Pr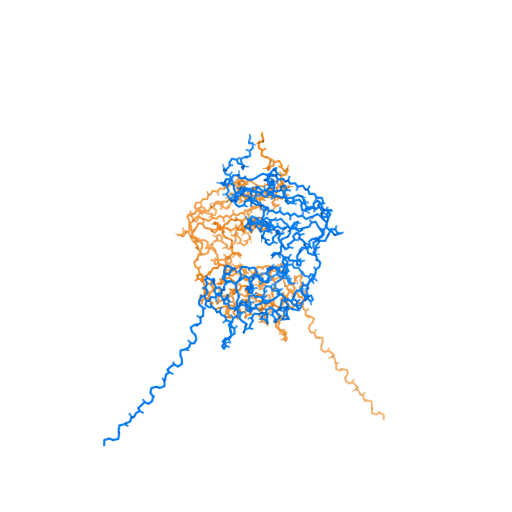otein AF-0000000070174038 (afdb_homodimer)

Foldseek 3Di:
DPPPPPPPPPPPPPPPPDAAPAAFFDPPLLCLLLVQLCCCCVPPNVVCVVQDSVVLSVLLCQQAFLDDQQPGALVSNVVSCVSQADADDEPAEEAEDPCVVLSVVLCVVPVSHDYLCSGSLNVSPPPTDWHAHNDDRRTTRGGFHDCVRHVRGSVNSSVLVSLLSSLLRYAEEHEYEFEQQDPVGRADCPDSCNPRNLVNHDCVGAAEYEYEYEYQLPGDRRDDCPDDRNVVVCVSCVVNNHHYHYDYHPPSSVCVSCVVVCPRPNNDDDD/DPPPPPPPPPPPPPPPPDAADAAFFDPPLLCLLLVQLCCCCVPPNVVCVVQDSVVLSVLLCQQAFLDDQQPGALVSNVVSCVSQADADDEPAEEAEDPCVVLSVVLCVVPVSHDYLCSGSLNVSPPPTDWHAHNDDRRTTRGGFHDCVRHVRGSVNSSVLVSLLSSLLRYAEEHEYEFEQQDPVGRADCPDSCNPRNLVNRDCVGAAEYEYEYEYQLPGDRRDDCPDDRVVVVCVSCVVNNHHYHYDYHPPSSVCVSCVVVCPRPNNDDDD

InterPro domains:
  IPR003193 ADP-ribosyl cyclase (CD38/157) [PF02267] (26-267)
  IPR003193 ADP-ribosyl cyclase (CD38/157) [PTHR10912] (16-270)
  IPR003193 ADP-ribosyl cyclase (CD38/157) [cd04759] (24-267)

Solvent-accessible surface area (backbone atoms only — not comparable to full-atom values): 28641 Å² total; per-residue (Å²): 136,84,79,78,78,74,75,76,72,73,73,70,74,70,76,77,75,83,81,41,87,28,66,20,25,44,75,63,48,64,46,29,33,40,7,38,39,44,38,38,23,65,67,74,41,56,90,45,56,82,61,59,43,69,57,48,44,51,37,55,46,62,38,28,54,44,27,56,40,67,68,38,52,64,75,46,44,43,66,39,53,63,69,68,60,71,86,51,69,63,51,21,42,36,46,63,43,87,31,65,68,60,56,54,45,46,31,70,68,34,83,69,34,36,39,59,56,70,36,72,76,27,46,43,49,64,91,62,46,54,30,19,24,68,55,93,78,16,54,23,61,76,31,17,64,38,60,92,74,21,71,35,15,48,59,52,42,48,52,50,51,51,39,30,51,49,24,54,40,40,25,37,43,32,35,33,36,29,22,14,40,44,91,80,44,42,46,44,65,83,40,64,51,46,59,36,23,59,76,35,45,41,47,92,43,25,51,31,39,40,36,29,38,30,53,51,91,92,48,56,78,70,46,53,66,87,26,68,38,44,49,53,51,47,50,58,37,48,75,53,60,19,45,73,51,67,36,68,48,39,59,38,61,45,31,48,58,20,36,83,36,50,81,38,78,93,42,45,55,50,122,137,84,79,76,77,74,75,73,73,71,71,70,75,69,76,76,75,84,80,42,86,28,67,18,25,44,76,62,48,65,46,29,34,39,7,38,40,44,39,38,23,64,68,72,41,55,90,45,55,81,61,56,43,67,58,47,44,52,37,55,46,61,40,30,54,43,27,56,39,66,67,38,52,64,76,47,44,43,66,39,52,63,70,68,60,71,87,53,68,61,51,20,42,36,46,63,43,87,30,67,69,63,55,54,44,45,32,70,69,33,84,69,34,37,39,62,56,70,36,72,75,27,48,42,50,64,89,61,47,55,31,19,24,69,54,94,78,17,54,24,61,76,30,18,62,38,59,92,76,22,69,37,14,46,58,52,42,49,53,50,51,51,40,29,52,47,25,54,41,39,26,37,43,32,34,34,36,27,21,12,39,44,91,78,45,42,45,45,64,83,37,64,51,45,57,36,23,60,76,33,46,43,47,91,43,25,52,31,37,39,36,29,39,28,53,51,90,90,47,54,79,70,46,53,67,84,25,71,40,43,48,50,52,48,50,57,36,48,76,53,62,20,46,74,50,67,36,68,48,40,59,38,62,44,31,47,57,20,34,82,36,51,82,39,78,92,42,44,55,50,123

pLDDT: mean 92.48, std 14.91, range [30.83, 98.94]

Structure (mmCIF, N/CA/C/O backbone):
data_AF-0000000070174038-model_v1
#
loop_
_entity.id
_entity.type
_entity.pdbx_description
1 polymer 'ADP-ribosyl cyclase/cyclic ADP-ribose hydrolase 1'
#
loop_
_atom_site.group_PDB
_atom_site.id
_atom_site.type_symbol
_atom_site.label_atom_id
_atom_site.label_alt_id
_atom_site.label_comp_id
_atom_site.label_asym_id
_atom_site.label_entity_id
_atom_site.label_seq_id
_atom_site.pdbx_PDB_ins_code
_atom_site.Cartn_x
_atom_site.Cartn_y
_atom_site.Cartn_z
_atom_site.occupancy
_atom_site.B_iso_or_equiv
_atom_site.auth_seq_id
_atom_site.auth_comp_id
_atom_site.auth_asym_id
_atom_site.auth_atom_id
_atom_site.pdbx_PDB_model_num
ATOM 1 N N . MET A 1 1 ? -56.344 -40 35.531 1 30.83 1 MET A N 1
ATOM 2 C CA . MET A 1 1 ? -54.875 -40.156 35.469 1 30.83 1 MET A CA 1
ATOM 3 C C . MET A 1 1 ? -54.375 -40.25 34.031 1 30.83 1 MET A C 1
ATOM 5 O O . MET A 1 1 ? -54.25 -41.344 33.469 1 30.83 1 MET A O 1
ATOM 9 N N . LEU A 1 2 ? -54.875 -39.344 33.094 1 38 2 LEU A N 1
ATOM 10 C CA . LEU A 1 2 ? -54.5 -39.125 31.688 1 38 2 LEU A CA 1
ATOM 11 C C . LEU A 1 2 ? -53.031 -38.688 31.578 1 38 2 LEU A C 1
ATOM 13 O O . LEU A 1 2 ? -52.656 -37.656 32.156 1 38 2 LEU A O 1
ATOM 17 N N . SER A 1 3 ? -52.062 -39.688 31.5 1 34.59 3 SER A N 1
ATOM 18 C CA . SER A 1 3 ? -50.625 -39.562 31.297 1 34.59 3 SER A CA 1
ATOM 19 C C . SER A 1 3 ? -50.312 -38.781 30.016 1 34.59 3 SER A C 1
ATOM 21 O O . SER A 1 3 ? -50.781 -39.156 28.938 1 34.59 3 SER A O 1
ATOM 23 N N . ASN A 1 4 ? -50.25 -37.469 30.078 1 38.5 4 ASN A N 1
ATOM 24 C CA . ASN A 1 4 ? -49.812 -36.594 29 1 38.5 4 ASN A CA 1
ATOM 25 C C . ASN A 1 4 ? -48.438 -37 28.484 1 38.5 4 ASN A C 1
ATOM 27 O O . ASN A 1 4 ? -47.438 -36.938 29.219 1 38.5 4 ASN A O 1
ATOM 31 N N . PHE A 1 5 ? -48.344 -37.969 27.594 1 34.03 5 PHE A N 1
ATOM 32 C CA . PHE A 1 5 ? -47.125 -38.281 26.891 1 34.03 5 PHE A CA 1
ATOM 33 C C . PHE A 1 5 ? -46.594 -37.062 26.141 1 34.03 5 PHE A C 1
ATOM 35 O O . PHE A 1 5 ? -47.219 -36.594 25.188 1 34.03 5 PHE A O 1
ATOM 42 N N . ARG A 1 6 ? -45.938 -36.094 26.844 1 37.62 6 ARG A N 1
ATOM 43 C CA . ARG A 1 6 ? -45.188 -35.031 26.156 1 37.62 6 ARG A CA 1
ATOM 44 C C . ARG A 1 6 ? -44.219 -35.594 25.141 1 37.62 6 ARG A C 1
ATOM 46 O O . ARG A 1 6 ? -43.344 -36.406 25.484 1 37.62 6 ARG A O 1
ATOM 53 N N . LEU A 1 7 ? -44.656 -35.688 23.922 1 33.56 7 LEU A N 1
ATOM 54 C CA . LEU A 1 7 ? -43.781 -36.031 22.812 1 33.56 7 LEU A CA 1
ATOM 55 C C . LEU A 1 7 ? -42.562 -35.094 22.797 1 33.56 7 LEU A C 1
ATOM 57 O O . LEU A 1 7 ? -42.688 -33.875 22.688 1 33.56 7 LEU A O 1
ATOM 61 N N . GLU A 1 8 ? -41.5 -35.469 23.547 1 38.69 8 GLU A N 1
ATOM 62 C CA . GLU A 1 8 ? -40.219 -34.812 23.391 1 38.69 8 GLU A CA 1
ATOM 63 C C . GLU A 1 8 ? -39.812 -34.688 21.922 1 38.69 8 GLU A C 1
ATOM 65 O O . GLU A 1 8 ? -39.75 -35.719 21.219 1 38.69 8 GLU A O 1
ATOM 70 N N . ARG A 1 9 ? -40.25 -33.656 21.266 1 37.22 9 ARG A N 1
ATOM 71 C CA . ARG A 1 9 ? -39.688 -33.375 19.938 1 37.22 9 ARG A CA 1
ATOM 72 C C . ARG A 1 9 ? -38.188 -33.531 19.938 1 37.22 9 ARG A C 1
ATOM 74 O O . ARG A 1 9 ? -37.5 -32.906 20.75 1 37.22 9 ARG A O 1
ATOM 81 N N . LYS A 1 10 ? -37.688 -34.625 19.531 1 36.38 10 LYS A N 1
ATOM 82 C CA . LYS A 1 10 ? -36.25 -34.781 19.25 1 36.38 10 LYS A CA 1
ATOM 83 C C . LYS A 1 10 ? -35.688 -33.562 18.547 1 36.38 10 LYS A C 1
ATOM 85 O O . LYS A 1 10 ? -36.188 -33.156 17.5 1 36.38 10 LYS A O 1
ATOM 90 N N . LYS A 1 11 ? -35.094 -32.75 19.312 1 40.09 11 LYS A N 1
ATOM 91 C CA . LYS A 1 11 ? -34.281 -31.688 18.734 1 40.09 11 LYS A CA 1
ATOM 92 C C . LYS A 1 11 ? -33.531 -32.188 17.5 1 40.09 11 LYS A C 1
ATOM 94 O O . LYS A 1 11 ? -32.75 -33.125 17.594 1 40.09 11 LYS A O 1
ATOM 99 N N . ILE A 1 12 ? -34.094 -32.156 16.375 1 35.75 12 ILE A N 1
ATOM 100 C CA . ILE A 1 12 ? -33.281 -32.438 15.195 1 35.75 12 ILE A CA 1
ATOM 101 C C . ILE A 1 12 ? -31.875 -31.859 15.383 1 35.75 12 ILE A C 1
ATOM 103 O O . ILE A 1 12 ? -31.719 -30.672 15.703 1 35.75 12 ILE A O 1
ATOM 107 N N . PRO A 1 13 ? -30.828 -32.656 15.641 1 38.66 13 PRO A N 1
ATOM 108 C CA . PRO A 1 13 ? -29.469 -32.094 15.75 1 38.66 13 PRO A CA 1
ATOM 109 C C . PRO A 1 13 ? -29.172 -31.062 14.672 1 38.66 13 PRO A C 1
ATOM 111 O O . PRO A 1 13 ? -29.453 -31.297 13.492 1 38.66 13 PRO A O 1
ATOM 114 N N . ILE A 1 14 ? -29.34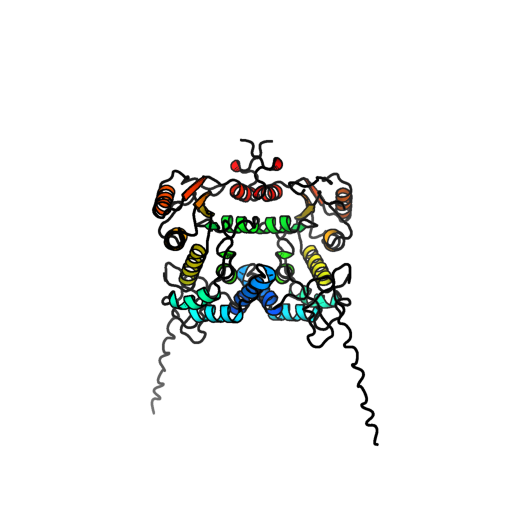4 -29.781 14.906 1 43.03 14 ILE A N 1
ATOM 115 C CA . ILE A 1 14 ? -28.75 -28.797 14.023 1 43.03 14 ILE A CA 1
ATOM 116 C C . ILE A 1 14 ? -27.484 -29.359 13.391 1 43.03 14 ILE A C 1
ATOM 118 O O . ILE A 1 14 ? -26.609 -29.875 14.094 1 43.03 14 ILE A O 1
ATOM 122 N N . ALA A 1 15 ? -27.484 -29.828 12.289 1 43.12 15 ALA A N 1
ATOM 123 C CA . ALA A 1 15 ? -26.281 -30.266 11.586 1 43.12 15 ALA A CA 1
ATOM 124 C C . ALA A 1 15 ? -25.047 -29.516 12.086 1 43.12 15 ALA A C 1
ATOM 126 O O . ALA A 1 15 ? -25.047 -28.281 12.148 1 43.12 15 ALA A O 1
ATOM 127 N N . GLU A 1 16 ? -24.203 -29.875 12.992 1 49.41 16 GLU A N 1
ATOM 128 C CA . GLU A 1 16 ? -22.938 -29.359 13.484 1 49.41 16 GLU A CA 1
ATOM 129 C C . GLU A 1 16 ? -22.156 -28.672 12.359 1 49.41 16 GLU A C 1
ATOM 131 O O . GLU A 1 16 ? -21.828 -29.297 11.352 1 49.41 16 GLU A O 1
ATOM 136 N N . GLU A 1 17 ? -22.469 -27.469 12.117 1 60.88 17 GLU A N 1
ATOM 137 C CA . GLU A 1 17 ? -21.719 -26.719 11.117 1 60.88 17 GLU A CA 1
ATOM 138 C C . GLU A 1 17 ? -20.219 -27.031 11.195 1 60.88 17 GLU A C 1
ATOM 140 O O . GLU A 1 17 ? -19.641 -27 12.281 1 60.88 17 GLU A O 1
ATOM 145 N N . GLN A 1 18 ? -19.641 -27.797 10.273 1 74.12 18 GLN A N 1
ATOM 146 C CA . GLN A 1 18 ? -18.219 -28.156 10.164 1 74.12 18 GLN A CA 1
ATOM 147 C C . GLN A 1 18 ? -17.328 -26.938 10.445 1 74.12 18 GLN A C 1
ATOM 149 O O . GLN A 1 18 ? -17.562 -25.859 9.914 1 74.12 18 GLN A O 1
ATOM 154 N N . GLU A 1 19 ? -16.531 -27.047 11.547 1 88.69 19 GLU A N 1
ATOM 155 C CA . GLU A 1 19 ? -15.578 -26 11.922 1 88.69 19 GLU A CA 1
ATOM 156 C C . GLU A 1 19 ? -14.258 -26.172 11.18 1 88.69 19 GLU A C 1
ATOM 158 O O . GLU A 1 19 ? -13.609 -27.219 11.289 1 88.69 19 GLU A O 1
ATOM 163 N N . TRP A 1 20 ? -13.984 -25.25 10.336 1 94.06 20 TRP A N 1
ATOM 164 C CA . TRP A 1 20 ? -12.742 -25.25 9.57 1 94.06 20 TRP A CA 1
ATOM 165 C C . TRP A 1 20 ? -11.609 -24.609 10.359 1 94.06 20 TRP A C 1
ATOM 167 O O . TRP A 1 20 ? -11.844 -24.016 11.414 1 94.06 20 TRP A O 1
ATOM 177 N N . LYS A 1 21 ? -10.398 -24.734 9.859 1 95.12 21 LYS A N 1
ATOM 178 C CA . LYS A 1 21 ? -9.219 -24.25 10.57 1 95.12 21 LYS A CA 1
ATOM 179 C C . LYS A 1 21 ? -8.859 -22.828 10.133 1 95.12 21 LYS A C 1
ATOM 181 O O . LYS A 1 21 ? -8.062 -22.156 10.797 1 95.12 21 LYS A O 1
ATOM 186 N N . GLY A 1 22 ? -9.375 -22.422 9.07 1 95.69 22 GLY A N 1
ATOM 187 C CA . GLY A 1 22 ? -9.07 -21.094 8.586 1 95.69 22 GLY A CA 1
ATOM 188 C C . GLY A 1 22 ? -10.008 -20.031 9.125 1 95.69 22 GLY A C 1
ATOM 189 O O . GLY A 1 22 ? -11.047 -20.344 9.711 1 95.69 22 GLY A O 1
ATOM 190 N N . ARG A 1 23 ? -9.57 -18.797 8.922 1 94.94 23 ARG A N 1
ATOM 191 C CA . ARG A 1 23 ? -10.406 -17.672 9.312 1 94.94 23 ARG A CA 1
ATOM 192 C C . ARG A 1 23 ? -11.695 -17.641 8.5 1 94.94 23 ARG A C 1
ATOM 194 O O . ARG A 1 23 ? -11.695 -17.969 7.312 1 94.94 23 ARG A O 1
ATOM 201 N N . GLY A 1 24 ? -12.766 -17.219 9.164 1 96.75 24 GLY A N 1
ATOM 202 C CA . GLY A 1 24 ? -14.023 -17.047 8.453 1 96.75 24 GLY A CA 1
ATOM 203 C C . GLY A 1 24 ? -13.992 -15.914 7.449 1 96.75 24 GLY A C 1
ATOM 204 O O . GLY A 1 24 ? -12.992 -15.219 7.324 1 96.75 24 GLY A O 1
ATOM 205 N N . THR A 1 25 ? -15.094 -15.789 6.789 1 98 25 THR A N 1
ATOM 206 C CA . THR A 1 25 ? -15.234 -14.719 5.805 1 98 25 THR A CA 1
ATOM 207 C C . THR A 1 25 ? -15.039 -13.352 6.453 1 98 25 THR A C 1
ATOM 209 O O . THR A 1 25 ? -15.57 -13.094 7.531 1 98 25 THR A O 1
ATOM 212 N N . THR A 1 26 ? -14.227 -12.516 5.777 1 98.25 26 THR A N 1
ATOM 213 C CA . THR A 1 26 ? -14 -11.164 6.258 1 98.25 26 THR A CA 1
ATOM 214 C C . THR A 1 26 ? -15.312 -10.391 6.355 1 98.25 26 THR A C 1
ATOM 216 O O . THR A 1 26 ? -16.109 -10.383 5.414 1 98.25 26 THR A O 1
ATOM 219 N N . GLU A 1 27 ? -15.523 -9.797 7.508 1 97.56 27 GLU A N 1
ATOM 220 C CA . GLU A 1 27 ? -16.734 -8.992 7.684 1 97.56 27 GLU A CA 1
ATOM 221 C C . GLU A 1 27 ? -16.766 -7.824 6.703 1 97.56 27 GLU A C 1
ATOM 223 O O . GLU A 1 27 ? -15.727 -7.242 6.387 1 97.56 27 GLU A O 1
ATOM 228 N N . HIS A 1 28 ? -18 -7.52 6.215 1 98.19 28 HIS A N 1
ATOM 229 C CA . HIS A 1 28 ? -18.234 -6.418 5.285 1 98.19 28 HIS A CA 1
ATOM 230 C C . HIS A 1 28 ? -17.516 -6.656 3.963 1 98.19 28 HIS A C 1
ATOM 232 O O . HIS A 1 28 ? -16.953 -5.727 3.375 1 98.19 28 HIS A O 1
ATOM 238 N N . LEU A 1 29 ? -17.547 -7.914 3.549 1 98.5 29 LEU A N 1
ATOM 239 C CA . LEU A 1 29 ? -16.859 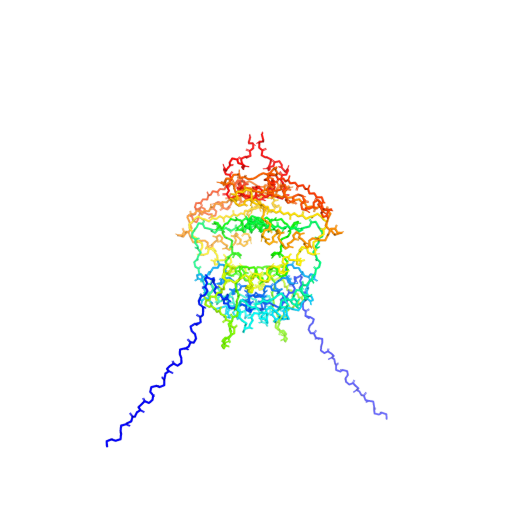-8.352 2.346 1 98.5 29 LEU A CA 1
ATOM 240 C C . LEU A 1 29 ? -17.328 -7.578 1.124 1 98.5 29 LEU A C 1
ATOM 242 O O . LEU A 1 29 ? -16.531 -7.164 0.29 1 98.5 29 LEU A O 1
ATOM 246 N N . LEU A 1 30 ? -18.594 -7.32 1.039 1 98.62 30 LEU A N 1
ATOM 247 C CA . LEU A 1 30 ? -19.156 -6.594 -0.09 1 98.62 30 LEU A CA 1
ATOM 248 C C . LEU A 1 30 ? -18.531 -5.211 -0.216 1 98.62 30 LEU A C 1
ATOM 250 O O . LEU A 1 30 ? -18 -4.863 -1.268 1 98.62 30 LEU A O 1
ATOM 254 N N . GLU A 1 31 ? -18.594 -4.469 0.868 1 98.81 31 GLU A N 1
ATOM 255 C CA . GLU A 1 31 ? -18.109 -3.096 0.853 1 98.81 31 GLU A CA 1
ATOM 256 C C . GLU A 1 31 ? -16.609 -3.053 0.556 1 98.81 31 GLU A C 1
ATOM 258 O O . GLU A 1 31 ? -16.141 -2.162 -0.154 1 98.81 31 GLU A O 1
ATOM 263 N N . ILE A 1 32 ? -15.883 -4.016 1.063 1 98.88 32 ILE A N 1
ATOM 264 C CA . ILE A 1 32 ? -14.438 -4.051 0.876 1 98.88 32 ILE A CA 1
ATOM 265 C C . ILE A 1 32 ? -14.109 -4.336 -0.588 1 98.88 32 ILE A C 1
ATOM 267 O O . ILE A 1 32 ? -13.367 -3.584 -1.222 1 98.88 32 ILE A O 1
ATOM 271 N N . VAL A 1 33 ? -14.719 -5.355 -1.181 1 98.94 33 VAL A N 1
ATOM 272 C CA . VAL A 1 33 ? -14.406 -5.762 -2.547 1 98.94 33 VAL A CA 1
ATOM 273 C C . VAL A 1 33 ? -14.883 -4.688 -3.525 1 98.94 33 VAL A C 1
ATOM 275 O O . VAL A 1 33 ? -14.148 -4.301 -4.438 1 98.94 33 VAL A O 1
ATOM 278 N N . LEU A 1 34 ? -16.078 -4.191 -3.307 1 98.88 34 LEU A N 1
ATOM 279 C CA . LEU A 1 34 ? -16.625 -3.146 -4.168 1 98.88 34 LEU A CA 1
ATOM 280 C C . LEU A 1 34 ? -15.805 -1.867 -4.059 1 98.88 34 LEU A C 1
ATOM 282 O O . LEU A 1 34 ? -15.477 -1.241 -5.07 1 98.88 34 LEU A O 1
ATOM 286 N N . GLY A 1 35 ? -15.461 -1.484 -2.857 1 98.88 35 GLY A N 1
ATOM 287 C CA . GLY A 1 35 ? -14.617 -0.323 -2.637 1 98.88 35 GLY A CA 1
ATOM 288 C C . GLY A 1 35 ? -13.25 -0.448 -3.287 1 98.88 35 GLY A C 1
ATOM 289 O O . GLY A 1 35 ? -12.75 0.509 -3.881 1 98.88 35 GLY A O 1
ATOM 290 N N . ARG A 1 36 ? -12.664 -1.6 -3.168 1 98.88 36 ARG A N 1
ATOM 291 C CA . ARG A 1 36 ? -11.367 -1.861 -3.795 1 98.88 36 ARG A CA 1
ATOM 292 C C . ARG A 1 36 ? -11.477 -1.782 -5.312 1 98.88 36 ARG A C 1
ATOM 294 O O . ARG A 1 36 ? -10.602 -1.219 -5.973 1 98.88 36 ARG A O 1
ATOM 301 N N . CYS A 1 37 ? -12.531 -2.33 -5.844 1 98.94 37 CYS A N 1
ATOM 302 C CA . CYS A 1 37 ? -12.734 -2.291 -7.285 1 98.94 37 CYS A CA 1
ATOM 303 C C . CYS A 1 37 ? -12.859 -0.854 -7.781 1 98.94 37 CYS A C 1
ATOM 305 O O . CYS A 1 37 ? -12.156 -0.447 -8.711 1 98.94 37 CYS A O 1
ATOM 307 N N . TYR A 1 38 ? -13.648 -0.067 -7.133 1 98.88 38 TYR A N 1
ATOM 308 C CA . TYR A 1 38 ? -13.828 1.324 -7.531 1 98.88 38 TYR A CA 1
ATOM 309 C C . TYR A 1 38 ? -12.555 2.127 -7.301 1 98.88 38 TYR A C 1
ATOM 311 O O . TYR A 1 38 ? -12.227 3.02 -8.086 1 98.88 38 TYR A O 1
ATOM 319 N N . ASN A 1 39 ? -11.938 1.836 -6.195 1 98.75 39 ASN A N 1
ATOM 320 C CA . ASN A 1 39 ? -10.656 2.486 -5.973 1 98.75 39 ASN A CA 1
ATOM 321 C C . ASN A 1 39 ? -9.664 2.172 -7.09 1 98.75 39 ASN A C 1
ATOM 323 O O . ASN A 1 39 ? -8.977 3.066 -7.586 1 98.75 39 ASN A O 1
ATOM 327 N N . PHE A 1 40 ? -9.633 0.934 -7.516 1 98.69 40 PHE A N 1
ATOM 328 C CA . PHE A 1 40 ? -8.695 0.484 -8.539 1 98.69 40 PHE A CA 1
ATOM 329 C C . PHE A 1 40 ? -8.938 1.214 -9.852 1 98.69 40 PHE A C 1
ATOM 331 O O . PHE A 1 40 ? -8 1.771 -10.438 1 98.69 40 PHE A O 1
ATOM 338 N N . ILE A 1 41 ? -10.156 1.356 -10.281 1 98.44 41 ILE A N 1
ATOM 339 C CA . ILE A 1 41 ? -10.438 1.837 -11.633 1 98.44 41 ILE A CA 1
ATOM 340 C C . ILE A 1 41 ? -10.469 3.363 -11.641 1 98.44 41 ILE A C 1
ATOM 342 O O . ILE A 1 41 ? -10.445 3.986 -12.703 1 98.44 41 ILE A O 1
ATOM 346 N N . ASN A 1 42 ? -10.531 3.961 -10.391 1 97.5 42 ASN A N 1
ATOM 347 C CA . ASN A 1 42 ? -10.602 5.418 -10.367 1 97.5 42 ASN A CA 1
ATOM 348 C C . ASN A 1 42 ? -9.273 6.039 -9.938 1 97.5 42 ASN A C 1
ATOM 350 O O . ASN A 1 42 ? -8.953 7.164 -10.328 1 97.5 42 ASN A O 1
ATOM 354 N N . THR A 1 43 ? -8.453 5.258 -9.148 1 96.5 43 THR A N 1
ATOM 355 C CA . THR A 1 43 ? -7.285 5.902 -8.57 1 96.5 43 THR A CA 1
ATOM 356 C C . THR A 1 43 ? -6.008 5.18 -8.984 1 96.5 43 THR A C 1
ATOM 358 O O . THR A 1 43 ? -4.945 5.801 -9.094 1 96.5 43 THR A O 1
ATOM 361 N N . ILE A 1 44 ? -6.043 3.961 -9.289 1 96.62 44 ILE A N 1
ATOM 362 C CA . ILE A 1 44 ? -4.84 3.178 -9.539 1 96.62 44 ILE A CA 1
ATOM 363 C C . ILE A 1 44 ? -4.637 3.021 -11.047 1 96.62 44 ILE A C 1
ATOM 365 O O . ILE A 1 44 ? -3.545 3.277 -11.562 1 96.62 44 ILE A O 1
ATOM 369 N N . ASN A 1 45 ? -5.672 2.604 -11.719 1 96.88 45 ASN A N 1
ATOM 370 C CA . ASN A 1 45 ? -5.617 2.393 -13.164 1 96.88 45 ASN A CA 1
ATOM 371 C C . ASN A 1 45 ? -6.852 2.957 -13.859 1 96.88 45 ASN A C 1
ATOM 373 O O . ASN A 1 45 ? -7.719 2.203 -14.297 1 96.88 45 ASN A O 1
ATOM 377 N N . PRO A 1 46 ? -6.855 4.223 -14.07 1 95.06 46 PRO A N 1
ATOM 378 C CA . PRO A 1 46 ? -8.031 4.891 -14.633 1 95.06 46 PRO A CA 1
ATOM 379 C C . PRO A 1 46 ? -8.352 4.43 -16.047 1 95.06 46 PRO A C 1
ATOM 381 O O . PRO A 1 46 ? -9.445 4.699 -16.562 1 95.06 46 PRO A O 1
ATOM 384 N N . GLU A 1 47 ? -7.465 3.725 -16.734 1 95.31 47 GLU A N 1
ATOM 385 C CA . GLU A 1 47 ? -7.734 3.17 -18.062 1 95.31 47 GLU A CA 1
ATOM 386 C C . GLU A 1 47 ? -8.836 2.111 -18 1 95.31 47 GLU A C 1
ATOM 388 O O . GLU A 1 47 ? -9.43 1.774 -19.016 1 95.31 47 GLU A O 1
ATOM 393 N N . LEU A 1 48 ? -9.117 1.628 -16.797 1 96.94 48 LEU A N 1
ATOM 394 C CA . LEU A 1 48 ? -10.094 0.561 -16.625 1 96.94 48 LEU A CA 1
ATOM 395 C C . LEU A 1 48 ? -11.406 1.11 -16.078 1 96.94 48 LEU A C 1
ATOM 397 O O . LEU A 1 48 ? -12.211 0.363 -15.523 1 96.94 48 LEU A O 1
ATOM 401 N N . ARG A 1 49 ? -11.672 2.367 -16.234 1 94.81 49 ARG A N 1
ATOM 402 C CA . ARG A 1 49 ? -12.844 3.033 -15.664 1 94.81 49 ARG A CA 1
ATOM 403 C C . ARG A 1 49 ? -14.133 2.443 -16.219 1 94.81 49 ARG A C 1
ATOM 405 O O . ARG A 1 49 ? -15.203 2.605 -15.625 1 94.81 49 ARG A O 1
ATOM 412 N N . ASN A 1 50 ? -14.07 1.732 -17.297 1 94.44 50 ASN A N 1
ATOM 413 C CA . ASN A 1 50 ? -15.258 1.164 -17.922 1 94.44 50 ASN A CA 1
ATOM 414 C C . ASN A 1 50 ? -15.617 -0.192 -17.328 1 94.44 50 ASN A C 1
ATOM 416 O O . ASN A 1 50 ? -16.672 -0.749 -17.625 1 94.44 50 ASN A O 1
ATOM 420 N N . LYS A 1 51 ? -14.773 -0.724 -16.422 1 97.44 51 LYS A N 1
ATOM 421 C CA . LYS A 1 51 ? -15.102 -1.984 -15.758 1 97.44 51 LYS A CA 1
ATOM 422 C C . LYS A 1 51 ? -16.297 -1.819 -14.828 1 97.44 51 LYS A C 1
ATOM 424 O O . LYS A 1 51 ? -16.406 -0.82 -14.109 1 97.44 51 LYS A O 1
ATOM 429 N N . ASP A 1 52 ? -17.188 -2.75 -14.898 1 98.19 52 ASP A N 1
ATOM 430 C CA . ASP A 1 52 ? -18.391 -2.752 -14.078 1 98.19 52 ASP A CA 1
ATOM 431 C C . ASP A 1 52 ? -18.109 -3.379 -12.711 1 98.19 52 ASP A C 1
ATOM 433 O O . ASP A 1 52 ? -18.266 -4.59 -12.539 1 98.19 52 ASP A O 1
ATOM 437 N N . CYS A 1 53 ? -17.891 -2.586 -11.703 1 98.75 53 CYS A N 1
ATOM 438 C CA . CYS A 1 53 ? -17.484 -3.082 -10.391 1 98.75 53 CYS A CA 1
ATOM 439 C C . CYS A 1 53 ? -18.656 -3.756 -9.68 1 98.75 53 CYS A C 1
ATOM 441 O O . CYS A 1 53 ? -18.469 -4.668 -8.875 1 98.75 53 CYS A O 1
ATOM 443 N N . LEU A 1 54 ? -19.891 -3.363 -9.969 1 98.81 54 LEU A N 1
ATOM 444 C CA . LEU A 1 54 ? -21.047 -4.055 -9.406 1 98.81 54 LEU A CA 1
ATOM 445 C C . LEU A 1 54 ? -21.125 -5.484 -9.93 1 98.81 54 LEU A C 1
ATOM 447 O O . LEU A 1 54 ? -21.391 -6.418 -9.164 1 98.81 54 LEU A O 1
ATOM 451 N N . LYS A 1 55 ? -20.891 -5.586 -11.188 1 98.81 55 LYS A N 1
ATOM 452 C CA . LYS A 1 55 ? -20.906 -6.922 -11.773 1 98.81 55 LYS A CA 1
ATOM 453 C C . LYS A 1 55 ? -19.719 -7.75 -11.281 1 98.81 55 LYS A C 1
ATOM 455 O O . LYS A 1 55 ? -19.844 -8.961 -11.078 1 98.81 55 LYS A O 1
ATOM 460 N N . VAL A 1 56 ? -18.547 -7.152 -11.078 1 98.81 56 VAL A N 1
ATOM 461 C CA . VAL A 1 56 ? -17.375 -7.824 -10.516 1 98.81 56 VAL A CA 1
ATOM 462 C C . VAL A 1 56 ? -17.734 -8.43 -9.156 1 98.81 56 VAL A C 1
ATOM 464 O O . VAL A 1 56 ? -17.5 -9.617 -8.922 1 98.81 56 VAL A O 1
ATOM 467 N N . TRP A 1 57 ? -18.391 -7.652 -8.344 1 98.75 57 TRP A N 1
ATOM 468 C CA . TRP A 1 57 ? -18.781 -8.156 -7.031 1 98.75 57 TRP A CA 1
ATOM 469 C C . TRP A 1 57 ? -19.781 -9.297 -7.16 1 98.75 57 TRP A C 1
ATOM 471 O O . TRP A 1 57 ? -19.656 -10.328 -6.492 1 98.75 57 TRP A O 1
ATOM 481 N N . LYS A 1 58 ? -20.781 -9.109 -7.98 1 98.81 58 LYS A N 1
ATOM 482 C CA . LYS A 1 58 ? -21.828 -10.117 -8.125 1 98.81 58 LYS A CA 1
ATOM 483 C C . LYS A 1 58 ? -21.234 -11.461 -8.555 1 98.81 58 LYS A C 1
ATOM 485 O O . LYS A 1 58 ? -21.578 -12.5 -7.988 1 98.81 58 LYS A O 1
ATOM 490 N N . LEU A 1 59 ? -20.359 -11.43 -9.508 1 98.81 59 LEU A N 1
ATOM 491 C CA . LEU A 1 59 ? -19.75 -12.656 -10 1 98.81 59 LEU A CA 1
ATOM 492 C C . LEU A 1 59 ? -18.812 -13.242 -8.945 1 98.81 59 LEU A C 1
ATOM 494 O O . LEU A 1 59 ? -18.719 -14.461 -8.805 1 98.81 59 LEU A O 1
ATOM 498 N N . PHE A 1 60 ? -18.156 -12.414 -8.188 1 98.81 60 PHE A N 1
ATOM 499 C CA . PHE A 1 60 ? -17.297 -12.836 -7.09 1 98.81 60 PHE A CA 1
ATOM 500 C C . PHE A 1 60 ? -18.094 -13.594 -6.035 1 98.81 60 PHE A C 1
ATOM 502 O O . PHE A 1 60 ? -17.734 -14.719 -5.664 1 98.81 60 PHE A O 1
ATOM 509 N N . GLU A 1 61 ? -19.141 -13 -5.633 1 98.44 61 GLU A N 1
ATOM 510 C CA . GLU A 1 61 ? -19.984 -13.562 -4.578 1 98.44 61 GLU A CA 1
ATOM 511 C C . GLU A 1 61 ? -20.656 -14.852 -5.035 1 98.44 61 GLU A C 1
ATOM 513 O O . GLU A 1 61 ? -20.75 -15.812 -4.27 1 98.44 61 GLU A O 1
ATOM 518 N N . GLN A 1 62 ? -21.094 -14.844 -6.227 1 97.56 62 GLN A N 1
ATOM 519 C CA . GLN A 1 62 ? -21.844 -15.977 -6.758 1 97.56 62 GLN A CA 1
ATOM 520 C C . GLN A 1 62 ? -21 -17.25 -6.758 1 97.56 62 GLN A C 1
ATOM 522 O O . GLN A 1 62 ? -21.531 -18.359 -6.695 1 97.56 62 GLN A O 1
ATOM 527 N N . ALA A 1 63 ? -19.719 -17.078 -6.773 1 98.06 63 ALA A N 1
ATOM 528 C CA . ALA A 1 63 ? -18.812 -18.203 -6.906 1 98.06 63 ALA A CA 1
ATOM 529 C C . ALA A 1 63 ? -18.734 -19 -5.605 1 98.06 63 ALA A C 1
ATOM 531 O O . ALA A 1 63 ? -18.344 -20.172 -5.609 1 98.06 63 ALA A O 1
ATOM 532 N N . PHE A 1 64 ? -19.141 -18.359 -4.5 1 97.69 64 PHE A N 1
ATOM 533 C CA . PHE A 1 64 ? -18.969 -19.109 -3.26 1 97.69 64 PHE A CA 1
ATOM 534 C C . PHE A 1 64 ? -20.25 -19.094 -2.436 1 97.69 64 PHE A C 1
ATOM 536 O O . PHE A 1 64 ? -20.422 -19.906 -1.529 1 97.69 64 PHE A O 1
ATOM 543 N N . LEU A 1 65 ? -21.156 -18.156 -2.717 1 97 65 LEU A N 1
ATOM 544 C CA . LEU A 1 65 ? -22.375 -17.984 -1.926 1 97 65 LEU A CA 1
ATOM 545 C C . LEU A 1 65 ? -23.219 -19.25 -1.937 1 97 65 LEU A C 1
ATOM 547 O O . LEU A 1 65 ? -23.5 -19.797 -3.002 1 97 65 LEU A O 1
ATOM 551 N N . TYR A 1 66 ? -23.594 -19.797 -0.739 1 95.69 66 TYR A N 1
ATOM 552 C CA . TYR A 1 66 ? -24.469 -20.938 -0.494 1 95.69 66 TYR A CA 1
ATOM 553 C C . TYR A 1 66 ? -23.828 -22.219 -1.008 1 95.69 66 TYR A C 1
ATOM 555 O O . TYR A 1 66 ? -24.5 -23.25 -1.139 1 95.69 66 TYR A O 1
ATOM 563 N N . LYS A 1 67 ? -22.562 -22.188 -1.231 1 94.94 67 LYS A N 1
ATOM 564 C CA . LYS A 1 67 ? -21.891 -23.359 -1.763 1 94.94 67 LYS A CA 1
ATOM 565 C C . LYS A 1 67 ? -21.078 -24.078 -0.674 1 94.94 67 LYS A C 1
ATOM 567 O O . LYS A 1 67 ? -20.531 -23.422 0.224 1 94.94 67 LYS A O 1
ATOM 572 N N . ASP A 1 68 ? -21.078 -25.391 -0.862 1 93.31 68 ASP A N 1
ATOM 573 C CA . ASP A 1 68 ? -20.109 -26.156 -0.081 1 93.31 68 ASP A CA 1
ATOM 574 C C . ASP A 1 68 ? -18.688 -25.719 -0.405 1 93.31 68 ASP A C 1
ATOM 576 O O . ASP A 1 68 ? -18.25 -25.812 -1.554 1 93.31 68 ASP A O 1
ATOM 580 N N . PRO A 1 69 ? -18 -25.234 0.616 1 95 69 PRO A N 1
ATOM 581 C CA . PRO A 1 69 ? -16.688 -24.672 0.336 1 95 69 PRO A CA 1
ATOM 582 C C . PRO A 1 69 ? -15.727 -25.688 -0.293 1 95 69 PRO A C 1
ATOM 584 O O . PRO A 1 69 ? -14.719 -25.312 -0.894 1 95 69 PRO A O 1
ATOM 587 N N . CYS A 1 70 ? -16.016 -26.922 -0.195 1 95.12 70 CYS A N 1
ATOM 588 C CA . CYS A 1 70 ? -15.117 -27.938 -0.751 1 95.12 70 CYS A CA 1
ATOM 589 C C . CYS A 1 70 ? -15.57 -28.359 -2.143 1 95.12 70 CYS A C 1
ATOM 591 O O . CYS A 1 70 ? -15.031 -29.312 -2.713 1 95.12 70 CYS A O 1
ATOM 593 N N . ARG A 1 71 ? -16.5 -27.641 -2.711 1 93.62 71 ARG A N 1
ATOM 594 C CA . ARG A 1 71 ? -17.031 -28.031 -4.012 1 93.62 71 ARG A CA 1
ATOM 595 C C . ARG A 1 71 ? -17 -26.859 -4.988 1 93.62 71 ARG A C 1
ATOM 597 O O . ARG A 1 71 ? -17.797 -26.797 -5.926 1 93.62 71 ARG A O 1
ATOM 604 N N . VAL A 1 72 ? -16.188 -25.922 -4.695 1 96.31 72 VAL A N 1
ATOM 605 C CA . VAL A 1 72 ? -16 -24.797 -5.605 1 96.31 72 VAL A CA 1
ATOM 606 C C . VAL A 1 72 ? -15.148 -25.234 -6.793 1 96.31 72 VAL A C 1
ATOM 608 O O . VAL A 1 72 ? -14.172 -25.969 -6.625 1 96.31 72 VAL A O 1
ATOM 611 N N . THR A 1 73 ? -15.484 -24.781 -7.977 1 96.69 73 THR A N 1
ATOM 612 C CA . THR A 1 73 ? -14.781 -25.172 -9.195 1 96.69 73 THR A CA 1
ATOM 613 C C . THR A 1 73 ? -14.273 -23.938 -9.945 1 96.69 73 THR A C 1
ATOM 615 O O . THR A 1 73 ? -14.656 -22.812 -9.633 1 96.69 73 THR A O 1
ATOM 618 N N . GLU A 1 74 ? -13.438 -24.188 -10.922 1 97.19 74 GLU A N 1
ATOM 619 C CA . GLU A 1 74 ? -12.938 -23.109 -11.781 1 97.19 74 GLU A CA 1
ATOM 620 C C . GLU A 1 74 ? -14.078 -22.438 -12.547 1 97.19 74 GLU A C 1
ATOM 622 O O . GLU A 1 74 ? -14.055 -21.234 -12.766 1 97.19 74 GLU A O 1
ATOM 627 N N . GLU A 1 75 ? -15.062 -23.281 -12.93 1 98.06 75 GLU A N 1
ATOM 628 C CA . GLU A 1 75 ? -16.203 -22.781 -13.703 1 98.06 75 GLU A CA 1
ATOM 629 C C . GLU A 1 75 ? -16.969 -21.719 -12.914 1 98.06 75 GLU A C 1
ATOM 631 O O . GLU A 1 75 ? -17.547 -20.797 -13.5 1 98.06 75 GLU A O 1
ATOM 636 N N . ASP A 1 76 ? -16.906 -21.828 -11.664 1 98.31 76 ASP A N 1
ATOM 637 C CA . ASP A 1 76 ? -17.609 -20.875 -10.805 1 98.31 76 ASP A CA 1
ATOM 638 C C . ASP A 1 76 ? -17.016 -19.484 -10.93 1 98.31 76 ASP A C 1
ATOM 640 O O . ASP A 1 76 ? -17.734 -18.484 -10.859 1 98.31 76 ASP A O 1
ATOM 644 N N . TYR A 1 77 ? -15.688 -19.406 -11.156 1 98.56 77 TYR A N 1
ATOM 645 C CA . TYR A 1 77 ? -15 -18.109 -11.164 1 98.56 77 TYR A CA 1
ATOM 646 C C . TYR A 1 77 ? -14.727 -17.641 -12.586 1 98.56 77 TYR A C 1
ATOM 648 O O . TYR A 1 77 ? -14.367 -16.484 -12.812 1 98.56 77 TYR A O 1
ATOM 656 N N . GLN A 1 78 ? -14.969 -18.469 -13.633 1 98.5 78 GLN A N 1
ATOM 657 C CA . GLN A 1 78 ? -14.578 -18.156 -15 1 98.5 78 GLN A CA 1
ATOM 658 C C . GLN A 1 78 ? -15.258 -16.875 -15.492 1 98.5 78 GLN A C 1
ATOM 660 O O . GLN A 1 78 ? -14.633 -16.047 -16.156 1 98.5 78 GLN A O 1
ATOM 665 N N . PRO A 1 79 ? -16.547 -16.656 -15.18 1 98.69 79 PRO A N 1
ATOM 666 C CA . PRO A 1 79 ? -17.188 -15.422 -15.633 1 98.69 79 PRO A CA 1
ATOM 667 C C . PRO A 1 79 ? -16.516 -14.172 -15.062 1 98.69 79 PRO A C 1
ATOM 669 O O . PRO A 1 79 ? -16.406 -13.156 -15.758 1 98.69 79 PRO A O 1
ATOM 672 N N . LEU A 1 80 ? -16.125 -14.266 -13.82 1 98.81 80 LEU A N 1
ATOM 673 C CA . LEU A 1 80 ? -15.414 -13.148 -13.211 1 98.81 80 L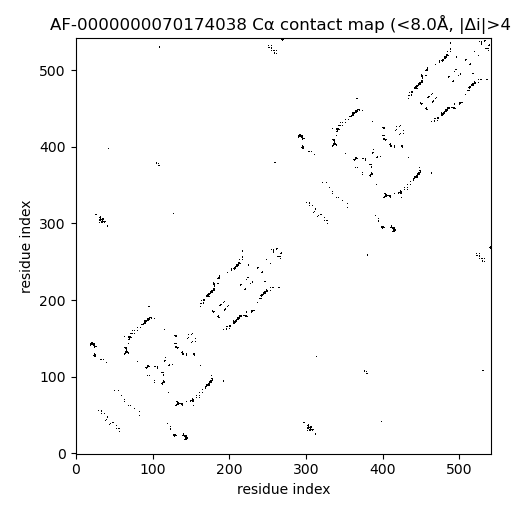EU A CA 1
ATOM 674 C C . LEU A 1 80 ? -14.078 -12.914 -13.906 1 98.81 80 LEU A C 1
ATOM 676 O O . LEU A 1 80 ? -13.703 -11.766 -14.18 1 98.81 80 LEU A O 1
ATOM 680 N N . MET A 1 81 ? -13.328 -14.016 -14.211 1 98.56 81 MET A N 1
ATOM 681 C CA . MET A 1 81 ? -12.055 -13.906 -14.914 1 98.56 81 MET A CA 1
ATOM 682 C C . MET A 1 81 ? -12.234 -13.211 -16.266 1 98.56 81 MET A C 1
ATOM 684 O O . MET A 1 81 ? -11.461 -12.32 -16.609 1 98.56 81 MET A O 1
ATOM 688 N N . ASP A 1 82 ? -13.289 -13.562 -16.938 1 98.06 82 ASP A N 1
ATOM 689 C CA . ASP A 1 82 ? -13.562 -13.008 -18.266 1 98.06 82 ASP A CA 1
ATOM 690 C C . ASP A 1 82 ? -13.867 -11.516 -18.172 1 98.06 82 ASP A C 1
ATOM 692 O O . ASP A 1 82 ? -13.359 -10.727 -18.969 1 98.06 82 ASP A O 1
ATOM 696 N N . LEU A 1 83 ? -14.617 -11.164 -17.188 1 98.38 83 LEU A N 1
ATOM 697 C CA . LEU A 1 83 ? -15.008 -9.773 -17.016 1 98.38 83 LEU A CA 1
ATOM 698 C C . LEU A 1 83 ? -13.805 -8.914 -16.641 1 98.38 83 LEU A C 1
ATOM 700 O O . LEU A 1 83 ? -13.672 -7.777 -17.109 1 98.38 83 LEU A O 1
ATOM 704 N N . ALA A 1 84 ? -12.938 -9.453 -15.844 1 97.44 84 ALA A N 1
ATOM 705 C CA . ALA A 1 84 ? -11.867 -8.672 -15.242 1 97.44 84 ALA A CA 1
ATOM 706 C C . ALA A 1 84 ? -10.617 -8.688 -16.109 1 97.44 84 ALA A C 1
ATOM 708 O O . ALA A 1 84 ? -9.602 -8.062 -15.773 1 97.44 84 ALA A O 1
ATOM 709 N N . ARG A 1 85 ? -10.664 -9.375 -17.203 1 96.19 85 ARG A N 1
ATOM 710 C CA . ARG A 1 85 ? -9.5 -9.523 -18.062 1 96.19 85 ARG A CA 1
ATOM 711 C C . ARG A 1 85 ? -9.109 -8.188 -18.672 1 96.19 85 ARG A C 1
ATOM 713 O O . ARG A 1 85 ? -9.969 -7.406 -19.094 1 96.19 85 ARG A O 1
ATOM 720 N N . TYR A 1 86 ? -7.852 -7.824 -18.719 1 96.69 86 TYR A N 1
ATOM 721 C CA . TYR A 1 86 ? -7.258 -6.672 -19.391 1 96.69 86 TYR A CA 1
ATOM 722 C C . TYR A 1 86 ? -5.77 -6.891 -19.625 1 96.69 86 TYR A C 1
ATOM 724 O O . TYR A 1 86 ? -5.172 -7.812 -19.078 1 96.69 86 TYR A O 1
ATOM 732 N N . SER A 1 87 ? -5.16 -6.141 -20.469 1 94.75 87 SER A N 1
ATOM 733 C CA . SER A 1 87 ? -3.752 -6.305 -20.812 1 94.75 87 SER A CA 1
ATOM 734 C C . SER A 1 87 ? -2.846 -5.699 -19.75 1 94.75 87 SER A C 1
ATOM 736 O O . SER A 1 87 ? -3.145 -4.633 -19.203 1 94.75 87 SER A O 1
ATOM 738 N N . ILE A 1 88 ? -1.794 -6.43 -19.484 1 95.06 88 ILE A N 1
ATOM 739 C CA . ILE A 1 88 ? -0.719 -5.961 -18.609 1 95.06 88 ILE A CA 1
ATOM 740 C C . ILE A 1 88 ? 0.472 -5.52 -19.453 1 95.06 88 ILE A C 1
ATOM 742 O O . ILE A 1 88 ? 0.815 -6.172 -20.453 1 95.06 88 ILE A O 1
ATOM 746 N N . PRO A 1 89 ? 1.085 -4.352 -19.156 1 96.94 89 PRO A N 1
ATOM 747 C CA . PRO A 1 89 ? 2.24 -3.916 -19.938 1 96.94 89 PRO A CA 1
ATOM 748 C C . PRO A 1 89 ? 3.369 -4.941 -19.953 1 96.94 89 PRO A C 1
ATOM 750 O O . PRO A 1 89 ? 3.625 -5.594 -18.938 1 96.94 89 PRO A O 1
ATOM 753 N N . CYS A 1 90 ? 4.035 -5.008 -21.078 1 98.69 90 CYS A N 1
ATOM 754 C CA . CYS A 1 90 ? 5.129 -5.965 -21.219 1 98.69 90 CYS A CA 1
ATOM 755 C C . CYS A 1 90 ? 6.32 -5.566 -20.359 1 98.69 90 CYS A C 1
ATOM 757 O O . CYS A 1 90 ? 6.531 -4.383 -20.078 1 98.69 90 CYS A O 1
ATOM 759 N N . ASN A 1 91 ? 7.07 -6.531 -19.906 1 98.81 91 ASN A N 1
ATOM 760 C CA . ASN A 1 91 ? 8.344 -6.375 -19.203 1 98.81 91 ASN A CA 1
ATOM 761 C C . ASN A 1 91 ? 8.141 -5.867 -17.781 1 98.81 91 ASN A C 1
ATOM 763 O O . ASN A 1 91 ? 9.055 -5.297 -17.188 1 98.81 91 ASN A O 1
ATOM 767 N N . LYS A 1 92 ? 6.887 -6.105 -17.266 1 98.56 92 LYS A N 1
ATOM 768 C CA . LYS A 1 92 ? 6.609 -5.535 -15.945 1 98.56 92 LYS A CA 1
ATOM 769 C C . LYS A 1 92 ? 6.215 -6.617 -14.945 1 98.56 92 LYS A C 1
ATOM 771 O O . LYS A 1 92 ? 6.242 -6.395 -13.734 1 98.56 92 LYS A O 1
ATOM 776 N N . SER A 1 93 ? 5.879 -7.754 -15.383 1 98.88 93 SER A N 1
ATOM 777 C CA . SER A 1 93 ? 5.305 -8.789 -14.531 1 98.88 93 SER A CA 1
ATOM 778 C C . SER A 1 93 ? 6.348 -9.367 -13.586 1 98.88 93 SER A C 1
ATOM 780 O O . SER A 1 93 ? 7.418 -9.805 -14.016 1 98.88 93 SER A O 1
ATOM 782 N N . LEU A 1 94 ? 6.043 -9.328 -12.297 1 98.94 94 LEU A N 1
ATOM 783 C CA . LEU A 1 94 ? 6.867 -9.93 -11.266 1 98.94 94 LEU A CA 1
ATOM 784 C C . LEU A 1 94 ? 6.109 -11.047 -10.547 1 98.94 94 LEU A C 1
ATOM 786 O O . LEU A 1 94 ? 5.188 -10.773 -9.773 1 98.94 94 LEU A O 1
ATOM 790 N N . PHE A 1 95 ? 6.461 -12.258 -10.828 1 98.94 95 PHE A N 1
ATOM 791 C CA . PHE A 1 95 ? 5.973 -13.43 -10.109 1 98.94 95 PHE A CA 1
ATOM 792 C C . PHE A 1 95 ? 6.734 -13.617 -8.797 1 98.94 95 PHE A C 1
ATOM 794 O O . PHE A 1 95 ? 7.777 -12.992 -8.586 1 98.94 95 PHE A O 1
ATOM 801 N N . TRP A 1 96 ? 6.16 -14.477 -7.871 1 98.94 96 TRP A N 1
ATOM 802 C CA . TRP A 1 96 ? 6.855 -14.703 -6.609 1 98.94 96 TRP A CA 1
ATOM 803 C C . TRP A 1 96 ? 6.426 -16.031 -5.98 1 98.94 96 TRP A C 1
ATOM 805 O O . TRP A 1 96 ? 5.344 -16.531 -6.277 1 98.94 96 TRP A O 1
ATOM 815 N N . SER A 1 97 ? 7.277 -16.594 -5.242 1 98.56 97 SER A N 1
ATOM 816 C CA . SER A 1 97 ? 7.031 -17.797 -4.453 1 98.56 97 SER A CA 1
ATOM 817 C C . SER A 1 97 ? 7.805 -17.766 -3.141 1 98.56 97 SER A C 1
ATOM 819 O O . SER A 1 97 ? 9.039 -17.734 -3.141 1 98.56 97 SER A O 1
ATOM 821 N N . LYS A 1 98 ? 7.066 -17.703 -2.014 1 97.88 98 LYS A N 1
ATOM 822 C CA . LYS A 1 98 ? 7.598 -17.656 -0.654 1 97.88 98 LYS A CA 1
ATOM 823 C C . LYS A 1 98 ? 8.391 -16.375 -0.415 1 97.88 98 LYS A C 1
ATOM 825 O O . LYS A 1 98 ? 9.383 -16.391 0.318 1 97.88 98 LYS A O 1
ATOM 830 N N . THR A 1 99 ? 8.031 -15.297 -1.104 1 98.25 99 THR A N 1
ATOM 831 C CA . THR A 1 99 ? 8.656 -13.992 -0.947 1 98.25 99 THR A CA 1
ATOM 832 C C . THR A 1 99 ? 7.609 -12.883 -0.917 1 98.25 99 THR A C 1
ATOM 834 O O . THR A 1 99 ? 7.848 -11.781 -1.409 1 98.25 99 THR A O 1
ATOM 837 N N . TYR A 1 100 ? 6.43 -13.211 -0.422 1 97.69 100 TYR A N 1
ATOM 838 C CA . TYR A 1 100 ? 5.285 -12.305 -0.487 1 97.69 100 TYR A CA 1
ATOM 839 C C . TYR A 1 100 ? 5.664 -10.906 -0.022 1 97.69 100 TYR A C 1
ATOM 841 O O . TYR A 1 100 ? 5.535 -9.938 -0.776 1 97.69 100 TYR A O 1
ATOM 849 N N . ASP A 1 101 ? 6.242 -10.797 1.19 1 96.5 101 ASP A N 1
ATOM 850 C CA . ASP A 1 101 ? 6.527 -9.484 1.753 1 96.5 101 ASP A CA 1
ATOM 851 C C . ASP A 1 101 ? 7.531 -8.719 0.889 1 96.5 101 ASP A C 1
ATOM 853 O O . ASP A 1 101 ? 7.301 -7.559 0.541 1 96.5 101 ASP A O 1
ATOM 857 N N . LEU A 1 102 ? 8.562 -9.391 0.554 1 97.69 102 LEU A N 1
ATOM 858 C CA . LEU A 1 102 ? 9.617 -8.727 -0.202 1 97.69 102 LEU A CA 1
ATOM 859 C C . LEU A 1 102 ? 9.125 -8.32 -1.587 1 97.69 102 LEU A C 1
ATOM 861 O O . LEU A 1 102 ? 9.359 -7.195 -2.027 1 97.69 102 LEU A O 1
ATOM 865 N N . ALA A 1 103 ? 8.43 -9.227 -2.32 1 98.56 103 ALA A N 1
ATOM 866 C CA . ALA A 1 103 ? 7.926 -8.938 -3.662 1 98.56 103 ALA A CA 1
ATOM 867 C C . ALA A 1 103 ? 6.949 -7.766 -3.643 1 98.56 103 ALA A C 1
ATOM 869 O O . ALA A 1 103 ? 7.043 -6.859 -4.477 1 98.56 103 ALA A O 1
ATOM 870 N N . HIS A 1 104 ? 6.062 -7.742 -2.689 1 97.81 104 HIS A N 1
ATOM 871 C CA . HIS A 1 104 ? 5.039 -6.703 -2.637 1 97.81 104 HIS A CA 1
ATOM 872 C C . HIS A 1 104 ? 5.633 -5.367 -2.199 1 97.81 104 HIS A C 1
ATOM 874 O O . HIS A 1 104 ? 5.277 -4.316 -2.74 1 97.81 104 HIS A O 1
ATOM 880 N N . HIS A 1 105 ? 6.547 -5.414 -1.205 1 96.94 105 HIS A N 1
ATOM 881 C CA . HIS A 1 105 ? 7.234 -4.184 -0.84 1 96.94 105 HIS A CA 1
ATOM 882 C C . HIS A 1 105 ? 8.016 -3.617 -2.023 1 96.94 105 HIS A C 1
ATOM 884 O O . HIS A 1 105 ? 8.047 -2.4 -2.225 1 96.94 105 HIS A O 1
ATOM 890 N N . TYR A 1 106 ? 8.609 -4.512 -2.777 1 97.81 106 TYR A N 1
ATOM 891 C CA . TYR A 1 106 ? 9.43 -4.082 -3.906 1 97.81 106 TYR A CA 1
ATOM 892 C C . TYR A 1 106 ? 8.578 -3.391 -4.965 1 97.81 106 TYR A C 1
ATOM 894 O O . TYR A 1 106 ? 8.938 -2.322 -5.461 1 97.81 106 TYR A O 1
ATOM 902 N N . THR A 1 107 ? 7.41 -3.947 -5.336 1 97.5 107 THR A N 1
ATOM 903 C CA . THR A 1 107 ? 6.59 -3.357 -6.387 1 97.5 107 THR A CA 1
ATOM 904 C C . THR A 1 107 ? 5.902 -2.088 -5.895 1 97.5 107 THR A C 1
ATOM 906 O O . THR A 1 107 ? 5.555 -1.214 -6.688 1 97.5 107 THR A O 1
ATOM 909 N N . LYS A 1 108 ? 5.75 -1.972 -4.578 1 93.69 108 LYS A N 1
ATOM 910 C CA . LYS A 1 108 ? 5.184 -0.746 -4.027 1 93.69 108 LYS A CA 1
ATOM 911 C C . LYS A 1 108 ? 6.168 0.415 -4.137 1 93.69 108 LYS A C 1
ATOM 913 O O . LYS A 1 108 ? 5.762 1.569 -4.285 1 93.69 108 LYS A O 1
ATOM 918 N N . THR A 1 109 ? 7.418 0.117 -4.105 1 93.19 109 THR A N 1
ATOM 919 C CA . THR A 1 109 ? 8.438 1.16 -4.133 1 93.19 109 THR A CA 1
ATOM 920 C C . THR A 1 109 ? 8.977 1.348 -5.547 1 93.19 109 THR A C 1
ATOM 922 O O . THR A 1 109 ? 9.625 2.355 -5.844 1 93.19 109 THR A O 1
ATOM 925 N N . ASN A 1 110 ? 8.758 0.381 -6.375 1 93.38 110 ASN A N 1
ATOM 926 C CA . ASN A 1 110 ? 9.219 0.384 -7.758 1 93.38 110 ASN A CA 1
ATOM 927 C C . ASN A 1 110 ? 8.07 0.116 -8.734 1 93.38 110 ASN A C 1
ATOM 929 O O . ASN A 1 110 ? 7.695 -1.036 -8.945 1 93.38 110 ASN A O 1
ATOM 933 N N . ASN A 1 111 ? 7.645 1.149 -9.445 1 91.31 111 ASN A N 1
ATOM 934 C CA . ASN A 1 111 ? 6.449 1.046 -10.273 1 91.31 111 ASN A CA 1
ATOM 935 C C . ASN A 1 111 ? 6.766 0.439 -11.641 1 91.31 111 ASN A C 1
ATOM 937 O O . ASN A 1 111 ? 5.898 0.377 -12.516 1 91.31 111 ASN A O 1
ATOM 941 N N . ASP A 1 112 ? 8.031 0.009 -11.812 1 96 112 ASP A N 1
ATOM 942 C CA . ASP A 1 112 ? 8.398 -0.642 -13.07 1 96 112 ASP A CA 1
ATOM 943 C C . ASP A 1 112 ? 7.91 -2.09 -13.094 1 96 112 ASP A C 1
ATOM 945 O O . ASP A 1 112 ? 7.906 -2.729 -14.148 1 96 112 ASP A O 1
ATOM 949 N N . PHE A 1 113 ? 7.52 -2.52 -11.914 1 98.25 113 PHE A N 1
ATOM 950 C CA . PHE A 1 113 ? 7.082 -3.906 -11.82 1 98.25 113 PHE A CA 1
ATOM 951 C C . PHE A 1 113 ? 5.727 -4 -11.125 1 98.25 113 PHE A C 1
ATOM 953 O O . PHE A 1 113 ? 5.348 -3.105 -10.367 1 98.25 113 PHE A O 1
ATOM 960 N N . LEU A 1 114 ? 5.043 -5.055 -11.406 1 98.62 114 LEU A N 1
ATOM 961 C CA . LEU A 1 114 ? 3.779 -5.312 -10.719 1 98.62 114 LEU A CA 1
ATOM 962 C C . LEU A 1 114 ? 3.582 -6.809 -10.492 1 98.62 114 LEU A C 1
ATOM 964 O O . LEU A 1 114 ? 3.965 -7.625 -11.336 1 98.62 114 LEU A O 1
ATOM 968 N N . THR A 1 115 ? 3.068 -7.191 -9.336 1 98.81 115 THR A N 1
ATOM 969 C CA . THR A 1 115 ? 2.635 -8.555 -9.047 1 98.81 115 THR A CA 1
ATOM 970 C C . THR A 1 115 ? 1.163 -8.742 -9.406 1 98.81 115 THR A C 1
ATOM 972 O O . THR A 1 115 ? 0.486 -7.785 -9.789 1 98.81 115 THR A O 1
ATOM 975 N N . LEU A 1 116 ? 0.714 -9.969 -9.32 1 98.81 116 LEU A N 1
ATOM 976 C CA . LEU A 1 116 ? -0.701 -10.273 -9.5 1 98.81 116 LEU A CA 1
ATOM 977 C C . LEU A 1 116 ? -1.565 -9.406 -8.594 1 98.81 116 LEU A C 1
ATOM 979 O O . LEU A 1 116 ? -2.59 -8.875 -9.023 1 98.81 116 LEU A O 1
ATOM 983 N N . GLU A 1 117 ? -1.115 -9.18 -7.383 1 98.62 117 GLU A N 1
ATOM 984 C CA . GLU A 1 117 ? -1.88 -8.438 -6.383 1 98.62 117 GLU A CA 1
ATOM 985 C C . GLU A 1 117 ? -1.999 -6.965 -6.766 1 98.62 117 GLU A C 1
ATOM 987 O O . GLU A 1 117 ? -2.797 -6.23 -6.18 1 98.62 117 GLU A O 1
ATOM 992 N N . ASP A 1 118 ? -1.183 -6.59 -7.766 1 98.31 118 ASP A N 1
ATOM 993 C CA . ASP A 1 118 ? -1.249 -5.219 -8.266 1 98.31 118 ASP A CA 1
ATOM 994 C C . ASP A 1 118 ? -2.209 -5.109 -9.445 1 98.31 118 ASP A C 1
ATOM 996 O O . ASP A 1 118 ? -2.383 -4.027 -10.016 1 98.31 118 ASP A O 1
ATOM 1000 N N . THR A 1 119 ? -2.779 -6.164 -9.898 1 98.62 119 THR A N 1
ATOM 1001 C CA . THR A 1 119 ? -3.836 -6.18 -10.906 1 98.62 119 THR A CA 1
ATOM 1002 C C . THR A 1 119 ? -5.211 -6.125 -10.25 1 98.62 119 THR A C 1
ATOM 1004 O O . THR A 1 119 ? -5.324 -6.234 -9.023 1 98.62 119 THR A O 1
ATOM 1007 N N . LEU A 1 120 ? -6.238 -5.969 -11.078 1 98.75 120 LEU A N 1
ATOM 1008 C CA . LEU A 1 120 ? -7.594 -5.809 -10.562 1 98.75 120 LEU A CA 1
ATOM 1009 C C . LEU A 1 120 ? -8 -7.008 -9.719 1 98.75 120 LEU A C 1
ATOM 1011 O O . LEU A 1 120 ? -8.406 -6.852 -8.562 1 98.75 120 LEU A O 1
ATOM 1015 N N . LEU A 1 121 ? -7.812 -8.242 -10.242 1 98.75 121 LEU A N 1
ATOM 1016 C CA . LEU A 1 121 ? -8.25 -9.461 -9.57 1 98.75 121 LEU A CA 1
ATOM 1017 C C . LEU A 1 121 ? -7.465 -9.68 -8.281 1 98.75 121 LEU A C 1
ATOM 1019 O O . LEU A 1 121 ? -8.016 -10.148 -7.281 1 98.75 121 LEU A O 1
ATOM 1023 N N . GLY A 1 122 ? -6.176 -9.406 -8.344 1 98.75 122 GLY A N 1
ATOM 1024 C CA . GLY A 1 122 ? -5.383 -9.531 -7.133 1 98.75 122 GLY A CA 1
ATOM 1025 C C . GLY A 1 122 ? -5.715 -8.477 -6.09 1 98.75 122 GLY A C 1
ATOM 1026 O O . GLY A 1 122 ? -5.848 -8.797 -4.906 1 98.75 122 GLY A O 1
ATOM 1027 N N . TYR A 1 123 ? -5.898 -7.266 -6.562 1 98.62 123 TYR A N 1
ATOM 1028 C CA . TYR A 1 123 ? -6.109 -6.105 -5.703 1 98.62 123 TYR A CA 1
ATOM 1029 C C . TYR A 1 123 ? -7.402 -6.246 -4.906 1 98.62 123 TYR A C 1
ATOM 1031 O O . TYR A 1 123 ? -7.445 -5.914 -3.721 1 98.62 123 TYR A O 1
ATOM 1039 N N . ILE A 1 124 ? -8.461 -6.742 -5.418 1 98.88 124 ILE A N 1
ATOM 1040 C CA . ILE A 1 124 ? -9.766 -6.742 -4.766 1 98.88 124 ILE A CA 1
ATOM 1041 C C . ILE A 1 124 ? -9.836 -7.875 -3.744 1 98.88 124 ILE A C 1
ATOM 1043 O O . ILE A 1 124 ? -10.695 -7.867 -2.855 1 98.88 124 ILE A O 1
ATOM 1047 N N . ALA A 1 125 ? -8.883 -8.875 -3.855 1 98.81 125 ALA A N 1
ATOM 1048 C CA . ALA A 1 125 ? -9.039 -10.078 -3.049 1 98.81 125 ALA A CA 1
ATOM 1049 C C . ALA A 1 125 ? -7.887 -10.227 -2.059 1 98.81 125 ALA A C 1
ATOM 1051 O O . ALA A 1 125 ? -7.941 -11.07 -1.156 1 98.81 125 ALA A O 1
ATOM 1052 N N . ASP A 1 126 ? -6.871 -9.406 -2.174 1 98.25 126 ASP A N 1
ATOM 1053 C CA . ASP A 1 126 ? -5.656 -9.57 -1.387 1 98.25 126 ASP A CA 1
ATOM 1054 C C . ASP A 1 126 ? -5.93 -9.352 0.1 1 98.25 126 ASP A C 1
ATOM 1056 O O . ASP A 1 126 ? -6.535 -8.352 0.482 1 98.25 126 ASP A O 1
ATOM 1060 N N . GLY A 1 127 ? -5.555 -10.32 0.883 1 97 127 GLY A N 1
ATOM 1061 C CA . GLY A 1 127 ? -5.559 -10.164 2.328 1 97 127 GLY A CA 1
ATOM 1062 C C . GLY A 1 127 ? -6.906 -10.469 2.959 1 97 127 GLY A C 1
ATOM 1063 O O . GLY A 1 127 ? -7.086 -10.297 4.168 1 97 127 GLY A O 1
ATOM 1064 N N . ILE A 1 128 ? -7.895 -10.914 2.207 1 98.25 128 ILE A N 1
ATOM 1065 C CA . ILE A 1 128 ? -9.203 -11.227 2.77 1 98.25 128 ILE A CA 1
ATOM 1066 C C . ILE A 1 128 ? -9.516 -12.703 2.568 1 98.25 128 ILE A C 1
ATOM 1068 O O . ILE A 1 128 ? -8.836 -13.391 1.803 1 98.25 128 ILE A O 1
ATOM 1072 N N . SER A 1 129 ? -10.484 -13.195 3.352 1 97.88 129 SER A N 1
ATOM 1073 C CA . SER A 1 129 ? -10.945 -14.586 3.279 1 97.88 129 SER A CA 1
ATOM 1074 C C . SER A 1 129 ? -12.438 -14.656 2.996 1 97.88 129 SER A C 1
ATOM 1076 O O . SER A 1 129 ? -13.188 -13.734 3.326 1 97.88 129 SER A O 1
ATOM 1078 N N . TRP A 1 130 ? -12.844 -15.75 2.387 1 98.31 130 TRP A N 1
ATOM 1079 C CA . TRP A 1 130 ? -14.266 -15.922 2.092 1 98.31 130 TRP A CA 1
ATOM 1080 C C . TRP A 1 130 ? -14.594 -17.391 1.837 1 98.31 130 TRP A C 1
ATOM 1082 O O . TRP A 1 130 ? -13.75 -18.141 1.329 1 98.31 130 TRP A O 1
ATOM 1092 N N . CYS A 1 131 ? -15.711 -17.812 2.248 1 97.81 131 CYS A N 1
ATOM 1093 C CA . CYS A 1 131 ? -16.281 -19.109 1.897 1 97.81 131 CYS A CA 1
ATOM 1094 C C . CYS A 1 131 ? -17.781 -19.141 2.166 1 97.81 131 CYS A C 1
ATOM 1096 O O . CYS A 1 131 ? -18.312 -18.266 2.867 1 97.81 131 CYS A O 1
ATOM 1098 N N . GLY A 1 132 ? -18.453 -20.062 1.449 1 96.25 132 GLY A N 1
ATOM 1099 C CA . GLY A 1 132 ? -19.891 -20.188 1.585 1 96.25 132 GLY A CA 1
ATOM 1100 C C . GLY A 1 132 ? -20.312 -21.203 2.625 1 96.25 132 GLY A C 1
ATOM 1101 O O . GLY A 1 132 ? -19.453 -21.844 3.248 1 96.25 132 GLY A O 1
ATOM 1102 N N . ASN A 1 133 ? -21.516 -21.141 2.936 1 92.38 133 ASN A N 1
ATOM 1103 C CA . ASN A 1 133 ? -22.219 -22.141 3.729 1 92.38 133 ASN A CA 1
ATOM 1104 C C . ASN A 1 133 ? -23.625 -22.391 3.176 1 92.38 133 ASN A C 1
ATOM 1106 O O . ASN A 1 133 ? -24.359 -21.453 2.893 1 92.38 133 ASN A O 1
ATOM 1110 N N . PRO A 1 134 ? -23.922 -23.672 3.031 1 89.44 134 PRO A N 1
ATOM 1111 C CA . PRO A 1 134 ? -25.219 -23.984 2.441 1 89.44 134 PRO A CA 1
ATOM 1112 C C . PRO A 1 134 ? -26.391 -23.562 3.336 1 89.44 134 PRO A C 1
ATOM 1114 O O . PRO A 1 134 ? -27.547 -23.609 2.906 1 89.44 134 PRO A O 1
ATOM 1117 N N . SER A 1 135 ? -26.188 -23.062 4.43 1 82.75 135 SER A N 1
ATOM 1118 C CA . SER A 1 135 ? -27.25 -22.625 5.336 1 82.75 135 SER A CA 1
ATOM 1119 C C . SER A 1 135 ? -27.797 -21.266 4.926 1 82.75 135 SER A C 1
ATOM 1121 O O . SER A 1 135 ? -27.391 -20.703 3.908 1 82.75 135 SER A O 1
ATOM 1123 N N . ASN A 1 136 ? -28.656 -20.734 5.828 1 76.62 136 ASN A N 1
ATOM 1124 C CA . ASN A 1 136 ? -29.531 -19.625 5.457 1 76.62 136 ASN A CA 1
ATOM 1125 C C . ASN A 1 136 ? -28.719 -18.344 5.184 1 76.62 136 ASN A C 1
ATOM 1127 O O . ASN A 1 136 ? -29.047 -17.594 4.266 1 76.62 136 ASN A O 1
ATOM 1131 N N . SER A 1 137 ? -27.609 -18.125 5.68 1 85.31 137 SER A N 1
ATOM 1132 C CA . SER A 1 137 ? -26.906 -16.891 5.379 1 85.31 137 SER A CA 1
ATOM 1133 C C . SER A 1 137 ? -26.047 -17.031 4.121 1 85.31 137 SER A C 1
ATOM 1135 O O . SER A 1 137 ? -25.625 -16.031 3.535 1 85.31 137 SER A O 1
ATOM 1137 N N . GLY A 1 138 ? -25.766 -18.219 3.811 1 95.06 138 GLY A N 1
ATOM 1138 C CA . GLY A 1 138 ? -25.016 -18.547 2.604 1 95.06 138 GLY A CA 1
ATOM 1139 C C . GLY A 1 138 ? -23.531 -18.281 2.734 1 95.06 138 GLY A C 1
ATOM 1140 O O . GLY A 1 138 ? -22.75 -18.625 1.845 1 95.06 138 GLY A O 1
ATOM 1141 N N . VAL A 1 139 ? -23.109 -17.531 3.744 1 96.5 139 VAL A N 1
ATOM 1142 C CA . VAL A 1 139 ? -21.719 -17.156 3.969 1 96.5 139 VAL A CA 1
ATOM 1143 C C . VAL A 1 139 ? -21.25 -17.672 5.332 1 96.5 139 VAL A C 1
ATOM 1145 O O . VAL A 1 139 ? -22 -17.578 6.316 1 96.5 139 VAL A O 1
ATOM 1148 N N . ASN A 1 140 ? -20.125 -18.281 5.434 1 96.31 140 ASN A N 1
ATOM 1149 C CA . ASN A 1 140 ? -19.562 -18.734 6.707 1 96.31 140 ASN A CA 1
ATOM 1150 C C . ASN A 1 140 ? -18.609 -17.703 7.301 1 96.31 140 ASN A C 1
ATOM 1152 O O . ASN A 1 140 ? -17.469 -17.594 6.867 1 96.31 140 ASN A O 1
ATOM 1156 N N . TYR A 1 141 ? -19.031 -16.984 8.281 1 95.38 141 TYR A N 1
ATOM 1157 C CA . TYR A 1 141 ? -18.219 -15.938 8.906 1 95.38 141 TYR A CA 1
ATOM 1158 C C . TYR A 1 141 ? -17.375 -16.5 10.039 1 95.38 141 TYR A C 1
ATOM 1160 O O . TYR A 1 141 ? -16.5 -15.828 10.57 1 95.38 141 TYR A O 1
ATOM 1168 N N . GLU A 1 142 ? -17.594 -17.781 10.359 1 94.94 142 GLU A N 1
ATOM 1169 C CA . GLU A 1 142 ? -16.922 -18.375 11.508 1 94.94 142 GLU A CA 1
ATOM 1170 C C . GLU A 1 142 ? -15.594 -19.016 11.094 1 94.94 142 GLU A C 1
ATOM 1172 O O . GLU A 1 142 ? -14.578 -18.844 11.781 1 94.94 142 GLU A O 1
ATOM 1177 N N . SER A 1 143 ? -15.641 -19.734 10.016 1 96.19 143 SER A N 1
ATOM 1178 C CA . SER A 1 143 ? -14.422 -20.422 9.586 1 96.19 143 SER A CA 1
ATOM 1179 C C . SER A 1 143 ? -14.484 -20.797 8.109 1 96.19 143 SER A C 1
ATOM 1181 O O . SER A 1 143 ? -15.57 -21.031 7.574 1 96.19 143 SER A O 1
ATOM 1183 N N . CYS A 1 144 ? -13.336 -20.844 7.5 1 97.25 144 CYS A N 1
ATOM 1184 C CA . CYS A 1 144 ? -13.172 -21.297 6.129 1 97.25 144 CYS A CA 1
ATOM 1185 C C . CYS A 1 144 ? -12.094 -22.375 6.043 1 97.25 144 CYS A C 1
ATOM 1187 O O . CYS A 1 144 ? -11.172 -22.406 6.855 1 97.25 144 CYS A O 1
ATOM 1189 N N . PRO A 1 145 ? -12.195 -23.266 5.051 1 96.44 145 PRO A N 1
ATOM 1190 C CA . PRO A 1 145 ? -11.203 -24.328 4.961 1 96.44 145 PRO A CA 1
ATOM 1191 C C . PRO A 1 145 ? -9.852 -23.844 4.449 1 96.44 145 PRO A C 1
ATOM 1193 O O . PRO A 1 145 ? -9.797 -22.984 3.568 1 96.44 145 PRO A O 1
ATOM 1196 N N . LYS A 1 146 ? -8.82 -24.391 4.996 1 93.81 146 LYS A N 1
ATOM 1197 C CA . LYS A 1 146 ? -7.48 -24.266 4.445 1 93.81 146 LYS A CA 1
ATOM 1198 C C . LYS A 1 146 ? -7.258 -25.234 3.291 1 93.81 146 LYS A C 1
ATOM 1200 O O . LYS A 1 146 ? -8.062 -26.141 3.07 1 93.81 146 LYS A O 1
ATOM 1205 N N . TRP A 1 147 ? -6.215 -25.047 2.691 1 88.5 147 TRP A N 1
ATOM 1206 C CA . TRP A 1 147 ? -5.875 -25.875 1.547 1 88.5 147 TRP A CA 1
ATOM 1207 C C . TRP A 1 147 ? -5.754 -27.344 1.963 1 88.5 147 TRP A C 1
ATOM 1209 O O . TRP A 1 147 ? -6.156 -28.25 1.222 1 88.5 147 TRP A O 1
ATOM 1219 N N . THR A 1 148 ? -5.238 -27.562 3.125 1 90.25 148 THR A N 1
ATOM 1220 C CA . THR A 1 148 ? -5.016 -28.922 3.621 1 90.25 148 THR A CA 1
ATOM 1221 C C . THR A 1 148 ? -6.34 -29.609 3.949 1 90.25 148 THR A C 1
ATOM 1223 O O . THR A 1 148 ? -6.418 -30.828 3.988 1 90.25 148 THR A O 1
ATOM 1226 N N . GLU A 1 149 ? -7.344 -28.812 4.156 1 93.56 149 GLU A N 1
ATOM 1227 C CA . GLU A 1 149 ? -8.664 -29.328 4.477 1 93.56 149 GLU A CA 1
ATOM 1228 C C . GLU A 1 149 ? -9.5 -29.531 3.213 1 93.56 149 GLU A C 1
ATOM 1230 O O . GLU A 1 149 ? -10.32 -30.453 3.135 1 93.56 149 GLU A O 1
ATOM 1235 N N . CYS A 1 150 ? -9.383 -28.703 2.352 1 91.94 150 CYS A N 1
ATOM 1236 C CA . CYS A 1 150 ? -10.109 -28.656 1.089 1 91.94 150 CYS A CA 1
ATOM 1237 C C . CYS A 1 150 ? -9.25 -28.047 -0.015 1 91.94 150 CYS A C 1
ATOM 1239 O O . CYS A 1 150 ? -9.102 -26.828 -0.095 1 91.94 150 CYS A O 1
ATOM 1241 N N . GLU A 1 151 ? -8.773 -28.828 -0.938 1 87.88 151 GLU A N 1
ATOM 1242 C CA . GLU A 1 151 ? -7.859 -28.359 -1.975 1 87.88 151 GLU A CA 1
ATOM 1243 C C . GLU A 1 151 ? -8.531 -27.344 -2.887 1 87.88 151 GLU A C 1
ATOM 1245 O O . GLU A 1 151 ? -7.906 -26.375 -3.316 1 87.88 151 GLU A O 1
ATOM 1250 N N . ASN A 1 152 ? -9.859 -27.609 -3.088 1 90.81 152 ASN A N 1
ATOM 1251 C CA . ASN A 1 152 ? -10.617 -26.719 -3.965 1 90.81 152 ASN A CA 1
ATOM 1252 C C . ASN A 1 152 ? -11.555 -25.812 -3.174 1 90.81 152 ASN A C 1
ATOM 1254 O O . ASN A 1 152 ? -12.75 -25.734 -3.465 1 90.81 152 ASN A O 1
ATOM 1258 N N . ASN A 1 153 ? -10.93 -25.203 -2.195 1 95.81 153 ASN A N 1
ATOM 1259 C CA . ASN A 1 153 ? -11.719 -24.203 -1.478 1 95.81 153 ASN A CA 1
ATOM 1260 C C . ASN A 1 153 ? -11.797 -22.891 -2.256 1 95.81 153 ASN A C 1
ATOM 1262 O O . ASN A 1 153 ? -11.07 -22.703 -3.229 1 95.81 153 ASN A O 1
ATOM 1266 N N . PRO A 1 154 ? -12.711 -21.969 -1.92 1 97.19 154 PRO A N 1
ATOM 1267 C CA . PRO A 1 154 ? -12.953 -20.781 -2.727 1 97.19 154 PRO A CA 1
ATOM 1268 C C . PRO A 1 154 ? -11.688 -19.938 -2.914 1 97.19 154 PRO A C 1
ATOM 1270 O O . PRO A 1 154 ? -11.398 -19.5 -4.027 1 97.19 154 PRO A O 1
ATOM 1273 N N . SER A 1 155 ? -10.953 -19.766 -1.914 1 96.75 155 SER A N 1
ATOM 1274 C CA . SER A 1 155 ? -9.734 -18.953 -1.993 1 96.75 155 SER A CA 1
ATOM 1275 C C . SER A 1 155 ? -8.703 -19.594 -2.914 1 96.75 155 SER A C 1
ATOM 1277 O O . SER A 1 155 ? -8.148 -18.938 -3.793 1 96.75 155 SER A O 1
ATOM 1279 N N . SER A 1 156 ? -8.477 -20.906 -2.734 1 96.19 156 SER A N 1
ATOM 1280 C CA . SER A 1 156 ? -7.473 -21.594 -3.529 1 96.19 156 SER A CA 1
ATOM 1281 C C . SER A 1 156 ? -7.84 -21.594 -5.012 1 96.19 156 SER A C 1
ATOM 1283 O O . SER A 1 156 ? -6.984 -21.344 -5.863 1 96.19 156 SER A O 1
ATOM 1285 N N . VAL A 1 157 ? -9.102 -21.844 -5.305 1 97.81 157 VAL A N 1
ATOM 1286 C CA . VAL A 1 157 ? -9.547 -21.859 -6.695 1 97.81 157 VAL A CA 1
ATOM 1287 C C . VAL A 1 157 ? -9.422 -20.469 -7.301 1 97.81 157 VAL A C 1
ATOM 1289 O O . VAL A 1 157 ? -8.953 -20.312 -8.43 1 97.81 157 VAL A O 1
ATOM 1292 N N . TYR A 1 158 ? -9.805 -19.453 -6.551 1 98.5 158 TYR A N 1
ATOM 1293 C CA . TYR A 1 158 ? -9.727 -18.078 -7.004 1 98.5 158 TYR A CA 1
ATOM 1294 C C . TYR A 1 158 ? -8.297 -17.703 -7.383 1 98.5 158 TYR A C 1
ATOM 1296 O O . TYR A 1 158 ? -8.047 -17.234 -8.492 1 98.5 158 TYR A O 1
ATOM 1304 N N . TRP A 1 159 ? -7.355 -17.969 -6.5 1 98.25 159 TRP A N 1
ATOM 1305 C CA . TRP A 1 159 ? -5.977 -17.531 -6.688 1 98.25 159 TRP A CA 1
ATOM 1306 C C . TRP A 1 159 ? -5.281 -18.359 -7.762 1 98.25 159 TRP A C 1
ATOM 1308 O O . TRP A 1 159 ? -4.426 -17.859 -8.492 1 98.25 159 TRP A O 1
ATOM 1318 N N . LYS A 1 160 ? -5.672 -19.594 -7.883 1 97.94 160 LYS A N 1
ATOM 1319 C CA . LYS A 1 160 ? -5.156 -20.406 -8.984 1 97.94 160 LYS A CA 1
ATOM 1320 C C . LYS A 1 160 ? -5.555 -19.812 -10.336 1 97.94 160 LYS A C 1
ATOM 1322 O O . LYS A 1 160 ? -4.715 -19.656 -11.227 1 97.94 160 LYS A O 1
ATOM 1327 N N . LEU A 1 161 ? -6.816 -19.438 -10.438 1 98.56 161 LEU A N 1
ATOM 1328 C CA . LEU A 1 161 ? -7.312 -18.875 -11.695 1 98.56 161 LEU A CA 1
ATOM 1329 C C . LEU A 1 161 ? -6.734 -17.484 -11.938 1 98.56 161 LEU A C 1
ATOM 1331 O O . LEU A 1 161 ? -6.379 -17.156 -13.07 1 98.56 161 LEU A O 1
ATOM 1335 N N . ALA A 1 162 ? -6.68 -16.688 -10.906 1 98.81 162 ALA A N 1
ATOM 1336 C CA . ALA A 1 162 ? -6.078 -15.367 -11.047 1 98.81 162 ALA A CA 1
ATOM 1337 C C . ALA A 1 162 ? -4.613 -15.477 -11.461 1 98.81 162 ALA A C 1
ATOM 1339 O O . ALA A 1 162 ? -4.137 -14.695 -12.289 1 98.81 162 ALA A O 1
ATOM 1340 N N . SER A 1 163 ? -3.918 -16.453 -10.883 1 98.75 163 SER A N 1
ATOM 1341 C CA . SER A 1 163 ? -2.521 -16.688 -11.234 1 98.75 163 SER A CA 1
ATOM 1342 C C . SER A 1 163 ? -2.381 -17.125 -12.688 1 98.75 163 SER A C 1
ATOM 1344 O O . SER A 1 163 ? -1.464 -16.703 -13.391 1 98.75 163 SER A O 1
ATOM 1346 N N . LYS A 1 164 ? -3.238 -18 -13.094 1 98.75 164 LYS A N 1
ATOM 1347 C CA . LYS A 1 164 ? -3.256 -18.438 -14.484 1 98.75 164 LYS A CA 1
ATOM 1348 C C . LYS A 1 164 ? -3.441 -17.234 -15.422 1 98.75 164 LYS A C 1
ATOM 1350 O O . LYS A 1 164 ? -2.689 -17.078 -16.391 1 98.75 164 LYS A O 1
ATOM 1355 N N . MET A 1 165 ? -4.402 -16.453 -15.133 1 98.38 165 MET A N 1
ATOM 1356 C CA . MET A 1 165 ? -4.691 -15.289 -15.961 1 98.38 165 MET A CA 1
ATOM 1357 C C . MET A 1 165 ? -3.504 -14.328 -15.984 1 98.38 165 MET A C 1
ATOM 1359 O O . MET A 1 165 ? -3.172 -13.773 -17.031 1 98.38 165 MET A O 1
ATOM 1363 N N . PHE A 1 166 ? -2.9 -14.102 -14.883 1 98.81 166 PHE A N 1
ATOM 1364 C CA . PHE A 1 166 ? -1.726 -13.242 -14.789 1 98.81 166 PHE A CA 1
ATOM 1365 C C . PHE A 1 166 ? -0.611 -13.75 -15.695 1 98.81 166 PHE A C 1
ATOM 1367 O O . PHE A 1 166 ? -0.003 -12.961 -16.438 1 98.81 166 PHE A O 1
ATOM 1374 N N . ALA A 1 167 ? -0.38 -15.016 -15.633 1 98.88 167 ALA A N 1
ATOM 1375 C CA . ALA A 1 167 ? 0.631 -15.625 -16.5 1 98.88 167 ALA A CA 1
ATOM 1376 C C . ALA A 1 167 ? 0.262 -15.477 -17.969 1 98.88 167 ALA A C 1
ATOM 1378 O O . ALA A 1 167 ? 1.092 -15.07 -18.781 1 98.88 167 ALA A O 1
ATOM 1379 N N . GLU A 1 168 ? -0.989 -15.703 -18.297 1 98.38 168 GLU A N 1
ATOM 1380 C CA . GLU A 1 168 ? -1.462 -15.672 -19.672 1 98.38 168 GLU A CA 1
ATOM 1381 C C . GLU A 1 168 ? -1.36 -14.273 -20.266 1 98.38 168 GLU A C 1
ATOM 1383 O O . GLU A 1 168 ? -1.207 -14.109 -21.484 1 98.38 168 GLU A O 1
ATOM 1388 N N . THR A 1 169 ? -1.42 -13.297 -19.391 1 98 169 THR A N 1
ATOM 1389 C CA . THR A 1 169 ? -1.486 -11.93 -19.891 1 98 169 THR A CA 1
ATOM 1390 C C . THR A 1 169 ? -0.118 -11.258 -19.812 1 98 169 THR A C 1
ATOM 1392 O O . THR A 1 169 ? 0.035 -10.094 -20.188 1 98 169 THR A O 1
ATOM 1395 N N . SER A 1 170 ? 0.841 -11.961 -19.328 1 98.69 170 SER A N 1
ATOM 1396 C CA . SER A 1 170 ? 2.191 -11.414 -19.25 1 98.69 170 SER A CA 1
ATOM 1397 C C . SER A 1 170 ? 2.895 -11.469 -20.594 1 98.69 170 SER A C 1
ATOM 1399 O O . SER A 1 170 ? 2.594 -12.336 -21.422 1 98.69 170 SER A O 1
ATOM 1401 N N . CYS A 1 171 ? 3.85 -10.508 -20.859 1 98.75 171 CYS A N 1
ATOM 1402 C CA . CYS A 1 171 ? 4.57 -10.484 -22.125 1 98.75 171 CYS A CA 1
ATOM 1403 C C . CYS A 1 171 ? 5.957 -9.875 -21.969 1 98.75 171 CYS A C 1
ATOM 1405 O O . CYS A 1 171 ? 6.238 -9.234 -20.953 1 98.75 171 CYS A O 1
ATOM 1407 N N . GLY A 1 172 ? 6.875 -10.172 -22.922 1 98.75 172 GLY A N 1
ATOM 1408 C CA . GLY A 1 172 ? 8.242 -9.68 -22.875 1 98.75 172 GLY A CA 1
ATOM 1409 C C . GLY A 1 172 ? 9.102 -10.422 -21.859 1 98.75 172 GLY A C 1
ATOM 1410 O O . GLY A 1 172 ? 9.078 -11.656 -21.797 1 98.75 172 GLY A O 1
ATOM 1411 N N . THR A 1 173 ? 9.828 -9.672 -21.188 1 98.88 173 THR A N 1
ATOM 1412 C CA . THR A 1 173 ? 10.625 -10.227 -20.094 1 98.88 173 THR A CA 1
ATOM 1413 C C . THR A 1 173 ? 9.844 -10.203 -18.797 1 98.88 173 THR A C 1
ATOM 1415 O O . THR A 1 173 ? 9.336 -9.156 -18.375 1 98.88 173 THR A O 1
ATOM 1418 N N . VAL A 1 174 ? 9.695 -11.352 -18.203 1 98.88 174 VAL A N 1
ATOM 1419 C CA . VAL A 1 174 ? 9.023 -11.445 -16.906 1 98.88 174 VAL A CA 1
ATOM 1420 C C . VAL A 1 174 ? 10.031 -11.812 -15.82 1 98.88 174 VAL A C 1
ATOM 1422 O O . VAL A 1 174 ? 11.117 -12.312 -16.125 1 98.88 174 VAL A O 1
ATOM 1425 N N . GLN A 1 175 ? 9.727 -11.469 -14.547 1 98.94 175 GLN A N 1
ATOM 1426 C CA . GLN A 1 175 ? 10.609 -11.766 -13.422 1 98.94 175 GLN A CA 1
ATOM 1427 C C . GLN A 1 175 ? 9.93 -12.688 -12.414 1 98.94 175 GLN A C 1
ATOM 1429 O O . GLN A 1 175 ? 8.703 -12.727 -12.328 1 98.94 175 GLN A O 1
ATOM 1434 N N . VAL A 1 176 ? 10.695 -13.422 -11.727 1 98.94 176 VAL A N 1
ATOM 1435 C CA . VAL A 1 176 ? 10.195 -14.164 -10.57 1 98.94 176 VAL A CA 1
ATOM 1436 C C . VAL A 1 176 ? 11.156 -13.984 -9.398 1 98.94 176 VAL A C 1
ATOM 1438 O O . VAL A 1 176 ? 12.375 -14.07 -9.57 1 98.94 176 VAL A O 1
ATOM 1441 N N . MET A 1 177 ? 10.609 -13.625 -8.258 1 98.94 177 MET A N 1
ATOM 1442 C CA . MET A 1 177 ? 11.359 -13.562 -7.008 1 98.94 177 MET A CA 1
ATOM 1443 C C . MET A 1 177 ? 11.172 -14.836 -6.195 1 98.94 177 MET A C 1
ATOM 1445 O O . MET A 1 177 ? 10.062 -15.133 -5.746 1 98.94 177 MET A O 1
ATOM 1449 N N . LEU A 1 178 ? 12.203 -15.586 -6.035 1 98.88 178 LEU A N 1
ATOM 1450 C CA . LEU A 1 178 ? 12.188 -16.844 -5.277 1 98.88 178 LEU A CA 1
ATOM 1451 C C . LEU A 1 178 ? 12.984 -16.703 -3.984 1 98.88 178 LEU A C 1
ATOM 1453 O O . LEU A 1 178 ? 13.688 -15.703 -3.787 1 98.88 178 LEU A O 1
ATOM 1457 N N . ASN A 1 179 ? 12.82 -17.688 -3.094 1 98.75 179 ASN A N 1
ATOM 1458 C CA . ASN A 1 179 ? 13.469 -17.641 -1.787 1 98.75 179 ASN A CA 1
ATOM 1459 C C . ASN A 1 179 ? 14.477 -18.781 -1.62 1 98.75 179 ASN A C 1
ATOM 1461 O O . ASN A 1 179 ? 14.086 -19.938 -1.467 1 98.75 179 ASN A O 1
ATOM 1465 N N . GLY A 1 180 ? 15.672 -18.453 -1.602 1 98.56 180 GLY A N 1
ATOM 1466 C CA . GLY A 1 180 ? 16.734 -19.438 -1.477 1 98.56 180 GLY A CA 1
ATOM 1467 C C . GLY A 1 180 ? 17 -19.844 -0.04 1 98.56 180 GLY A C 1
ATOM 1468 O O . GLY A 1 180 ? 17.906 -20.641 0.225 1 98.56 180 GLY A O 1
ATOM 1469 N N . SER A 1 181 ? 16.203 -19.297 0.927 1 98.12 181 SER A N 1
ATOM 1470 C CA . SER A 1 181 ? 16.391 -19.641 2.336 1 98.12 181 SER A CA 1
ATOM 1471 C C . SER A 1 181 ? 15.453 -20.75 2.771 1 98.12 181 SER A C 1
ATOM 1473 O O . SER A 1 181 ? 15.562 -21.266 3.887 1 98.12 181 SER A O 1
ATOM 1475 N N . THR A 1 182 ? 14.539 -21.156 1.913 1 96.69 182 THR A N 1
ATOM 1476 C CA . THR A 1 182 ? 13.531 -22.141 2.293 1 96.69 182 THR A CA 1
ATOM 1477 C C . THR A 1 182 ? 14.133 -23.547 2.34 1 96.69 182 THR A C 1
ATOM 1479 O O . THR A 1 182 ? 15.078 -23.844 1.604 1 96.69 182 THR A O 1
ATOM 1482 N N . MET A 1 183 ? 13.539 -24.422 3.166 1 93.88 183 MET A N 1
ATOM 1483 C CA . MET A 1 183 ? 14.031 -25.781 3.328 1 93.88 183 MET A CA 1
ATOM 1484 C C . MET A 1 183 ? 13.578 -26.672 2.166 1 93.88 183 MET A C 1
ATOM 1486 O O . MET A 1 183 ? 14.273 -27.625 1.801 1 93.88 183 MET A O 1
ATOM 1490 N N . SER A 1 184 ? 12.547 -26.328 1.528 1 92.94 184 SER A N 1
ATOM 1491 C CA . SER A 1 184 ? 11.953 -27.188 0.509 1 92.94 184 SER A CA 1
ATOM 1492 C C . SER A 1 184 ? 12.461 -26.828 -0.883 1 92.94 184 SER A C 1
ATOM 1494 O O . SER A 1 184 ? 11.961 -27.344 -1.885 1 92.94 184 SER A O 1
ATOM 1496 N N . GLY A 1 185 ? 13.453 -25.984 -0.965 1 94.94 185 GLY A N 1
ATOM 1497 C CA . GLY A 1 185 ? 13.93 -25.516 -2.254 1 94.94 185 GLY A CA 1
ATOM 1498 C C . GLY A 1 185 ? 13.312 -24.203 -2.68 1 94.94 185 GLY A C 1
ATOM 1499 O O . GLY A 1 185 ? 12.18 -23.891 -2.311 1 94.94 185 GLY A O 1
ATOM 1500 N N . ALA A 1 186 ? 14.016 -23.484 -3.533 1 98.12 186 ALA A N 1
ATOM 1501 C CA . ALA A 1 186 ? 13.562 -22.172 -3.99 1 98.12 186 ALA A CA 1
ATOM 1502 C C . ALA A 1 186 ? 12.438 -22.312 -5.008 1 98.12 186 ALA A C 1
ATOM 1504 O O . ALA A 1 186 ? 11.508 -21.5 -5.023 1 98.12 186 ALA A O 1
ATOM 1505 N N . PHE A 1 187 ? 12.562 -23.344 -5.812 1 98.69 187 PHE A N 1
ATOM 1506 C CA . PHE A 1 187 ? 11.516 -23.656 -6.773 1 98.69 187 PHE A CA 1
ATOM 1507 C C . PHE A 1 187 ? 10.82 -24.953 -6.395 1 98.69 187 PHE A C 1
ATOM 1509 O O . PHE A 1 187 ? 11.477 -25.984 -6.168 1 98.69 187 PHE A O 1
ATOM 1516 N N . ARG A 1 188 ? 9.531 -24.906 -6.332 1 97.75 188 ARG A N 1
ATOM 1517 C CA . ARG A 1 188 ? 8.703 -26.078 -6.055 1 97.75 188 ARG A CA 1
ATOM 1518 C C . ARG A 1 188 ? 7.691 -26.312 -7.172 1 97.75 188 ARG A C 1
ATOM 1520 O O . ARG A 1 188 ? 6.879 -25.422 -7.473 1 97.75 188 ARG A O 1
ATOM 1527 N N . LYS A 1 189 ? 7.645 -27.469 -7.699 1 96.38 189 LYS A N 1
ATOM 1528 C CA . LYS A 1 189 ? 6.785 -27.797 -8.836 1 96.38 189 LYS A CA 1
ATOM 1529 C C . LYS A 1 189 ? 5.312 -27.781 -8.43 1 96.38 189 LYS A C 1
ATOM 1531 O O . LYS A 1 189 ? 4.441 -27.531 -9.266 1 96.38 189 LYS A O 1
ATOM 1536 N N . SER A 1 190 ? 5.051 -27.969 -7.172 1 93.75 190 SER A N 1
ATOM 1537 C CA . SER A 1 190 ? 3.674 -28.078 -6.703 1 93.75 190 SER A CA 1
ATOM 1538 C C . SER A 1 190 ? 3.117 -26.703 -6.32 1 93.75 190 SER A C 1
ATOM 1540 O O . SER A 1 190 ? 1.92 -26.562 -6.062 1 93.75 190 SER A O 1
ATOM 1542 N N . SER A 1 191 ? 3.967 -25.688 -6.227 1 96.19 191 SER A N 1
ATOM 1543 C CA . SER A 1 191 ? 3.504 -24.328 -5.895 1 96.19 191 SER A CA 1
ATOM 1544 C C . SER A 1 191 ? 2.621 -23.766 -7 1 96.19 191 SER A C 1
ATOM 1546 O O . SER A 1 191 ? 2.57 -24.312 -8.102 1 96.19 191 SER A O 1
ATOM 1548 N N . ILE A 1 192 ? 1.918 -22.719 -6.68 1 97.12 192 ILE A N 1
ATOM 1549 C CA . ILE A 1 192 ? 1.13 -22.031 -7.699 1 97.12 192 ILE A CA 1
ATOM 1550 C C . ILE A 1 192 ? 2.043 -21.562 -8.828 1 97.12 192 ILE A C 1
ATOM 1552 O O . ILE A 1 192 ? 1.712 -21.719 -10.008 1 97.12 192 ILE A O 1
ATOM 1556 N N . PHE A 1 193 ? 3.236 -21.047 -8.523 1 98.62 193 PHE A N 1
ATOM 1557 C CA . PHE A 1 193 ? 4.184 -20.625 -9.547 1 98.62 193 PHE A CA 1
ATOM 1558 C C . PHE A 1 193 ? 4.594 -21.781 -10.43 1 98.62 193 PHE A C 1
ATOM 1560 O O . PHE A 1 193 ? 4.551 -21.688 -11.664 1 98.62 193 PHE A O 1
ATOM 1567 N N . GLY A 1 194 ? 4.887 -22.875 -9.797 1 98.12 194 GLY A N 1
ATOM 1568 C CA . GLY A 1 194 ? 5.414 -24.016 -10.523 1 98.12 194 GLY A CA 1
ATOM 1569 C C . GLY A 1 194 ? 4.355 -24.781 -11.305 1 98.12 194 GLY A C 1
ATOM 1570 O O . GLY A 1 194 ? 4.605 -25.219 -12.43 1 98.12 194 GLY A O 1
ATOM 1571 N N . SER A 1 195 ? 3.162 -24.875 -10.742 1 97.25 195 SER A N 1
ATOM 1572 C CA . SER A 1 195 ? 2.17 -25.766 -11.32 1 97.25 195 SER A CA 1
ATOM 1573 C C . SER A 1 195 ? 1.146 -25 -12.148 1 97.25 195 SER A C 1
ATOM 1575 O O . SER A 1 195 ? 0.443 -25.594 -12.977 1 97.25 195 SER A O 1
ATOM 1577 N N . VAL A 1 196 ? 1.05 -23.703 -11.922 1 98.31 196 VAL A N 1
ATOM 1578 C CA . VAL A 1 196 ? -0.005 -22.953 -12.594 1 98.31 196 VAL A CA 1
ATOM 1579 C C . VAL A 1 196 ? 0.613 -21.859 -13.461 1 98.31 196 VAL A C 1
ATOM 1581 O O . VAL A 1 196 ? 0.382 -21.812 -14.672 1 98.31 196 VAL A O 1
ATOM 1584 N N . GLU A 1 197 ? 1.435 -21.016 -12.969 1 98.81 197 GLU A N 1
ATOM 1585 C CA . GLU A 1 197 ? 1.905 -19.828 -13.68 1 98.81 197 GLU A CA 1
ATOM 1586 C C . GLU A 1 197 ? 2.869 -20.203 -14.805 1 98.81 197 GLU A C 1
ATOM 1588 O O . GLU A 1 197 ? 2.666 -19.828 -15.953 1 98.81 197 GLU A O 1
ATOM 1593 N N . ILE A 1 198 ? 3.82 -20.984 -14.477 1 98.25 198 ILE A N 1
ATOM 1594 C CA . ILE A 1 198 ? 4.859 -21.312 -15.445 1 98.25 198 ILE A CA 1
ATOM 1595 C C . ILE A 1 198 ? 4.238 -22.016 -16.656 1 98.25 198 ILE A C 1
ATOM 1597 O O . ILE A 1 198 ? 4.578 -21.703 -17.797 1 98.25 198 ILE A O 1
ATOM 1601 N N . VAL A 1 199 ? 3.293 -22.938 -16.438 1 97.19 199 VAL A N 1
ATOM 1602 C CA . VAL A 1 199 ? 2.75 -23.766 -17.516 1 97.19 199 VAL A CA 1
ATOM 1603 C C . VAL A 1 199 ? 1.785 -22.938 -18.359 1 97.19 199 VAL A C 1
ATOM 1605 O O . VAL A 1 199 ? 1.402 -23.359 -19.453 1 97.19 199 VAL A O 1
ATOM 1608 N N . ASN A 1 200 ? 1.441 -21.734 -17.859 1 98.44 200 ASN A N 1
ATOM 1609 C CA . ASN A 1 200 ? 0.48 -20.922 -18.609 1 98.44 200 ASN A CA 1
ATOM 1610 C C . ASN A 1 200 ? 1.127 -19.672 -19.172 1 98.44 200 ASN A C 1
ATOM 1612 O O . ASN A 1 200 ? 0.438 -18.797 -19.719 1 98.44 200 ASN A O 1
ATOM 1616 N N . LEU A 1 201 ? 2.439 -19.516 -19.016 1 98.69 201 LEU A N 1
ATOM 1617 C CA . LEU A 1 201 ? 3.156 -18.516 -19.797 1 98.69 201 LEU A CA 1
ATOM 1618 C C . LEU A 1 201 ? 3.098 -18.844 -21.281 1 98.69 201 LEU A C 1
ATOM 1620 O O . LEU A 1 201 ? 3.365 -19.984 -21.688 1 98.69 201 LEU A O 1
ATOM 1624 N N . ASN A 1 202 ? 2.664 -17.938 -22.078 1 97.94 202 ASN A N 1
ATOM 1625 C CA . ASN A 1 202 ? 2.674 -18.141 -23.516 1 97.94 202 ASN A CA 1
ATOM 1626 C C . ASN A 1 202 ? 4.051 -17.859 -24.109 1 97.94 202 ASN A C 1
ATOM 1628 O O . ASN A 1 202 ? 4.488 -16.703 -24.156 1 97.94 202 ASN A O 1
ATOM 1632 N N . PRO A 1 203 ? 4.699 -18.859 -24.609 1 97.75 203 PRO A N 1
ATOM 1633 C CA . PRO A 1 203 ? 6.059 -18.656 -25.125 1 97.75 203 PRO A CA 1
ATOM 1634 C C . PRO A 1 203 ? 6.105 -17.703 -26.312 1 97.75 203 PRO A C 1
ATOM 1636 O O . PRO A 1 203 ? 7.172 -17.188 -26.641 1 97.75 203 PRO A O 1
ATOM 1639 N N . LYS A 1 204 ? 5.012 -17.469 -26.969 1 98 204 LYS A N 1
ATOM 1640 C CA . LYS A 1 204 ? 4.953 -16.5 -28.062 1 98 204 LYS A CA 1
ATOM 1641 C C . LYS A 1 204 ? 4.98 -15.062 -27.531 1 98 204 LYS A C 1
ATOM 1643 O O . LYS A 1 204 ? 5.352 -14.133 -28.25 1 98 204 LYS A O 1
ATOM 1648 N N . ASP A 1 205 ? 4.559 -14.891 -26.328 1 98.44 205 ASP A N 1
ATOM 1649 C CA . ASP A 1 205 ? 4.449 -13.562 -25.734 1 98.44 205 ASP A CA 1
ATOM 1650 C C . ASP A 1 205 ? 5.586 -13.305 -24.734 1 98.44 205 ASP A C 1
ATOM 1652 O O . ASP A 1 205 ? 5.988 -12.156 -24.531 1 98.44 205 ASP A O 1
ATOM 1656 N N . VAL A 1 206 ? 6 -14.344 -24.078 1 98.75 206 VAL A N 1
ATOM 1657 C CA . VAL A 1 206 ? 7.062 -14.234 -23.078 1 98.75 206 VAL A CA 1
ATOM 1658 C C . VAL A 1 206 ? 8.359 -14.812 -23.641 1 98.75 206 VAL A C 1
ATOM 1660 O O . VAL A 1 206 ? 8.453 -16.016 -23.859 1 98.75 206 VAL A O 1
ATOM 1663 N N . SER A 1 207 ? 9.367 -13.977 -23.797 1 98.62 207 SER A N 1
ATOM 1664 C CA . SER A 1 207 ? 10.602 -14.414 -24.438 1 98.62 207 SER A CA 1
ATOM 1665 C C . SER A 1 207 ? 11.664 -14.766 -23.406 1 98.62 207 SER A C 1
ATOM 1667 O O . SER A 1 207 ? 12.57 -15.555 -23.688 1 98.62 207 SER A O 1
ATOM 1669 N N . LYS A 1 208 ? 11.508 -14.195 -22.219 1 98.88 208 LYS A N 1
ATOM 1670 C CA . LYS A 1 208 ? 12.578 -14.367 -21.234 1 98.88 208 LYS A CA 1
ATOM 1671 C C . LYS A 1 208 ? 12.023 -14.305 -19.812 1 98.88 208 LYS A C 1
ATOM 1673 O O . LYS A 1 208 ? 11.102 -13.539 -19.531 1 98.88 208 LYS A O 1
ATOM 1678 N N . MET A 1 209 ? 12.57 -15.117 -18.984 1 98.88 209 MET A N 1
ATOM 1679 C CA . MET A 1 209 ? 12.328 -15.008 -17.547 1 98.88 209 MET A CA 1
ATOM 1680 C C . MET A 1 209 ? 13.617 -14.695 -16.797 1 98.88 209 MET A C 1
ATOM 1682 O O . MET A 1 209 ? 14.633 -15.359 -17 1 98.88 209 MET A O 1
ATOM 1686 N N . GLN A 1 210 ? 13.602 -13.672 -15.953 1 98.94 210 GLN A N 1
ATOM 1687 C CA . GLN A 1 210 ? 14.688 -13.375 -15.031 1 98.94 210 GLN A CA 1
ATOM 1688 C C . GLN A 1 210 ? 14.359 -13.852 -13.617 1 98.94 210 GLN A C 1
ATOM 1690 O O . GLN A 1 210 ? 13.383 -13.406 -13.016 1 98.94 210 GLN A O 1
ATOM 1695 N N . ILE A 1 211 ? 15.172 -14.742 -13.117 1 98.94 211 ILE A N 1
ATOM 1696 C CA . ILE A 1 211 ? 15.008 -15.258 -11.766 1 98.94 211 ILE A CA 1
ATOM 1697 C C . ILE A 1 211 ? 15.805 -14.406 -10.781 1 98.94 211 ILE A C 1
ATOM 1699 O O . ILE A 1 211 ? 17.016 -14.258 -10.914 1 98.94 211 ILE A O 1
ATOM 1703 N N . TRP A 1 212 ? 15.125 -13.758 -9.852 1 98.88 212 TRP A N 1
ATOM 1704 C CA . TRP A 1 212 ? 15.734 -13.109 -8.695 1 98.88 212 TRP A CA 1
ATOM 1705 C C . TRP A 1 212 ? 15.688 -14.016 -7.473 1 98.88 212 TRP A C 1
ATOM 1707 O O . TRP A 1 212 ? 14.672 -14.062 -6.773 1 98.88 212 TRP A O 1
ATOM 1717 N N . LEU A 1 213 ? 16.766 -14.727 -7.289 1 98.88 213 LEU A N 1
ATOM 1718 C CA . LEU A 1 213 ? 16.844 -15.641 -6.152 1 98.88 213 LEU A CA 1
ATOM 1719 C C . LEU A 1 213 ? 17.328 -14.914 -4.902 1 98.88 213 LEU A C 1
ATOM 1721 O O . LEU A 1 213 ? 18.531 -14.695 -4.73 1 98.88 213 LEU A O 1
ATOM 1725 N N . MET A 1 214 ? 16.406 -14.633 -4.012 1 98.62 214 MET A N 1
ATOM 1726 C CA . MET A 1 214 ? 16.672 -13.852 -2.807 1 98.62 214 MET A CA 1
ATOM 1727 C C . MET A 1 214 ? 16.906 -14.773 -1.61 1 98.62 214 MET A C 1
ATOM 1729 O O . MET A 1 214 ? 16.469 -15.922 -1.607 1 98.62 214 MET A O 1
ATOM 1733 N N . HIS A 1 215 ? 17.625 -14.25 -0.617 1 98 215 HIS A N 1
ATOM 1734 C CA . HIS A 1 215 ? 17.75 -14.883 0.688 1 98 215 HIS A CA 1
ATOM 1735 C C . HIS A 1 215 ? 17.234 -13.977 1.798 1 98 215 HIS A C 1
ATOM 1737 O O . HIS A 1 215 ? 17.328 -12.75 1.694 1 98 215 HIS A O 1
ATOM 1743 N N . ASP A 1 216 ? 16.609 -14.625 2.824 1 96.06 216 ASP A N 1
ATOM 1744 C CA . ASP A 1 216 ? 16.344 -13.828 4.02 1 96.06 216 ASP A CA 1
ATOM 1745 C C . ASP A 1 216 ? 17.641 -13.188 4.543 1 96.06 216 ASP A C 1
ATOM 1747 O O . ASP A 1 216 ? 18.656 -13.867 4.668 1 96.06 216 ASP A O 1
ATOM 1751 N N . ILE A 1 217 ? 17.547 -11.953 4.82 1 91.94 217 ILE A N 1
ATOM 1752 C CA . ILE A 1 217 ? 18.766 -11.195 5.094 1 91.94 217 ILE A CA 1
ATOM 1753 C C . ILE A 1 217 ? 19.5 -11.805 6.281 1 91.94 217 ILE A C 1
ATOM 1755 O O . ILE A 1 217 ? 20.734 -11.836 6.305 1 91.94 217 ILE A O 1
ATOM 1759 N N . ASP A 1 218 ? 18.797 -12.344 7.281 1 89.88 218 ASP A N 1
ATOM 1760 C CA . ASP A 1 218 ? 19.406 -13.008 8.43 1 89.88 218 ASP A CA 1
ATOM 1761 C C . ASP A 1 218 ? 19.141 -14.516 8.398 1 89.88 218 ASP A C 1
ATOM 1763 O O . ASP A 1 218 ? 19.266 -15.188 9.422 1 89.88 218 ASP A O 1
ATOM 1767 N N . GLY A 1 219 ? 18.719 -15.016 7.277 1 92.38 219 GLY A N 1
ATOM 1768 C CA . GLY A 1 219 ? 18.375 -16.422 7.18 1 92.38 219 GLY A CA 1
ATOM 1769 C C . GLY A 1 219 ? 19.438 -17.266 6.512 1 92.38 219 GLY A C 1
ATOM 1770 O O . GLY A 1 219 ? 20.406 -16.734 5.977 1 92.38 219 GLY A O 1
ATOM 1771 N N . PRO A 1 220 ? 19.203 -18.531 6.531 1 95.69 220 PRO A N 1
ATOM 1772 C CA . PRO A 1 220 ? 20.172 -19.422 5.879 1 95.69 220 PRO A CA 1
ATOM 1773 C C . PRO A 1 220 ? 20.156 -19.297 4.359 1 95.69 220 PRO A C 1
ATOM 1775 O O . PRO A 1 220 ? 19.094 -19.062 3.764 1 95.69 220 PRO A O 1
ATOM 1778 N N . GLN A 1 221 ? 21.266 -19.391 3.805 1 95.81 221 GLN A N 1
ATOM 1779 C CA . GLN A 1 221 ? 21.391 -19.453 2.352 1 95.81 221 GLN A CA 1
ATOM 1780 C C . GLN A 1 221 ? 21.469 -20.891 1.857 1 95.81 221 GLN A C 1
ATOM 1782 O O . GLN A 1 221 ? 22.562 -21.453 1.745 1 95.81 221 GLN A O 1
ATOM 1787 N N . ARG A 1 222 ? 20.359 -21.422 1.459 1 97.06 222 ARG A N 1
ATOM 1788 C CA . ARG A 1 222 ? 20.266 -22.859 1.197 1 97.06 222 ARG A CA 1
ATOM 1789 C C . ARG A 1 222 ? 20.422 -23.156 -0.29 1 97.06 222 ARG A C 1
ATOM 1791 O O . ARG A 1 222 ? 20.922 -24.219 -0.665 1 97.06 222 ARG A O 1
ATOM 1798 N N . GLU A 1 223 ? 19.953 -22.281 -1.045 1 97.25 223 GLU A N 1
ATOM 1799 C CA . GLU A 1 223 ? 20 -22.5 -2.486 1 97.25 223 GLU A CA 1
ATOM 1800 C C . GLU A 1 223 ? 20.531 -21.266 -3.217 1 97.25 223 GLU A C 1
ATOM 1802 O O . GLU A 1 223 ? 20.312 -20.141 -2.775 1 97.25 223 GLU A O 1
ATOM 1807 N N . PHE A 1 224 ? 21.266 -21.516 -4.301 1 98 224 PHE A N 1
ATOM 1808 C CA . PHE A 1 224 ? 21.812 -20.5 -5.191 1 98 224 PHE A CA 1
ATOM 1809 C C . PHE A 1 224 ? 21.391 -20.766 -6.633 1 98 224 PHE A C 1
ATOM 1811 O O . PHE A 1 224 ? 20.766 -21.781 -6.926 1 98 224 PHE A O 1
ATOM 1818 N N . CYS A 1 225 ? 21.75 -19.891 -7.523 1 98.5 225 CYS A N 1
ATOM 1819 C CA . CYS A 1 225 ? 21.328 -20 -8.914 1 98.5 225 CYS A CA 1
ATOM 1820 C C . CYS A 1 225 ? 21.844 -21.297 -9.539 1 98.5 225 CYS A C 1
ATOM 1822 O O . CYS A 1 225 ? 21.297 -21.766 -10.539 1 98.5 225 CYS A O 1
ATOM 1824 N N . THR A 1 226 ? 22.812 -21.891 -8.93 1 97.44 226 THR A N 1
ATOM 1825 C CA . THR A 1 226 ? 23.391 -23.141 -9.438 1 97.44 226 THR A CA 1
ATOM 1826 C C . THR A 1 226 ? 22.75 -24.344 -8.758 1 97.44 226 THR A C 1
ATOM 1828 O O . THR A 1 226 ? 23.141 -25.484 -9.039 1 97.44 226 THR A O 1
ATOM 1831 N N . GLY A 1 227 ? 21.797 -24.062 -7.895 1 97.06 227 GLY A N 1
ATOM 1832 C CA . GLY A 1 227 ? 21.203 -25.141 -7.102 1 97.06 227 GLY A CA 1
ATOM 1833 C C . GLY A 1 227 ? 20.266 -26.016 -7.898 1 97.06 227 GLY A C 1
ATOM 1834 O O . GLY A 1 227 ? 19.922 -25.703 -9.039 1 97.06 227 GLY A O 1
ATOM 1835 N N . HIS A 1 228 ? 19.828 -27.078 -7.289 1 96.81 228 HIS A N 1
ATOM 1836 C CA . HIS A 1 228 ? 19.094 -28.141 -7.957 1 96.81 228 HIS A CA 1
ATOM 1837 C C . HIS A 1 228 ? 17.703 -27.672 -8.383 1 96.81 228 HIS A C 1
ATOM 1839 O O . HIS A 1 228 ? 17.297 -27.891 -9.523 1 96.81 228 HIS A O 1
ATOM 1845 N N . SER A 1 229 ? 16.984 -27.031 -7.496 1 98.06 229 SER A N 1
ATOM 1846 C CA . SER A 1 229 ? 15.609 -26.641 -7.832 1 98.06 229 SER A CA 1
ATOM 1847 C C . SER A 1 229 ? 15.594 -25.578 -8.914 1 98.06 229 SER A C 1
ATOM 1849 O O . SER A 1 229 ? 14.688 -25.547 -9.758 1 98.06 229 SER A O 1
ATOM 1851 N N . ILE A 1 230 ? 16.578 -24.719 -8.914 1 98.69 230 ILE A N 1
ATOM 1852 C CA . ILE A 1 230 ? 16.672 -23.688 -9.93 1 98.69 230 ILE A CA 1
ATOM 1853 C C . ILE A 1 230 ? 17.016 -24.312 -11.281 1 98.69 230 ILE A C 1
ATOM 1855 O O . ILE A 1 230 ? 16.484 -23.891 -12.32 1 98.69 230 ILE A O 1
ATOM 1859 N N . ALA A 1 231 ? 17.906 -25.312 -11.227 1 98.38 231 ALA A N 1
ATOM 1860 C CA . ALA A 1 231 ? 18.234 -26.047 -12.453 1 98.38 231 ALA A CA 1
ATOM 1861 C C . ALA A 1 231 ? 16.969 -26.656 -13.07 1 98.38 231 ALA A C 1
ATOM 1863 O O . ALA A 1 231 ? 16.797 -26.641 -14.289 1 98.38 231 ALA A O 1
ATOM 1864 N N . GLN A 1 232 ? 16.156 -27.172 -12.234 1 98.38 232 GLN A N 1
ATOM 1865 C CA . GLN A 1 232 ? 14.898 -27.75 -12.695 1 98.38 232 GLN A CA 1
ATOM 1866 C C . GLN A 1 232 ? 14.023 -26.688 -13.352 1 98.38 232 GLN A C 1
ATOM 1868 O O . GLN A 1 232 ? 13.438 -26.922 -14.414 1 98.38 232 GLN A O 1
ATOM 1873 N N . LEU A 1 233 ? 13.906 -25.547 -12.719 1 98.75 233 LEU A N 1
ATOM 1874 C CA . LEU A 1 233 ? 13.117 -24.453 -13.273 1 98.75 233 LEU A CA 1
ATOM 1875 C C . LEU A 1 233 ? 13.68 -24.016 -14.617 1 98.75 233 LEU A C 1
ATOM 1877 O O . LEU A 1 233 ? 12.922 -23.812 -15.57 1 98.75 233 LEU A O 1
ATOM 1881 N N . LYS A 1 234 ? 14.977 -23.844 -14.727 1 98.69 234 LYS A N 1
ATOM 1882 C CA . LYS A 1 234 ? 15.609 -23.453 -15.977 1 98.69 234 LYS A CA 1
ATOM 1883 C C . LYS A 1 234 ? 15.289 -24.438 -17.094 1 98.69 234 LYS A C 1
ATOM 1885 O O . LYS A 1 234 ? 14.977 -24.031 -18.219 1 98.69 234 LYS A O 1
ATOM 1890 N N . GLU A 1 235 ? 15.359 -25.672 -16.766 1 98.38 235 GLU A N 1
ATOM 1891 C CA . GLU A 1 235 ? 15.07 -26.703 -17.75 1 98.38 235 GLU A CA 1
ATOM 1892 C C . GLU A 1 235 ? 13.633 -26.609 -18.25 1 98.38 235 GLU A C 1
ATOM 1894 O O . GLU A 1 235 ? 13.391 -26.703 -19.453 1 98.38 235 GLU A O 1
ATOM 1899 N N . ILE A 1 236 ? 12.734 -26.453 -17.328 1 98.38 236 ILE A N 1
ATOM 1900 C CA . ILE A 1 236 ? 11.32 -26.328 -17.672 1 98.38 236 ILE A CA 1
ATOM 1901 C C . ILE A 1 236 ? 11.117 -25.156 -18.625 1 98.38 236 ILE A C 1
ATOM 1903 O O . ILE A 1 236 ? 10.445 -25.281 -19.641 1 98.38 236 ILE A O 1
ATOM 1907 N N . LEU A 1 237 ? 11.727 -24 -18.375 1 98.69 237 LEU A N 1
ATOM 1908 C CA . LEU A 1 237 ? 11.578 -22.781 -19.156 1 98.69 237 LEU A CA 1
ATOM 1909 C C . LEU A 1 237 ? 12.227 -22.953 -20.531 1 98.69 237 LEU A C 1
ATOM 1911 O O . LEU A 1 237 ? 11.625 -22.594 -21.547 1 98.69 237 LEU A O 1
ATOM 1915 N N . GLU A 1 238 ? 13.406 -23.531 -20.547 1 98.31 238 GLU A N 1
ATOM 1916 C CA . GLU A 1 238 ? 14.125 -23.734 -21.797 1 98.31 238 GLU A CA 1
ATOM 1917 C C . GLU A 1 238 ? 13.383 -24.688 -22.719 1 98.31 238 GLU A C 1
ATOM 1919 O O . GLU A 1 238 ? 13.344 -24.5 -23.938 1 98.31 238 GLU A O 1
ATOM 1924 N N . ASN A 1 239 ? 12.805 -25.672 -22.125 1 97.88 239 ASN A N 1
ATOM 1925 C CA . ASN A 1 239 ? 12.016 -26.625 -22.891 1 97.88 239 ASN A CA 1
ATOM 1926 C C . ASN A 1 239 ? 10.781 -25.969 -23.5 1 97.88 239 ASN A C 1
ATOM 1928 O O . ASN A 1 239 ? 10.195 -26.484 -24.453 1 97.88 239 ASN A O 1
ATOM 1932 N N . ARG A 1 240 ? 10.406 -24.859 -23 1 97.38 240 ARG A N 1
ATOM 1933 C CA . ARG A 1 240 ? 9.258 -24.125 -23.5 1 97.38 240 ARG A CA 1
ATOM 1934 C C . ARG A 1 240 ? 9.703 -22.969 -24.391 1 97.38 240 ARG A C 1
ATOM 1936 O O . ARG A 1 240 ? 8.898 -22.094 -24.734 1 97.38 240 ARG A O 1
ATOM 1943 N N . ASN A 1 241 ? 10.969 -22.938 -24.641 1 97.69 241 ASN A N 1
ATOM 1944 C CA . ASN A 1 241 ? 11.57 -21.922 -25.5 1 97.69 241 ASN A CA 1
ATOM 1945 C C . ASN A 1 241 ? 11.508 -20.531 -24.875 1 97.69 241 ASN A C 1
ATOM 1947 O O . ASN A 1 241 ? 11.258 -19.547 -25.547 1 97.69 241 ASN A O 1
ATOM 1951 N N . ILE A 1 242 ? 11.602 -20.453 -23.594 1 98.75 242 ILE A N 1
ATOM 1952 C CA . ILE A 1 242 ? 11.742 -19.219 -22.844 1 98.75 242 ILE A CA 1
ATOM 1953 C C . ILE A 1 242 ? 13.164 -19.109 -22.297 1 98.75 242 ILE A C 1
ATOM 1955 O O . ILE A 1 242 ? 13.625 -19.984 -21.562 1 98.75 242 ILE A O 1
ATOM 1959 N N . SER A 1 243 ? 13.844 -18.047 -22.703 1 98.69 243 SER A N 1
ATOM 1960 C CA . SER A 1 243 ? 15.188 -17.844 -22.188 1 98.69 243 SER A CA 1
ATOM 1961 C C . SER A 1 243 ? 15.156 -17.547 -20.688 1 98.69 243 SER A C 1
ATOM 1963 O O . SER A 1 243 ? 14.156 -17.062 -20.156 1 98.69 243 SER A O 1
ATOM 1965 N N . VAL A 1 244 ? 16.281 -17.922 -20.016 1 98.75 244 VAL A N 1
ATOM 1966 C CA . VAL A 1 244 ? 16.219 -17.781 -18.562 1 98.75 244 VAL A CA 1
ATOM 1967 C C . VAL A 1 244 ? 17.562 -17.281 -18.031 1 98.75 244 VAL A C 1
ATOM 1969 O O . VAL A 1 244 ? 18.625 -17.703 -18.516 1 98.75 244 VAL A O 1
ATOM 1972 N N . SER A 1 245 ? 17.578 -16.328 -17.141 1 98.81 245 SER A N 1
ATOM 1973 C CA . SER A 1 245 ? 18.719 -15.891 -16.344 1 98.81 245 SER A CA 1
ATOM 1974 C C . SER A 1 245 ? 18.406 -15.922 -14.859 1 98.81 245 SER A C 1
ATOM 1976 O O . SER A 1 245 ? 17.234 -15.922 -14.469 1 98.81 245 SER A O 1
ATOM 1978 N N . CYS A 1 246 ? 19.375 -16.062 -14.023 1 98.81 246 CYS A N 1
ATOM 1979 C CA . CYS A 1 246 ? 19.219 -16.109 -12.57 1 98.81 246 CYS A CA 1
ATOM 1980 C C . CYS A 1 246 ? 20.266 -15.242 -11.875 1 98.81 246 CYS A C 1
ATOM 1982 O O . CYS A 1 246 ? 21.438 -15.266 -12.25 1 98.81 246 CYS A O 1
ATOM 1984 N N . GLU A 1 247 ? 19.828 -14.422 -10.93 1 98.44 247 GLU A N 1
ATOM 1985 C CA . GLU A 1 247 ? 20.703 -13.586 -10.133 1 98.44 247 GLU A CA 1
ATOM 1986 C C . GLU A 1 247 ? 20.5 -13.828 -8.641 1 98.44 247 GLU A C 1
ATOM 1988 O O . GLU A 1 247 ? 19.375 -13.766 -8.148 1 98.44 247 GLU A O 1
ATOM 1993 N N . ASP A 1 248 ? 21.641 -14.18 -8 1 97.94 248 ASP A N 1
ATOM 1994 C CA . ASP A 1 248 ? 21.578 -14.281 -6.547 1 97.94 248 ASP A CA 1
ATOM 1995 C C . ASP A 1 248 ? 21.516 -12.898 -5.898 1 97.94 248 ASP A C 1
ATOM 1997 O O . ASP A 1 248 ? 22.328 -12.031 -6.203 1 97.94 248 ASP A O 1
ATOM 2001 N N . ASN A 1 249 ? 20.531 -12.719 -4.992 1 96.44 249 ASN A N 1
ATOM 2002 C CA . ASN A 1 249 ? 20.375 -11.492 -4.227 1 96.44 249 ASN A CA 1
ATOM 2003 C C . ASN A 1 249 ? 20.406 -10.258 -5.129 1 96.44 249 ASN A C 1
ATOM 2005 O O . ASN A 1 249 ? 21.297 -9.414 -5 1 96.44 249 ASN A O 1
ATOM 2009 N N . TYR A 1 250 ? 19.406 -10.258 -6.051 1 96.75 250 TYR A N 1
ATOM 2010 C CA . TYR A 1 250 ? 19.234 -9.117 -6.934 1 96.75 250 TYR A CA 1
ATOM 2011 C C . TYR A 1 250 ? 19.359 -7.805 -6.164 1 96.75 250 TYR A C 1
ATOM 2013 O O . TYR A 1 250 ? 18.609 -7.57 -5.207 1 96.75 250 TYR A O 1
ATOM 2021 N N . ARG A 1 251 ? 20.188 -6.957 -6.512 1 93.5 251 ARG A N 1
ATOM 2022 C CA . ARG A 1 251 ? 20.703 -5.867 -5.695 1 93.5 251 ARG A CA 1
ATOM 2023 C C . ARG A 1 251 ? 19.594 -4.906 -5.293 1 93.5 251 ARG A C 1
ATOM 2025 O O . ARG A 1 251 ? 19.453 -4.566 -4.113 1 93.5 251 ARG A O 1
ATOM 2032 N N . PRO A 1 252 ? 18.734 -4.449 -6.238 1 95.06 252 PRO A N 1
ATOM 2033 C CA . PRO A 1 252 ? 17.688 -3.521 -5.836 1 95.06 252 PRO A CA 1
ATOM 2034 C C . PRO A 1 252 ? 16.766 -4.105 -4.762 1 95.06 252 PRO A C 1
ATOM 2036 O O . PRO A 1 252 ? 16.391 -3.406 -3.814 1 95.06 252 PRO A O 1
ATOM 2039 N N . ALA A 1 253 ? 16.438 -5.336 -4.887 1 96.62 253 ALA A N 1
ATOM 2040 C CA . ALA A 1 253 ? 15.578 -5.988 -3.893 1 96.62 253 ALA A CA 1
ATOM 2041 C C . ALA A 1 253 ? 16.328 -6.184 -2.576 1 96.62 253 ALA A C 1
ATOM 2043 O O . ALA A 1 253 ? 15.734 -6.082 -1.499 1 96.62 253 ALA A O 1
ATOM 2044 N N . GLN A 1 254 ? 17.594 -6.484 -2.676 1 95.06 254 GLN A N 1
ATOM 2045 C CA . GLN A 1 254 ? 18.406 -6.648 -1.469 1 95.06 254 GLN A CA 1
ATOM 2046 C C . GLN A 1 254 ? 18.516 -5.336 -0.7 1 95.06 254 GLN A C 1
ATOM 2048 O O . GLN A 1 254 ? 18.531 -5.328 0.533 1 95.06 254 GLN A O 1
ATOM 2053 N N . LEU A 1 255 ? 18.688 -4.246 -1.482 1 94.38 255 LEU A N 1
ATOM 2054 C CA . LEU A 1 255 ? 18.719 -2.928 -0.854 1 94.38 255 LEU A CA 1
ATOM 2055 C C . LEU A 1 255 ? 17.422 -2.668 -0.072 1 94.38 255 LEU A C 1
ATOM 2057 O O . LEU A 1 255 ? 17.453 -2.033 0.985 1 94.38 255 LEU A O 1
ATOM 2061 N N . LEU A 1 256 ? 16.344 -3.125 -0.575 1 96 256 LEU A N 1
ATOM 2062 C CA . LEU A 1 256 ? 15.078 -3.018 0.143 1 96 256 LEU A CA 1
ATOM 2063 C C . LEU A 1 256 ? 15.133 -3.771 1.467 1 96 256 LEU A C 1
ATOM 2065 O O . LEU A 1 256 ? 14.688 -3.262 2.498 1 96 256 LEU A O 1
ATOM 2069 N N . GLN A 1 257 ? 15.688 -4.969 1.461 1 95.94 257 GLN A N 1
ATOM 2070 C CA . GLN A 1 257 ? 15.867 -5.723 2.697 1 95.94 257 GLN A CA 1
ATOM 2071 C C . GLN A 1 257 ? 16.734 -4.957 3.691 1 95.94 257 GLN A C 1
ATOM 2073 O O . GLN A 1 257 ? 16.5 -5.02 4.902 1 95.94 257 GLN A O 1
ATOM 2078 N N . CYS A 1 258 ? 17.656 -4.227 3.195 1 93.75 258 CYS A N 1
ATOM 2079 C CA . CYS A 1 258 ? 18.625 -3.494 4.008 1 93.75 258 CYS A CA 1
ATOM 2080 C C . CYS A 1 258 ? 17.953 -2.336 4.738 1 93.75 258 CYS A C 1
ATOM 2082 O O . CYS A 1 258 ? 18.453 -1.864 5.758 1 93.75 258 CYS A O 1
ATOM 2084 N N . THR A 1 259 ? 16.844 -1.83 4.195 1 94.25 259 THR A N 1
ATOM 2085 C CA . THR A 1 259 ? 16.141 -0.723 4.836 1 94.25 259 THR A CA 1
ATOM 2086 C C . THR A 1 259 ? 15.75 -1.081 6.27 1 94.25 259 THR A C 1
ATOM 2088 O O . THR A 1 259 ? 15.719 -0.214 7.145 1 94.25 259 THR A O 1
ATOM 2091 N N . ARG A 1 260 ? 15.523 -2.355 6.531 1 93.5 260 ARG A N 1
ATOM 2092 C CA . ARG A 1 260 ? 15.125 -2.805 7.859 1 93.5 260 ARG A CA 1
ATOM 2093 C C . ARG A 1 260 ? 16.312 -3.354 8.641 1 93.5 260 ARG A C 1
ATOM 2095 O O . ARG A 1 260 ? 16.203 -3.615 9.836 1 93.5 260 ARG A O 1
ATOM 2102 N N . ASN A 1 261 ? 17.391 -3.592 7.93 1 91 261 ASN A N 1
ATOM 2103 C CA . ASN A 1 261 ? 18.609 -4.129 8.508 1 91 261 ASN A CA 1
ATOM 2104 C C . ASN A 1 261 ? 19.844 -3.367 8.016 1 91 261 ASN A C 1
ATOM 2106 O O . ASN A 1 261 ? 20.75 -3.959 7.438 1 91 261 ASN A O 1
ATOM 2110 N N . PRO A 1 262 ? 19.828 -2.107 8.297 1 88.5 262 PRO A N 1
ATOM 2111 C CA . PRO A 1 262 ? 20.859 -1.284 7.672 1 88.5 262 PRO A CA 1
ATOM 2112 C C . PRO A 1 262 ? 22.266 -1.646 8.141 1 88.5 262 PRO A C 1
ATOM 2114 O O . PRO A 1 262 ? 23.25 -1.368 7.445 1 88.5 262 PRO A O 1
ATOM 2117 N N . ASN A 1 263 ? 22.438 -2.299 9.266 1 88.12 263 ASN A N 1
ATOM 2118 C CA . ASN A 1 263 ? 23.75 -2.613 9.82 1 88.12 263 ASN A CA 1
ATOM 2119 C C . ASN A 1 263 ? 24.203 -4.016 9.43 1 88.12 263 ASN A C 1
ATOM 2121 O O . ASN A 1 263 ? 25.312 -4.434 9.773 1 88.12 263 ASN A O 1
ATOM 2125 N N . HIS A 1 264 ? 23.359 -4.727 8.766 1 89.56 264 HIS A N 1
ATOM 2126 C CA . HIS A 1 264 ? 23.75 -6.047 8.289 1 89.56 264 HIS A CA 1
ATOM 2127 C C . HIS A 1 264 ? 24.938 -5.961 7.348 1 89.56 264 HIS A C 1
ATOM 2129 O O . HIS A 1 264 ? 25.078 -4.992 6.602 1 89.56 264 HIS A O 1
ATOM 2135 N N . THR A 1 265 ? 25.703 -6.93 7.316 1 85.88 265 THR A N 1
ATOM 2136 C CA . THR A 1 265 ? 26.938 -6.957 6.535 1 85.88 265 THR A CA 1
ATOM 2137 C C . THR A 1 265 ? 26.641 -6.793 5.047 1 85.88 265 THR A C 1
ATOM 2139 O O . THR A 1 265 ? 27.391 -6.133 4.328 1 85.88 265 THR A O 1
ATOM 2142 N N . ALA A 1 266 ? 25.547 -7.359 4.613 1 83.69 266 ALA A N 1
ATOM 2143 C CA . ALA A 1 266 ? 25.156 -7.262 3.209 1 83.69 266 ALA A CA 1
ATOM 2144 C C . ALA A 1 266 ? 24.75 -5.836 2.85 1 83.69 266 ALA A C 1
ATOM 2146 O O . ALA A 1 266 ? 24.625 -5.496 1.671 1 83.69 266 ALA A O 1
ATOM 2147 N N . CYS A 1 267 ? 24.547 -5.004 3.846 1 85.12 267 CYS A N 1
ATOM 2148 C CA . CYS A 1 267 ? 24 -3.672 3.648 1 85.12 267 CYS A CA 1
ATOM 2149 C C . CYS A 1 267 ? 25.047 -2.596 3.906 1 85.12 267 CYS A C 1
ATOM 2151 O O . CYS A 1 267 ? 24.75 -1.403 3.779 1 85.12 267 CYS A O 1
ATOM 2153 N N . LYS A 1 268 ? 26.188 -2.941 4.355 1 78.81 268 LYS A N 1
ATOM 2154 C CA . LYS A 1 268 ? 27.219 -1.978 4.715 1 78.81 268 LYS A CA 1
ATOM 2155 C C . LYS A 1 268 ? 27.891 -1.398 3.473 1 78.81 268 LYS A C 1
ATOM 2157 O O . LYS A 1 268 ? 28.125 -2.115 2.498 1 78.81 268 LYS A O 1
ATOM 2162 N N . VAL A 1 269 ? 27.719 0 3.352 1 65 269 VAL A N 1
ATOM 2163 C CA . VAL A 1 269 ? 28.344 0.75 2.264 1 65 269 VAL A CA 1
ATOM 2164 C C . VAL A 1 269 ? 29.844 0.924 2.543 1 65 269 VAL A C 1
ATOM 2166 O O . VAL A 1 269 ? 30.25 0.993 3.701 1 65 269 VAL A O 1
ATOM 2169 N N . CYS A 1 270 ? 30.703 0.742 1.528 1 57.22 270 CYS A N 1
ATOM 2170 C CA . CYS A 1 270 ? 32.125 1.0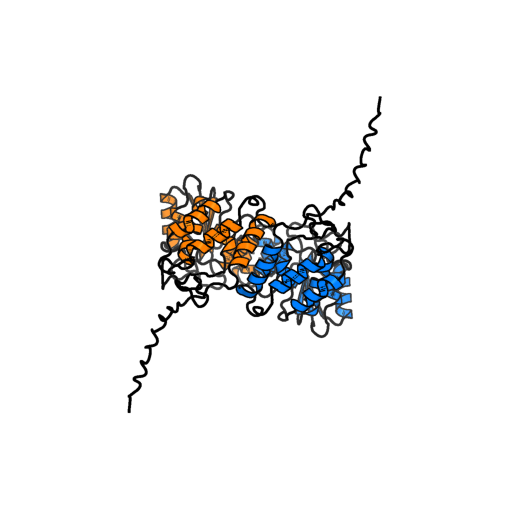21 1.677 1 57.22 270 CYS A CA 1
ATOM 2171 C C . CYS A 1 270 ? 32.375 2.5 1.946 1 57.22 270 CYS A C 1
ATOM 2173 O O . CYS A 1 270 ? 31.828 3.359 1.248 1 57.22 270 CYS A O 1
ATOM 2175 N N . PHE A 1 271 ? 32.344 2.898 3.146 1 46.62 271 PHE A N 1
ATOM 2176 C CA . PHE A 1 271 ? 32.844 4.246 3.369 1 46.62 271 PHE A CA 1
ATOM 2177 C C . PHE A 1 271 ? 34.344 4.32 3.018 1 46.62 271 PHE A C 1
ATOM 2179 O O . PHE A 1 271 ? 35.062 3.324 3.117 1 46.62 271 PHE A O 1
ATOM 2186 N N . MET B 1 1 ? -55.281 40.062 -37.312 1 31.91 1 MET B N 1
ATOM 2187 C CA . MET B 1 1 ? -53.812 40.281 -37.344 1 31.91 1 MET B CA 1
ATOM 2188 C C . MET B 1 1 ? -53.281 40.375 -35.938 1 31.91 1 MET B C 1
ATOM 2190 O O . MET B 1 1 ? -52.938 41.469 -35.469 1 31.91 1 MET B O 1
ATOM 2194 N N . LEU B 1 2 ? -53.75 39.562 -34.938 1 37.34 2 LEU B N 1
ATOM 2195 C CA . LEU B 1 2 ? -53.344 39.438 -33.531 1 37.34 2 LEU B CA 1
ATOM 2196 C C . LEU B 1 2 ? -51.906 38.906 -33.469 1 37.34 2 LEU B C 1
ATOM 2198 O O . LEU B 1 2 ? -51.562 37.844 -34 1 37.34 2 LEU B O 1
ATOM 2202 N N . SER B 1 3 ? -50.906 39.906 -33.344 1 35.31 3 SER B N 1
ATOM 2203 C CA . SER B 1 3 ? -49.469 39.719 -33.188 1 35.31 3 SER B CA 1
ATOM 2204 C C . SER B 1 3 ? -49.188 38.906 -31.953 1 35.31 3 SER B C 1
ATOM 2206 O O . SER B 1 3 ? -49.625 39.25 -30.844 1 35.31 3 SER B O 1
ATOM 2208 N N . ASN B 1 4 ? -49.094 37.594 -32.062 1 37.94 4 ASN B N 1
ATOM 2209 C CA . ASN B 1 4 ? -48.625 36.656 -31.031 1 37.94 4 ASN B CA 1
ATOM 2210 C C . ASN B 1 4 ? -47.25 37.031 -30.516 1 37.94 4 ASN B C 1
ATOM 2212 O O . ASN B 1 4 ? -46.281 37 -31.266 1 37.94 4 ASN B O 1
ATOM 2216 N N . PHE B 1 5 ? -47.156 38 -29.609 1 32.94 5 PHE B N 1
ATOM 2217 C CA . PHE B 1 5 ? -45.906 38.281 -28.922 1 32.94 5 PHE B CA 1
ATOM 2218 C C . PHE B 1 5 ? -45.406 37.031 -28.203 1 32.94 5 PHE B C 1
ATOM 2220 O O . PHE B 1 5 ? -46.031 36.562 -27.266 1 32.94 5 PHE B O 1
ATOM 2227 N N . ARG B 1 6 ? -44.688 36.125 -28.953 1 37.75 6 ARG B N 1
ATOM 2228 C CA . ARG B 1 6 ? -43.938 35.031 -28.312 1 37.75 6 ARG B CA 1
ATOM 2229 C C . ARG B 1 6 ? -43.031 35.562 -27.234 1 37.75 6 ARG B C 1
ATOM 2231 O O . ARG B 1 6 ? -42.156 36.375 -27.5 1 37.75 6 ARG B O 1
ATOM 2238 N N . LEU B 1 7 ? -43.531 35.656 -26.031 1 33.66 7 LEU B N 1
ATOM 2239 C CA . LEU B 1 7 ? -42.656 35.938 -24.906 1 33.66 7 LEU B CA 1
ATOM 2240 C C . LEU B 1 7 ? -41.469 35 -24.891 1 33.66 7 LEU B C 1
ATOM 2242 O O . LEU B 1 7 ? -41.625 33.781 -24.812 1 33.66 7 LEU B O 1
ATOM 2246 N N . GLU B 1 8 ? -40.406 35.375 -25.641 1 38.56 8 GLU B N 1
ATOM 2247 C CA . GLU B 1 8 ? -39.125 34.688 -25.469 1 38.56 8 GLU B CA 1
ATOM 2248 C C . GLU B 1 8 ? -38.781 34.562 -23.984 1 38.56 8 GLU B C 1
ATOM 2250 O O . GLU B 1 8 ? -38.688 35.562 -23.266 1 38.56 8 GLU B O 1
ATOM 2255 N N . ARG B 1 9 ? -39.219 33.531 -23.344 1 37.06 9 ARG B N 1
ATOM 2256 C CA . ARG B 1 9 ? -38.719 33.219 -22.016 1 37.06 9 ARG B CA 1
ATOM 2257 C C . ARG B 1 9 ? -37.188 33.344 -21.984 1 37.06 9 ARG B C 1
ATOM 2259 O O . ARG B 1 9 ? -36.5 32.719 -22.766 1 37.06 9 ARG B O 1
ATOM 2266 N N . LYS B 1 10 ? -36.688 34.469 -21.609 1 35.94 10 LYS B N 1
ATOM 2267 C CA . LYS B 1 10 ? -35.281 34.594 -21.297 1 35.94 10 LYS B CA 1
ATOM 2268 C C . LYS B 1 10 ? -34.75 33.375 -20.547 1 35.94 10 LYS B C 1
ATOM 2270 O O . LYS B 1 10 ? -35.312 33 -19.5 1 35.94 10 LYS B O 1
ATOM 2275 N N . LYS B 1 11 ? -34.156 32.531 -21.297 1 39.88 11 LYS B N 1
ATOM 2276 C CA . LYS B 1 11 ? -33.375 31.469 -20.656 1 39.88 11 LYS B CA 1
ATOM 2277 C C . LYS B 1 11 ? -32.688 31.984 -19.422 1 39.88 11 LYS B C 1
ATOM 2279 O O . LYS B 1 11 ? -31.891 32.938 -19.484 1 39.88 11 LYS B O 1
ATOM 2284 N N . ILE B 1 12 ? -33.281 32 -18.312 1 35.47 12 ILE B N 1
ATOM 2285 C CA . ILE B 1 12 ? -32.5 32.312 -17.109 1 35.47 12 ILE B CA 1
ATOM 2286 C C . ILE B 1 12 ? -31.109 31.703 -17.234 1 35.47 12 ILE B C 1
ATOM 2288 O O . ILE B 1 12 ? -30.953 30.531 -17.547 1 35.47 12 ILE B O 1
ATOM 2292 N N . PRO B 1 13 ? -30.031 32.5 -17.469 1 38.66 13 PRO B N 1
ATOM 2293 C CA . PRO B 1 13 ? -28.688 31.906 -17.516 1 38.66 13 PRO B CA 1
ATOM 2294 C C . PRO B 1 13 ? -28.453 30.891 -16.406 1 38.66 13 PRO B C 1
ATOM 2296 O O . PRO B 1 13 ? -28.781 31.156 -15.242 1 38.66 13 PRO B O 1
ATOM 2299 N N . ILE B 1 14 ? -28.625 29.609 -16.609 1 43.06 14 ILE B N 1
ATOM 2300 C CA . ILE B 1 14 ? -28.062 28.625 -15.68 1 43.06 14 ILE B CA 1
ATOM 2301 C C . ILE B 1 14 ? -26.828 29.203 -15 1 43.06 14 ILE B C 1
ATOM 2303 O O . ILE B 1 14 ? -25.938 29.719 -15.672 1 43.06 14 ILE B O 1
ATOM 2307 N N . ALA B 1 15 ? -26.875 29.703 -13.922 1 42.88 15 ALA B N 1
ATOM 2308 C CA . ALA B 1 15 ? -25.703 30.141 -13.164 1 42.88 15 ALA B CA 1
ATOM 2309 C C . ALA B 1 15 ? -24.453 29.391 -13.609 1 42.88 15 ALA B C 1
ATOM 2311 O O . ALA B 1 15 ? -24.453 28.156 -13.664 1 42.88 15 ALA B O 1
ATOM 2312 N N . GLU B 1 16 ? -23.562 29.75 -14.461 1 49.44 16 GLU B N 1
ATOM 2313 C CA . GLU B 1 16 ? -22.281 29.219 -14.891 1 49.44 16 GLU B CA 1
ATOM 2314 C C . GLU B 1 16 ? -21.547 28.547 -13.734 1 49.44 16 GLU B C 1
ATOM 2316 O O . GLU B 1 16 ? -21.25 29.172 -12.719 1 49.44 16 GLU B O 1
ATOM 2321 N N . GLU B 1 17 ? -21.875 27.328 -13.492 1 60.97 17 GLU B N 1
ATOM 2322 C CA . GLU B 1 17 ? -21.172 26.594 -12.453 1 60.97 17 GLU B CA 1
ATOM 2323 C C . GLU B 1 17 ? -19.672 26.891 -12.477 1 60.97 17 GLU B C 1
ATOM 2325 O O . GLU B 1 17 ? -19.031 26.859 -13.531 1 60.97 17 GLU B O 1
ATOM 2330 N N . GLN B 1 18 ? -19.125 27.672 -11.531 1 74.69 18 GLN B N 1
ATOM 2331 C CA . GLN B 1 18 ? -17.719 28.016 -11.367 1 74.69 18 GLN B CA 1
ATOM 2332 C C . GLN B 1 18 ? -16.812 26.812 -11.609 1 74.69 18 GLN B C 1
ATOM 2334 O O . GLN B 1 18 ? -17.062 25.734 -11.086 1 74.69 18 GLN B O 1
ATOM 2339 N N . GLU B 1 19 ? -15.961 26.906 -12.672 1 88.81 19 GLU B N 1
ATOM 2340 C CA . GLU B 1 19 ? -14.992 25.875 -13 1 88.81 19 GLU B CA 1
ATOM 2341 C C . GLU B 1 19 ? -13.703 26.047 -12.203 1 88.81 19 GLU B C 1
ATOM 2343 O O . GLU B 1 19 ? -13.07 27.094 -12.258 1 88.81 19 GLU B O 1
ATOM 2348 N N . TRP B 1 20 ? -13.453 25.109 -11.359 1 94.19 20 TRP B N 1
ATOM 2349 C CA . TRP B 1 20 ? -12.242 25.109 -10.539 1 94.19 20 TRP B CA 1
ATOM 2350 C C . TRP B 1 20 ? -11.078 24.453 -11.281 1 94.19 20 TRP B C 1
ATOM 2352 O O . TRP B 1 20 ? -11.273 23.859 -12.344 1 94.19 20 TRP B O 1
ATOM 2362 N N . LYS B 1 21 ? -9.891 24.578 -10.734 1 95.25 21 LYS B N 1
ATOM 2363 C CA . LYS B 1 21 ? -8.688 24.094 -11.398 1 95.25 21 LYS B CA 1
ATOM 2364 C C . LYS B 1 21 ? -8.344 22.672 -10.953 1 95.25 21 LYS B C 1
ATOM 2366 O O . LYS B 1 21 ? -7.531 22 -11.586 1 95.25 21 LYS B O 1
ATOM 2371 N N . GLY B 1 22 ? -8.906 22.266 -9.914 1 95.69 22 GLY B N 1
ATOM 2372 C CA . GLY B 1 22 ? -8.625 20.922 -9.414 1 95.69 22 GLY B CA 1
ATOM 2373 C C . GLY B 1 22 ? -9.547 19.859 -9.992 1 95.69 22 GLY B C 1
ATOM 2374 O O . GLY B 1 22 ? -10.555 20.188 -10.625 1 95.69 22 GLY B O 1
ATOM 2375 N N . ARG B 1 23 ? -9.125 18.641 -9.758 1 95 23 ARG B N 1
ATOM 2376 C CA . ARG B 1 23 ? -9.945 17.516 -10.18 1 95 23 ARG B CA 1
ATOM 2377 C C . ARG B 1 23 ? -11.266 17.484 -9.422 1 95 23 ARG B C 1
ATOM 2379 O O . ARG B 1 23 ? -11.32 17.828 -8.242 1 95 23 ARG B O 1
ATOM 2386 N N . GLY B 1 24 ? -12.312 17.094 -10.133 1 96.81 24 GLY B N 1
ATOM 2387 C CA . GLY B 1 24 ? -13.594 16.922 -9.477 1 96.81 24 GLY B CA 1
ATOM 2388 C C . GLY B 1 24 ? -13.617 15.789 -8.469 1 96.81 24 GLY B C 1
ATOM 2389 O O . GLY B 1 24 ? -12.617 15.086 -8.297 1 96.81 24 GLY B O 1
ATOM 2390 N N . THR B 1 25 ? -14.742 15.656 -7.859 1 98 25 THR B N 1
ATOM 2391 C CA . THR B 1 25 ? -14.93 14.594 -6.883 1 98 25 THR B CA 1
ATOM 2392 C C . THR B 1 25 ? -14.703 13.227 -7.52 1 98 25 THR B C 1
ATOM 2394 O O . THR B 1 25 ? -15.188 12.961 -8.625 1 98 25 THR B O 1
ATOM 2397 N N . THR B 1 26 ? -13.93 12.383 -6.816 1 98.31 26 THR B N 1
ATOM 2398 C CA . THR B 1 26 ? -13.68 11.023 -7.285 1 98.31 26 THR B CA 1
ATOM 2399 C C . THR B 1 26 ? -14.992 10.258 -7.441 1 98.31 26 THR B C 1
ATOM 2401 O O . THR B 1 26 ? -15.82 10.25 -6.531 1 98.31 26 THR B O 1
ATOM 2404 N N . GLU B 1 27 ? -15.156 9.664 -8.602 1 97.56 27 GLU B N 1
ATOM 2405 C CA . GLU B 1 27 ? -16.359 8.867 -8.828 1 97.56 27 GLU B CA 1
ATOM 2406 C C . GLU B 1 27 ? -16.438 7.695 -7.855 1 97.56 27 GLU B C 1
ATOM 2408 O O . GLU B 1 27 ? -15.414 7.105 -7.5 1 97.56 27 GLU B O 1
ATOM 2413 N N . HIS B 1 28 ? -17.703 7.395 -7.414 1 98.19 28 HIS B N 1
ATOM 2414 C CA . HIS B 1 28 ? -17.969 6.293 -6.492 1 98.19 28 HIS B CA 1
ATOM 2415 C C . HIS B 1 28 ? -17.297 6.527 -5.145 1 98.19 28 HIS B C 1
ATOM 2417 O O . HIS B 1 28 ? -16.781 5.594 -4.531 1 98.19 28 HIS B O 1
ATOM 2423 N N . LEU B 1 29 ? -17.359 7.789 -4.727 1 98.5 29 LEU B N 1
ATOM 2424 C CA . LEU B 1 29 ? -16.703 8.227 -3.496 1 98.5 29 LEU B CA 1
ATOM 2425 C C . LEU B 1 29 ? -17.25 7.453 -2.297 1 98.5 29 LEU B C 1
ATOM 2427 O O . LEU B 1 29 ? -16.469 7.039 -1.428 1 98.5 29 LEU B O 1
ATOM 2431 N N . LEU B 1 30 ? -18.5 7.199 -2.266 1 98.62 30 LEU B N 1
ATOM 2432 C CA . LEU B 1 30 ? -19.125 6.473 -1.161 1 98.62 30 LEU B CA 1
ATOM 2433 C C . LEU B 1 30 ? -18.5 5.086 -1.011 1 98.62 30 LEU B C 1
ATOM 2435 O O . LEU B 1 30 ? -18.016 4.734 0.063 1 98.62 30 LEU B O 1
ATOM 2439 N N . GLU B 1 31 ? -18.516 4.348 -2.094 1 98.81 31 GLU B N 1
ATOM 2440 C CA . GLU B 1 31 ? -18.031 2.975 -2.059 1 98.81 31 GLU B CA 1
ATOM 2441 C C . GLU B 1 31 ? -16.547 2.928 -1.698 1 98.81 31 GLU B C 1
ATOM 2443 O O . GLU B 1 31 ? -16.109 2.035 -0.97 1 98.81 31 GLU B O 1
ATOM 2448 N N . ILE B 1 32 ? -15.797 3.883 -2.178 1 98.88 32 ILE B N 1
ATOM 2449 C CA . ILE B 1 32 ? -14.359 3.914 -1.93 1 98.88 32 ILE B CA 1
ATOM 2450 C C . ILE B 1 32 ? -14.102 4.195 -0.452 1 98.88 32 ILE B C 1
ATOM 2452 O O . ILE B 1 32 ? -13.383 3.445 0.214 1 98.88 32 ILE B O 1
ATOM 2456 N N . VAL B 1 33 ? -14.727 5.227 0.119 1 98.94 33 VAL B N 1
ATOM 2457 C CA . VAL B 1 33 ? -14.477 5.633 1.497 1 98.94 33 VAL B CA 1
ATOM 2458 C C . VAL B 1 33 ? -14.992 4.559 2.453 1 98.94 33 VAL B C 1
ATOM 2460 O O . VAL B 1 33 ? -14.297 4.172 3.396 1 98.94 33 VAL B O 1
ATOM 2463 N N . LEU B 1 34 ? -16.172 4.07 2.182 1 98.88 34 LEU B N 1
ATOM 2464 C CA . LEU B 1 34 ? -16.766 3.029 3.02 1 98.88 34 LEU B CA 1
ATOM 2465 C C . LEU B 1 34 ? -15.945 1.746 2.945 1 98.88 34 LEU B C 1
ATOM 2467 O O . LEU B 1 34 ? -15.664 1.121 3.971 1 98.88 34 LEU B O 1
ATOM 2471 N N . GLY B 1 35 ? -15.555 1.355 1.763 1 98.88 35 GLY B N 1
ATOM 2472 C CA . GLY B 1 35 ? -14.703 0.191 1.58 1 98.88 35 GLY B CA 1
ATOM 2473 C C . GLY B 1 35 ? -13.367 0.314 2.285 1 98.88 35 GLY B C 1
ATOM 2474 O O . GLY B 1 35 ? -12.891 -0.643 2.902 1 98.88 35 GLY B O 1
ATOM 2475 N N . ARG B 1 36 ? -12.766 1.466 2.188 1 98.88 36 ARG B N 1
ATOM 2476 C CA . ARG B 1 36 ? -11.5 1.725 2.871 1 98.88 36 ARG B CA 1
ATOM 2477 C C . ARG B 1 36 ? -11.672 1.646 4.383 1 98.88 36 ARG B C 1
ATOM 2479 O O . ARG B 1 36 ? -10.828 1.077 5.078 1 98.88 36 ARG B O 1
ATOM 2486 N N . CYS B 1 37 ? -12.75 2.195 4.863 1 98.94 37 CYS B N 1
ATOM 2487 C CA . CYS B 1 37 ? -13.008 2.156 6.301 1 98.94 37 CYS B CA 1
ATOM 2488 C C . CYS B 1 37 ? -13.164 0.721 6.789 1 98.94 37 CYS B C 1
ATOM 2490 O O . CYS B 1 37 ? -12.5 0.313 7.746 1 98.94 37 CYS B O 1
ATOM 2492 N N . TYR B 1 38 ? -13.93 -0.057 6.109 1 98.88 38 TYR B N 1
ATOM 2493 C CA . TYR B 1 38 ? -14.133 -1.447 6.504 1 98.88 38 TYR B CA 1
ATOM 2494 C C . TYR B 1 38 ? -12.852 -2.254 6.328 1 98.88 38 TYR B C 1
ATOM 2496 O O . TYR B 1 38 ? -12.555 -3.145 7.129 1 98.88 38 TYR B O 1
ATOM 2504 N N . ASN B 1 39 ? -12.188 -1.979 5.254 1 98.75 39 ASN B N 1
ATOM 2505 C CA . ASN B 1 39 ? -10.898 -2.633 5.086 1 98.75 39 ASN B CA 1
ATOM 2506 C C . ASN B 1 39 ? -9.961 -2.322 6.246 1 98.75 39 ASN B C 1
ATOM 2508 O O . ASN B 1 39 ? -9.289 -3.219 6.766 1 98.75 39 ASN B O 1
ATOM 2512 N N . PHE B 1 40 ? -9.938 -1.076 6.672 1 98.69 40 PHE B N 1
ATOM 2513 C CA . PHE B 1 40 ? -9.039 -0.63 7.73 1 98.69 40 PHE B CA 1
ATOM 2514 C C . PHE B 1 40 ? -9.336 -1.361 9.031 1 98.69 40 PHE B C 1
ATOM 2516 O O . PHE B 1 40 ? -8.43 -1.92 9.656 1 98.69 40 PHE B O 1
ATOM 2523 N N . ILE B 1 41 ? -10.578 -1.503 9.414 1 98.44 41 ILE B N 1
ATOM 2524 C CA . ILE B 1 41 ? -10.922 -1.982 10.75 1 98.44 41 ILE B CA 1
ATOM 2525 C C . ILE B 1 41 ? -10.953 -3.51 10.758 1 98.44 41 ILE B C 1
ATOM 2527 O O . ILE B 1 41 ? -10.977 -4.129 11.82 1 98.44 41 ILE B O 1
ATOM 2531 N N . ASN B 1 42 ? -10.961 -4.094 9.508 1 97.5 42 ASN B N 1
ATOM 2532 C CA . ASN B 1 42 ? -11.039 -5.551 9.484 1 97.5 42 ASN B CA 1
ATOM 2533 C C . ASN B 1 42 ? -9.695 -6.176 9.109 1 97.5 42 ASN B C 1
ATOM 2535 O O . ASN B 1 42 ? -9.398 -7.305 9.516 1 97.5 42 ASN B O 1
ATOM 2539 N N . THR B 1 43 ? -8.844 -5.402 8.352 1 96.56 43 THR B N 1
ATOM 2540 C CA . THR B 1 43 ? -7.652 -6.051 7.82 1 96.56 43 THR B CA 1
ATOM 2541 C C . THR B 1 43 ? -6.391 -5.336 8.289 1 96.56 43 THR B C 1
ATOM 2543 O O . THR B 1 43 ? -5.336 -5.953 8.43 1 96.56 43 THR B O 1
ATOM 2546 N N . ILE B 1 44 ? -6.438 -4.117 8.586 1 96.62 44 ILE B N 1
ATOM 2547 C CA . ILE B 1 44 ? -5.246 -3.338 8.898 1 96.62 44 ILE B CA 1
ATOM 2548 C C . ILE B 1 44 ? -5.105 -3.184 10.406 1 96.62 44 ILE B C 1
ATOM 2550 O O . ILE B 1 44 ? -4.039 -3.443 10.969 1 96.62 44 ILE B O 1
ATOM 2554 N N . ASN B 1 45 ? -6.164 -2.75 11.039 1 96.88 45 ASN B N 1
ATOM 2555 C CA . ASN B 1 45 ? -6.172 -2.541 12.477 1 96.88 45 ASN B CA 1
ATOM 2556 C C . ASN B 1 45 ? -7.434 -3.105 13.125 1 96.88 45 ASN B C 1
ATOM 2558 O O . ASN B 1 45 ? -8.32 -2.352 13.531 1 96.88 45 ASN B O 1
ATOM 2562 N N . PRO B 1 46 ? -7.453 -4.367 13.344 1 95 46 PRO B N 1
ATOM 2563 C CA . PRO B 1 46 ? -8.656 -5.035 13.852 1 95 46 PRO B CA 1
ATOM 2564 C C . PRO B 1 46 ? -9.031 -4.578 15.258 1 95 46 PRO B C 1
ATOM 2566 O O . PRO B 1 46 ? -10.141 -4.848 15.719 1 95 46 PRO B O 1
ATOM 2569 N N . GLU B 1 47 ? -8.172 -3.869 15.969 1 95.31 47 GLU B N 1
ATOM 2570 C CA . GLU B 1 47 ? -8.5 -3.314 17.281 1 95.31 47 GLU B CA 1
ATOM 2571 C C . GLU B 1 47 ? -9.594 -2.254 17.172 1 95.31 47 GLU B C 1
ATOM 2573 O O . GLU B 1 47 ? -10.234 -1.914 18.172 1 95.31 47 GLU B O 1
ATOM 2578 N N . LEU B 1 48 ? -9.82 -1.769 15.969 1 96.94 48 LEU B N 1
ATOM 2579 C CA . LEU B 1 48 ? -10.789 -0.7 15.75 1 96.94 48 LEU B CA 1
ATOM 2580 C C . LEU B 1 48 ? -12.078 -1.247 15.148 1 96.94 48 LEU B C 1
ATOM 2582 O O . LEU B 1 48 ? -12.859 -0.499 14.555 1 96.94 48 LEU B O 1
ATOM 2586 N N . ARG B 1 49 ? -12.352 -2.504 15.297 1 94.69 49 ARG B N 1
ATOM 2587 C CA . ARG B 1 49 ? -13.492 -3.168 14.672 1 94.69 49 ARG B CA 1
ATOM 2588 C C . ARG B 1 49 ? -14.805 -2.572 15.164 1 94.69 49 ARG B C 1
ATOM 2590 O O . ARG B 1 49 ? -15.844 -2.73 14.523 1 94.69 49 ARG B O 1
ATOM 2597 N N . ASN B 1 50 ? -14.797 -1.855 16.25 1 94.38 50 ASN B N 1
ATOM 2598 C CA . ASN B 1 50 ? -16.016 -1.285 16.828 1 94.38 50 ASN B CA 1
ATOM 2599 C C . ASN B 1 50 ? -16.344 0.072 16.203 1 94.38 50 ASN B C 1
ATOM 2601 O O . ASN B 1 50 ? -17.406 0.633 16.453 1 94.38 50 ASN B O 1
ATOM 2605 N N . LYS B 1 51 ? -15.453 0.594 15.336 1 97.38 51 LYS B N 1
ATOM 2606 C CA . LYS B 1 51 ? -15.75 1.856 14.672 1 97.38 51 LYS B CA 1
ATOM 2607 C C . LYS B 1 51 ? -16.906 1.696 13.68 1 97.38 51 LYS B C 1
ATOM 2609 O O . LYS B 1 51 ? -16.969 0.698 12.961 1 97.38 51 LYS B O 1
ATOM 2614 N N . ASP B 1 52 ? -17.781 2.641 13.719 1 98.19 52 ASP B N 1
ATOM 2615 C CA . ASP B 1 52 ? -18.953 2.643 12.844 1 98.19 52 ASP B CA 1
ATOM 2616 C C . ASP B 1 52 ? -18.609 3.27 11.484 1 98.19 52 ASP B C 1
ATOM 2618 O O . ASP B 1 52 ? -18.75 4.48 11.312 1 98.19 52 ASP B O 1
ATOM 2622 N N . CYS B 1 53 ? -18.359 2.469 10.492 1 98.75 53 CYS B N 1
ATOM 2623 C CA . CYS B 1 53 ? -17.891 2.965 9.195 1 98.75 53 CYS B CA 1
ATOM 2624 C C . CYS B 1 53 ? -19.031 3.639 8.438 1 98.75 53 CYS B C 1
ATOM 2626 O O . CYS B 1 53 ? -18.797 4.551 7.641 1 98.75 53 CYS B O 1
ATOM 2628 N N . LEU B 1 54 ? -20.266 3.26 8.672 1 98.81 54 LEU B N 1
ATOM 2629 C CA . LEU B 1 54 ? -21.406 3.955 8.062 1 98.81 54 LEU B CA 1
ATOM 2630 C C . LEU B 1 54 ? -21.5 5.387 8.586 1 98.81 54 LEU B C 1
ATOM 2632 O O . LEU B 1 54 ? -21.734 6.316 7.812 1 98.81 54 LEU B O 1
ATOM 2636 N N . LYS B 1 55 ? -21.328 5.484 9.859 1 98.81 55 LYS B N 1
ATOM 2637 C CA . LYS B 1 55 ? -21.359 6.82 10.445 1 98.81 55 LYS B CA 1
ATOM 2638 C C . LYS B 1 55 ? -20.156 7.645 10 1 98.81 55 LYS B C 1
ATOM 2640 O O . LYS B 1 55 ? -20.266 8.859 9.789 1 98.81 55 LYS B O 1
ATOM 2645 N N . VAL B 1 56 ? -18.969 7.035 9.844 1 98.81 56 VAL B N 1
ATOM 2646 C CA . VAL B 1 56 ? -17.781 7.703 9.328 1 98.81 56 VAL B CA 1
ATOM 2647 C C . VAL B 1 56 ? -18.078 8.312 7.957 1 98.81 56 VAL B C 1
ATOM 2649 O O . VAL B 1 56 ? -17.828 9.492 7.727 1 98.81 56 VAL B O 1
ATOM 2652 N N . TRP B 1 57 ? -18.703 7.535 7.113 1 98.75 57 TRP B N 1
ATOM 2653 C CA . TRP B 1 57 ? -19.031 8.039 5.785 1 98.75 57 TRP B CA 1
ATOM 2654 C C . TRP B 1 57 ? -20.031 9.188 5.871 1 98.75 57 TRP B C 1
ATOM 2656 O O . TRP B 1 57 ? -19.875 10.211 5.211 1 98.75 57 TRP B O 1
ATOM 2666 N N . LYS B 1 58 ? -21.062 9.008 6.652 1 98.75 58 LYS B N 1
ATOM 2667 C CA . LYS B 1 58 ? -22.109 10.016 6.754 1 98.75 58 LYS B CA 1
ATOM 2668 C C . LYS B 1 58 ? -21.531 11.359 7.203 1 98.75 58 LYS B C 1
ATOM 2670 O O . LYS B 1 58 ? -21.859 12.398 6.625 1 98.75 58 LYS B O 1
ATOM 2675 N N . LEU B 1 59 ? -20.719 11.32 8.195 1 98.81 59 LEU B N 1
ATOM 2676 C CA . LEU B 1 59 ? -20.109 12.547 8.703 1 98.81 59 LEU B CA 1
ATOM 2677 C C . LEU B 1 59 ? -19.125 13.133 7.699 1 98.81 59 LEU B C 1
ATOM 2679 O O . LEU B 1 59 ? -19.031 14.352 7.555 1 98.81 59 LEU B O 1
ATOM 2683 N N . PHE B 1 60 ? -18.453 12.297 6.965 1 98.81 60 PHE B N 1
ATOM 2684 C CA . PHE B 1 60 ? -17.547 12.719 5.902 1 98.81 60 PHE B CA 1
ATOM 2685 C C . PHE B 1 60 ? -18.297 13.469 4.812 1 98.81 60 PHE B C 1
ATOM 2687 O O . PHE B 1 60 ? -17.922 14.594 4.453 1 98.81 60 PHE B O 1
ATOM 2694 N N . GLU B 1 61 ? -19.328 12.891 4.367 1 98.44 61 GLU B N 1
ATOM 2695 C CA . GLU B 1 61 ? -20.125 13.445 3.279 1 98.44 61 GLU B CA 1
ATOM 2696 C C . GLU B 1 61 ? -20.812 14.742 3.705 1 98.44 61 GLU B C 1
ATOM 2698 O O . GLU B 1 61 ? -20.859 15.703 2.936 1 98.44 61 GLU B O 1
ATOM 2703 N N . GLN B 1 62 ? -21.297 14.734 4.871 1 97.62 62 GLN B N 1
ATOM 2704 C CA . GLN B 1 62 ? -22.062 15.875 5.371 1 97.62 62 GLN B CA 1
ATOM 2705 C C . GLN B 1 62 ? -21.203 17.141 5.41 1 97.62 62 GLN B C 1
ATOM 2707 O O . GLN B 1 62 ? -21.719 18.25 5.324 1 97.62 62 GLN B O 1
ATOM 2712 N N . ALA B 1 63 ? -19.938 16.953 5.48 1 98.12 63 ALA B N 1
ATOM 2713 C CA . ALA B 1 63 ? -19.031 18.094 5.652 1 98.12 63 ALA B CA 1
ATOM 2714 C C . ALA B 1 63 ? -18.906 18.891 4.359 1 98.12 63 ALA B C 1
ATOM 2716 O O . ALA B 1 63 ? -18.516 20.062 4.383 1 98.12 63 ALA B O 1
ATOM 2717 N N . PHE B 1 64 ? -19.266 18.25 3.236 1 97.69 64 PHE B N 1
ATOM 2718 C CA . PHE B 1 64 ? -19.031 18.984 2.004 1 97.69 64 PHE B CA 1
ATOM 2719 C C . PHE B 1 64 ? -20.281 18.984 1.126 1 97.69 64 PHE B C 1
ATOM 2721 O O . PHE B 1 64 ? -20.406 19.797 0.212 1 97.69 64 PHE B O 1
ATOM 2728 N N . LEU B 1 65 ? -21.188 18.047 1.37 1 97 65 LEU B N 1
ATOM 2729 C CA . LEU B 1 65 ? -22.375 17.875 0.528 1 97 65 LEU B CA 1
ATOM 2730 C C . LEU B 1 65 ? -23.203 19.141 0.5 1 97 65 LEU B C 1
ATOM 2732 O O . LEU B 1 65 ? -23.547 19.688 1.552 1 97 65 LEU B O 1
ATOM 2736 N N . TYR B 1 66 ? -23.547 19.688 -0.715 1 95.62 66 TYR B N 1
ATOM 2737 C CA . TYR B 1 66 ? -24.391 20.828 -0.996 1 95.62 66 TYR B CA 1
ATOM 2738 C C . TYR B 1 66 ? -23.766 22.109 -0.455 1 95.62 66 TYR B C 1
ATOM 2740 O O . TYR B 1 66 ? -24.438 23.141 -0.349 1 95.62 66 TYR B O 1
ATOM 2748 N N . LYS B 1 67 ? -22.531 22.062 -0.187 1 94.88 67 LYS B N 1
ATOM 2749 C CA . LYS B 1 67 ? -21.859 23.25 0.375 1 94.88 67 LYS B CA 1
ATOM 2750 C C . LYS B 1 67 ? -21.016 23.953 -0.677 1 94.88 67 LYS B C 1
ATOM 2752 O O . LYS B 1 67 ? -20.438 23.312 -1.552 1 94.88 67 LYS B O 1
ATOM 2757 N N . ASP B 1 68 ? -21.016 25.266 -0.478 1 93.31 68 ASP B N 1
ATOM 2758 C CA . ASP B 1 68 ? -20 26.031 -1.216 1 93.31 68 ASP B CA 1
ATOM 2759 C C . ASP B 1 68 ? -18.594 25.594 -0.833 1 93.31 68 ASP B C 1
ATOM 2761 O O . ASP B 1 68 ? -18.203 25.688 0.332 1 93.31 68 ASP B O 1
ATOM 2765 N N . PRO B 1 69 ? -17.859 25.109 -1.834 1 95.06 69 PRO B N 1
ATOM 2766 C CA . PRO B 1 69 ? -16.562 24.547 -1.499 1 95.06 69 PRO B CA 1
ATOM 2767 C C . PRO B 1 69 ? -15.633 25.547 -0.83 1 95.06 69 PRO B C 1
ATOM 2769 O O . PRO B 1 69 ? -14.648 25.172 -0.188 1 95.06 69 PRO B O 1
ATOM 2772 N N . CYS B 1 70 ? -15.906 26.797 -0.924 1 95.19 70 CYS B N 1
ATOM 2773 C CA . CYS B 1 70 ? -15.031 27.797 -0.329 1 95.19 70 CYS B CA 1
ATOM 2774 C C . CYS B 1 70 ? -15.539 28.219 1.044 1 95.19 70 CYS B C 1
ATOM 2776 O O . CYS B 1 70 ? -15.023 29.172 1.636 1 95.19 70 CYS B O 1
ATOM 2778 N N . ARG B 1 71 ? -16.5 27.5 1.562 1 93.62 71 ARG B N 1
ATOM 2779 C CA . ARG B 1 71 ? -17.078 27.891 2.842 1 93.62 71 ARG B CA 1
ATOM 2780 C C . ARG B 1 71 ? -17.094 26.719 3.818 1 93.62 71 ARG B C 1
ATOM 2782 O O . ARG B 1 71 ? -17.922 26.672 4.727 1 93.62 71 ARG B O 1
ATOM 2789 N N . VAL B 1 72 ? -16.281 25.781 3.551 1 96.38 72 VAL B N 1
ATOM 2790 C CA . VAL B 1 72 ? -16.141 24.656 4.469 1 96.38 72 VAL B CA 1
ATOM 2791 C C . VAL B 1 72 ? -15.328 25.094 5.691 1 96.38 72 VAL B C 1
ATOM 2793 O O . VAL B 1 72 ? -14.344 25.828 5.566 1 96.38 72 VAL B O 1
ATOM 2796 N N . THR B 1 73 ? -15.711 24.656 6.859 1 96.75 73 THR B N 1
ATOM 2797 C CA . THR B 1 73 ? -15.062 25.047 8.102 1 96.75 73 THR B CA 1
ATOM 2798 C C . THR B 1 73 ? -14.594 23.812 8.883 1 96.75 73 THR B C 1
ATOM 2800 O O . THR B 1 73 ? -14.961 22.688 8.547 1 96.75 73 THR B O 1
ATOM 2803 N N . GLU B 1 74 ? -13.805 24.062 9.891 1 97.19 74 GLU B N 1
ATOM 2804 C CA . GLU B 1 74 ? -13.344 22.984 10.773 1 97.19 74 GLU B CA 1
ATOM 2805 C C . GLU B 1 74 ? -14.516 22.312 11.484 1 97.19 74 GLU B C 1
ATOM 2807 O O . GLU B 1 74 ? -14.508 21.109 11.711 1 97.19 74 GLU B O 1
ATOM 2812 N N . GLU B 1 75 ? -15.516 23.156 11.828 1 98.06 75 GLU B N 1
ATOM 2813 C CA . GLU B 1 75 ? -16.688 22.656 12.555 1 98.06 75 GLU B CA 1
ATOM 2814 C C . GLU B 1 75 ? -17.438 21.609 11.734 1 98.06 75 GLU B C 1
ATOM 2816 O O . GLU B 1 75 ? -18.047 20.688 12.289 1 98.06 75 GLU B O 1
ATOM 2821 N N . ASP B 1 76 ? -17.312 21.703 10.484 1 98.31 76 ASP B N 1
ATOM 2822 C CA . ASP B 1 76 ? -17.984 20.766 9.594 1 98.31 76 ASP B CA 1
ATOM 2823 C C . ASP B 1 76 ? -17.391 19.359 9.742 1 98.31 76 ASP B C 1
ATOM 2825 O O . ASP B 1 76 ? -18.125 18.375 9.633 1 98.31 76 ASP B O 1
ATOM 2829 N N . TYR B 1 77 ? -16.078 19.281 10.031 1 98.56 77 TYR B N 1
ATOM 2830 C CA . TYR B 1 77 ? -15.406 17.984 10.07 1 98.56 77 TYR B CA 1
ATOM 2831 C C . TYR B 1 77 ? -15.195 17.516 11.5 1 98.56 77 TYR B C 1
ATOM 2833 O O . TYR B 1 77 ? -14.844 16.359 11.742 1 98.56 77 TYR B O 1
ATOM 2841 N N . GLN B 1 78 ? -15.469 18.344 12.539 1 98.5 78 GLN B N 1
ATOM 2842 C CA . GLN B 1 78 ? -15.133 18.031 13.922 1 98.5 78 GLN B CA 1
ATOM 2843 C C . GLN B 1 78 ? -15.836 16.766 14.383 1 98.5 78 GLN B C 1
ATOM 2845 O O . GLN B 1 78 ? -15.242 15.93 15.07 1 98.5 78 GLN B O 1
ATOM 2850 N N . PRO B 1 79 ? -17.125 16.547 14.023 1 98.69 79 PRO B N 1
ATOM 2851 C CA . PRO B 1 79 ? -17.781 15.312 14.445 1 98.69 79 PRO B CA 1
ATOM 2852 C C . PRO B 1 79 ? -17.078 14.062 13.906 1 98.69 79 PRO B C 1
ATOM 2854 O O . PRO B 1 79 ? -17 13.047 14.609 1 98.69 79 PRO B O 1
ATOM 2857 N N . LEU B 1 80 ? -16.641 14.141 12.688 1 98.81 80 LEU B N 1
ATOM 2858 C CA . LEU B 1 80 ? -15.914 13.023 12.109 1 98.81 80 LEU B CA 1
ATOM 2859 C C . LEU B 1 80 ? -14.602 12.789 12.859 1 98.81 80 LEU B C 1
ATOM 2861 O O . LEU B 1 80 ? -14.25 11.641 13.141 1 98.81 80 LEU B O 1
ATOM 2865 N N . MET B 1 81 ? -13.875 13.891 13.18 1 98.56 81 MET B N 1
ATOM 2866 C CA . MET B 1 81 ? -12.633 13.781 13.938 1 98.56 81 MET B CA 1
ATOM 2867 C C . MET B 1 81 ? -12.867 13.086 15.273 1 98.56 81 MET B C 1
ATOM 2869 O O . MET B 1 81 ? -12.117 12.195 15.664 1 98.56 81 MET B O 1
ATOM 2873 N N . ASP B 1 82 ? -13.945 13.453 15.914 1 98.06 82 ASP B N 1
ATOM 2874 C CA . ASP B 1 82 ? -14.273 12.891 17.219 1 98.06 82 ASP B CA 1
ATOM 2875 C C . ASP B 1 82 ? -14.578 11.398 17.125 1 98.06 82 ASP B C 1
ATOM 2877 O O . ASP B 1 82 ? -14.102 10.609 17.953 1 98.06 82 ASP B O 1
ATOM 2881 N N . LEU B 1 83 ? -15.297 11.047 16.125 1 98.38 83 LEU B N 1
ATOM 2882 C CA . LEU B 1 83 ? -15.68 9.656 15.938 1 98.38 83 LEU B CA 1
ATOM 2883 C C . LEU B 1 83 ? -14.469 8.797 15.609 1 98.38 83 LEU B C 1
ATOM 2885 O O . LEU B 1 83 ? -14.359 7.656 16.078 1 98.38 83 LEU B O 1
ATOM 2889 N N . ALA B 1 84 ? -13.555 9.328 14.844 1 97.44 84 ALA B N 1
ATOM 2890 C CA . ALA B 1 84 ? -12.461 8.539 14.281 1 97.44 84 ALA B CA 1
ATOM 2891 C C . ALA B 1 84 ? -11.25 8.547 15.211 1 97.44 84 ALA B C 1
ATOM 2893 O O . ALA B 1 84 ? -10.227 7.922 14.922 1 97.44 84 ALA B O 1
ATOM 2894 N N . ARG B 1 85 ? -11.344 9.242 16.281 1 96.19 85 ARG B N 1
ATOM 2895 C CA . ARG B 1 85 ? -10.219 9.383 17.203 1 96.19 85 ARG B CA 1
ATOM 2896 C C . ARG B 1 85 ? -9.859 8.047 17.828 1 96.19 85 ARG B C 1
ATOM 2898 O O . ARG B 1 85 ? -10.742 7.273 18.219 1 96.19 85 ARG B O 1
ATOM 2905 N N . TYR B 1 86 ? -8.617 7.676 17.938 1 96.69 86 TYR B N 1
ATOM 2906 C CA . TYR B 1 86 ? -8.055 6.523 18.625 1 96.69 86 TYR B CA 1
ATOM 2907 C C . TYR B 1 86 ? -6.578 6.734 18.938 1 96.69 86 TYR B C 1
ATOM 2909 O O . TYR B 1 86 ? -5.953 7.652 18.406 1 96.69 86 TYR B O 1
ATOM 2917 N N . SER B 1 87 ? -6.016 5.988 19.797 1 94.69 87 SER B N 1
ATOM 2918 C CA . SER B 1 87 ? -4.625 6.148 20.203 1 94.69 87 SER B CA 1
ATOM 2919 C C . SER B 1 87 ? -3.674 5.535 19.188 1 94.69 87 SER B C 1
ATOM 2921 O O . SER B 1 87 ? -3.953 4.473 18.625 1 94.69 87 SER B O 1
ATOM 2923 N N . ILE B 1 88 ? -2.609 6.254 18.953 1 95 88 ILE B N 1
ATOM 2924 C CA . ILE B 1 88 ? -1.501 5.777 18.125 1 95 88 ILE B CA 1
ATOM 2925 C C . ILE B 1 88 ? -0.35 5.328 19.031 1 95 88 ILE B C 1
ATOM 2927 O O . ILE B 1 88 ? -0.047 5.984 20.031 1 95 88 ILE B O 1
ATOM 2931 N N . PRO B 1 89 ? 0.275 4.184 18.75 1 96.88 89 PRO B N 1
ATOM 2932 C CA . PRO B 1 89 ? 1.396 3.742 19.578 1 96.88 89 PRO B CA 1
ATOM 2933 C C . PRO B 1 89 ? 2.527 4.766 19.641 1 96.88 89 PRO B C 1
ATOM 2935 O O . PRO B 1 89 ? 2.83 5.414 18.641 1 96.88 89 PRO B O 1
ATOM 2938 N N . CYS B 1 90 ? 3.137 4.824 20.781 1 98.62 90 CYS B N 1
ATOM 2939 C CA . CYS B 1 90 ? 4.227 5.777 20.984 1 98.62 90 CYS B CA 1
ATOM 2940 C C . CYS B 1 90 ? 5.453 5.375 20.172 1 98.62 90 CYS B C 1
ATOM 2942 O O . CYS B 1 90 ? 5.672 4.191 19.922 1 98.62 90 CYS B O 1
ATOM 2944 N N . ASN B 1 91 ? 6.23 6.336 19.766 1 98.81 91 ASN B N 1
ATOM 2945 C CA . ASN B 1 91 ? 7.527 6.18 19.109 1 98.81 91 ASN B CA 1
ATOM 2946 C C . ASN B 1 91 ? 7.383 5.672 17.688 1 98.81 91 ASN B C 1
ATOM 2948 O O . ASN B 1 91 ? 8.32 5.105 17.125 1 98.81 91 ASN B O 1
ATOM 2952 N N . LYS B 1 92 ? 6.164 5.918 17.109 1 98.56 92 LYS B N 1
ATOM 2953 C CA . LYS B 1 92 ? 5.941 5.344 15.781 1 98.56 92 LYS B CA 1
ATOM 2954 C C . LYS B 1 92 ? 5.594 6.43 14.766 1 98.56 92 LYS B C 1
ATOM 2956 O O . LYS B 1 92 ? 5.676 6.207 13.555 1 98.56 92 LYS B O 1
ATOM 2961 N N . SER B 1 93 ? 5.238 7.562 15.195 1 98.88 93 SER B N 1
ATOM 2962 C CA . SER B 1 93 ? 4.703 8.602 14.32 1 98.88 93 SER B CA 1
ATOM 2963 C C . SER B 1 93 ? 5.789 9.18 13.422 1 98.88 93 SER B C 1
ATOM 2965 O O . SER B 1 93 ? 6.832 9.625 13.898 1 98.88 93 SER B O 1
ATOM 2967 N N . LEU B 1 94 ? 5.543 9.141 12.117 1 98.94 94 LEU B N 1
ATOM 2968 C CA . LEU B 1 94 ? 6.418 9.75 11.117 1 98.94 94 LEU B CA 1
ATOM 2969 C C . LEU B 1 94 ? 5.695 10.859 10.359 1 98.94 94 LEU B C 1
ATOM 2971 O O . LEU B 1 94 ? 4.809 10.594 9.547 1 98.94 94 LEU B O 1
ATOM 2975 N N . PHE B 1 95 ? 6.027 12.07 10.672 1 98.94 95 PHE B N 1
ATOM 2976 C CA . PHE B 1 95 ? 5.574 13.242 9.93 1 98.94 95 PHE B CA 1
ATOM 2977 C C . PHE B 1 95 ? 6.391 13.422 8.656 1 98.94 95 PHE B C 1
ATOM 2979 O O . PHE B 1 95 ? 7.438 12.797 8.492 1 98.94 95 PHE B O 1
ATOM 2986 N N . TRP B 1 96 ? 5.863 14.289 7.691 1 98.94 96 TRP B N 1
ATOM 2987 C CA . TRP B 1 96 ? 6.617 14.508 6.461 1 98.94 96 TRP B CA 1
ATOM 2988 C C . TRP B 1 96 ? 6.219 15.836 5.816 1 98.94 96 TRP B C 1
ATOM 2990 O O . TRP B 1 96 ? 5.125 16.344 6.059 1 98.94 96 TRP B O 1
ATOM 3000 N N . SER B 1 97 ? 7.109 16.391 5.125 1 98.56 97 SER B N 1
ATOM 3001 C CA . SER B 1 97 ? 6.902 17.594 4.324 1 98.56 97 SER B CA 1
ATOM 3002 C C . SER B 1 97 ? 7.73 17.562 3.043 1 98.56 97 SER B C 1
ATOM 3004 O O . SER B 1 97 ? 8.961 17.531 3.096 1 98.56 97 SER B O 1
ATOM 3006 N N . LYS B 1 98 ? 7.039 17.516 1.881 1 97.88 98 LYS B N 1
ATOM 3007 C CA . LYS B 1 98 ? 7.629 17.469 0.545 1 97.88 98 LYS B CA 1
ATOM 3008 C C . LYS B 1 98 ? 8.422 16.172 0.339 1 97.88 98 LYS B C 1
ATOM 3010 O O . LYS B 1 98 ? 9.445 16.172 -0.355 1 97.88 98 LYS B O 1
ATOM 3015 N N . THR B 1 99 ? 8.031 15.102 1.019 1 98.31 99 THR B N 1
ATOM 3016 C CA . THR B 1 99 ? 8.664 13.789 0.893 1 98.31 99 THR B CA 1
ATOM 3017 C C . THR B 1 99 ? 7.613 12.688 0.817 1 98.31 99 THR B C 1
ATOM 3019 O O . THR B 1 99 ? 7.828 11.586 1.321 1 98.31 99 THR B O 1
ATOM 3022 N N . TYR B 1 100 ? 6.453 13.016 0.268 1 97.69 100 TYR B N 1
ATOM 3023 C CA . TYR B 1 100 ? 5.305 12.117 0.284 1 97.69 100 TYR B CA 1
ATOM 3024 C C . TYR B 1 100 ? 5.703 10.711 -0.163 1 97.69 100 TYR B C 1
ATOM 3026 O O . TYR B 1 100 ? 5.543 9.75 0.586 1 97.69 100 TYR B O 1
ATOM 3034 N N . ASP B 1 101 ? 6.328 10.602 -1.341 1 96.56 101 ASP B N 1
ATOM 3035 C CA . ASP B 1 101 ? 6.633 9.289 -1.889 1 96.56 101 ASP B CA 1
ATOM 3036 C C . ASP B 1 101 ? 7.598 8.523 -0.983 1 96.56 101 ASP B C 1
ATOM 3038 O O . ASP B 1 101 ? 7.355 7.363 -0.644 1 96.56 101 ASP B O 1
ATOM 3042 N N . LEU B 1 102 ? 8.625 9.188 -0.611 1 97.75 102 LEU B N 1
ATOM 3043 C CA . LEU B 1 102 ? 9.648 8.523 0.19 1 97.75 102 LEU B CA 1
ATOM 3044 C C . LEU B 1 102 ? 9.094 8.125 1.552 1 97.75 102 LEU B C 1
ATOM 3046 O O . LEU B 1 102 ? 9.305 6.996 2.004 1 97.75 102 LEU B O 1
ATOM 3050 N N . ALA B 1 103 ? 8.367 9.031 2.25 1 98.56 103 ALA B N 1
ATOM 3051 C CA . ALA B 1 103 ? 7.805 8.75 3.568 1 98.56 103 ALA B CA 1
ATOM 3052 C C . ALA B 1 103 ? 6.824 7.578 3.506 1 98.56 103 ALA B C 1
ATOM 3054 O O . ALA B 1 103 ? 6.879 6.672 4.34 1 98.56 103 ALA B O 1
ATOM 3055 N N . HIS B 1 104 ? 5.977 7.551 2.516 1 97.81 104 HIS B N 1
ATOM 3056 C CA . HIS B 1 104 ? 4.953 6.516 2.42 1 97.81 104 HIS B CA 1
ATOM 3057 C C . HIS B 1 104 ? 5.559 5.18 2.006 1 97.81 104 HIS B C 1
ATOM 3059 O O . HIS B 1 104 ? 5.172 4.133 2.527 1 97.81 104 HIS B O 1
ATOM 3065 N N . HIS B 1 105 ? 6.516 5.227 1.054 1 97 105 HIS B N 1
ATOM 3066 C CA . HIS B 1 105 ? 7.215 3.99 0.721 1 97 105 HIS B CA 1
ATOM 3067 C C . HIS B 1 105 ? 7.941 3.424 1.937 1 97 105 HIS B C 1
ATOM 3069 O O . HIS B 1 105 ? 7.961 2.209 2.141 1 97 105 HIS B O 1
ATOM 3075 N N . TYR B 1 106 ? 8.508 4.32 2.717 1 97.81 106 TYR B N 1
ATOM 3076 C CA . TYR B 1 106 ? 9.273 3.889 3.881 1 97.81 106 TYR B CA 1
ATOM 3077 C C . TYR B 1 106 ? 8.375 3.201 4.898 1 97.81 106 TYR B C 1
ATOM 3079 O O . TYR B 1 106 ? 8.711 2.131 5.41 1 97.81 106 TYR B O 1
ATOM 3087 N N . THR B 1 107 ? 7.199 3.758 5.227 1 97.5 107 THR B N 1
ATOM 3088 C CA . THR B 1 107 ? 6.332 3.168 6.238 1 97.5 107 THR B CA 1
ATOM 3089 C C . THR B 1 107 ? 5.668 1.9 5.711 1 97.5 107 THR B C 1
ATOM 3091 O O . THR B 1 107 ? 5.273 1.027 6.488 1 97.5 107 THR B O 1
ATOM 3094 N N . LYS B 1 108 ? 5.57 1.786 4.398 1 93.75 108 LYS B N 1
ATOM 3095 C CA . LYS B 1 108 ? 5.023 0.562 3.82 1 93.75 108 LYS B CA 1
ATOM 3096 C C . LYS B 1 108 ? 5.996 -0.603 3.977 1 93.75 108 LYS B C 1
ATOM 3098 O O . LYS B 1 108 ? 5.578 -1.756 4.102 1 93.75 108 LYS B O 1
ATOM 3103 N N . THR B 1 109 ? 7.246 -0.31 3.996 1 93.19 109 THR B N 1
ATOM 3104 C CA . THR B 1 109 ? 8.258 -1.358 4.07 1 93.19 109 THR B CA 1
ATOM 3105 C C . THR B 1 109 ? 8.742 -1.545 5.504 1 93.19 109 THR B C 1
ATOM 3107 O O . THR B 1 109 ? 9.383 -2.549 5.824 1 93.19 109 THR B O 1
ATOM 3110 N N . ASN B 1 110 ? 8.477 -0.573 6.32 1 93.31 110 ASN B N 1
ATOM 3111 C CA . ASN B 1 110 ? 8.875 -0.576 7.723 1 93.31 110 ASN B CA 1
ATOM 3112 C C . ASN B 1 110 ? 7.688 -0.306 8.641 1 93.31 110 ASN B C 1
ATOM 3114 O O . ASN B 1 110 ? 7.305 0.847 8.844 1 93.31 110 ASN B O 1
ATOM 3118 N N . ASN B 1 111 ? 7.23 -1.349 9.344 1 91.31 111 ASN B N 1
ATOM 3119 C CA . ASN B 1 111 ? 6 -1.24 10.117 1 91.31 111 ASN B CA 1
ATOM 3120 C C . ASN B 1 111 ? 6.258 -0.638 11.5 1 91.31 111 ASN B C 1
ATOM 3122 O O . ASN B 1 111 ? 5.352 -0.574 12.328 1 91.31 111 ASN B O 1
ATOM 3126 N N . ASP B 1 112 ? 7.52 -0.203 11.711 1 95.94 112 ASP B N 1
ATOM 3127 C CA . ASP B 1 112 ? 7.828 0.448 12.977 1 95.94 112 ASP B CA 1
ATOM 3128 C C . ASP B 1 112 ? 7.344 1.896 12.984 1 95.94 112 ASP B C 1
ATOM 3130 O O . ASP B 1 112 ? 7.285 2.531 14.039 1 95.94 112 ASP B O 1
ATOM 3134 N N . PHE B 1 113 ? 7.012 2.326 11.797 1 98.25 113 PHE B N 1
ATOM 3135 C CA . PHE B 1 113 ? 6.582 3.715 11.688 1 98.25 113 PHE B CA 1
ATOM 3136 C C . PHE B 1 113 ? 5.258 3.811 10.938 1 98.25 113 PHE B C 1
ATOM 3138 O O . PHE B 1 113 ? 4.906 2.914 10.164 1 98.25 113 PHE B O 1
ATOM 3145 N N . LEU B 1 114 ? 4.57 4.867 11.18 1 98.62 114 LEU B N 1
ATOM 3146 C CA . LEU B 1 114 ? 3.338 5.129 10.445 1 98.62 114 LEU B CA 1
ATOM 3147 C C . LEU B 1 114 ? 3.156 6.625 10.203 1 98.62 114 LEU B C 1
ATOM 3149 O O . LEU B 1 114 ? 3.504 7.441 11.062 1 98.62 114 LEU B O 1
ATOM 3153 N N . THR B 1 115 ? 2.689 7.012 9.031 1 98.81 115 THR B N 1
ATOM 3154 C CA . THR B 1 115 ? 2.277 8.375 8.727 1 98.81 115 THR B CA 1
ATOM 3155 C C . THR B 1 115 ? 0.792 8.57 9.016 1 98.81 115 THR B C 1
ATOM 3157 O O . THR B 1 115 ? 0.093 7.621 9.367 1 98.81 115 THR B O 1
ATOM 3160 N N . LEU B 1 116 ? 0.356 9.812 8.906 1 98.81 116 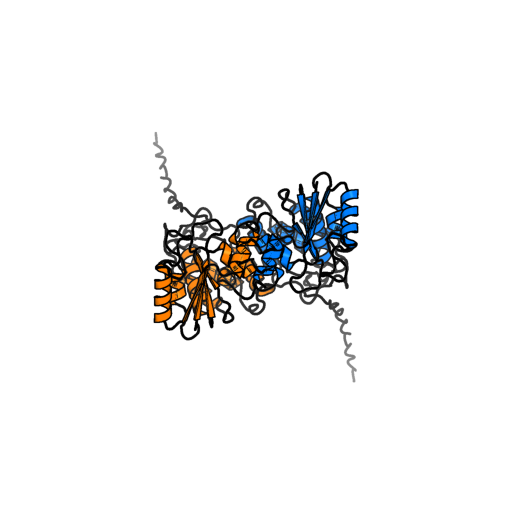LEU B N 1
ATOM 3161 C CA . LEU B 1 116 ? -1.064 10.125 9.023 1 98.81 116 LEU B CA 1
ATOM 3162 C C . LEU B 1 116 ? -1.892 9.258 8.078 1 98.81 116 LEU B C 1
ATOM 3164 O O . LEU B 1 116 ? -2.938 8.734 8.469 1 98.81 116 LEU B O 1
ATOM 3168 N N . GLU B 1 117 ? -1.396 9.023 6.895 1 98.62 117 GLU B N 1
ATOM 3169 C CA . GLU B 1 117 ? -2.121 8.281 5.867 1 98.62 117 GLU B CA 1
ATOM 3170 C C . GLU B 1 117 ? -2.26 6.809 6.238 1 98.62 117 GLU B C 1
ATOM 3172 O O . GLU B 1 117 ? -3.035 6.078 5.621 1 98.62 117 GLU B O 1
ATOM 3177 N N . ASP B 1 118 ? -1.486 6.422 7.27 1 98.25 118 ASP B N 1
ATOM 3178 C CA . ASP B 1 118 ? -1.576 5.055 7.762 1 98.25 118 ASP B CA 1
ATOM 3179 C C . ASP B 1 118 ? -2.588 4.945 8.906 1 98.25 118 ASP B C 1
ATOM 3181 O O . ASP B 1 118 ? -2.791 3.865 9.461 1 98.25 118 ASP B O 1
ATOM 3185 N N . THR B 1 119 ? -3.172 6.004 9.336 1 98.62 119 THR B N 1
ATOM 3186 C CA . THR B 1 119 ? -4.27 6.027 10.297 1 98.62 119 THR B CA 1
ATOM 3187 C C . THR B 1 119 ? -5.613 5.973 9.586 1 98.62 119 THR B C 1
ATOM 3189 O O . THR B 1 119 ? -5.68 6.082 8.359 1 98.62 119 THR B O 1
ATOM 3192 N N . LEU B 1 120 ? -6.684 5.82 10.367 1 98.69 120 LEU B N 1
ATOM 3193 C CA . LEU B 1 120 ? -8.016 5.66 9.797 1 98.69 120 LEU B CA 1
ATOM 3194 C C . LEU B 1 120 ? -8.383 6.863 8.93 1 98.69 120 LEU B C 1
ATOM 3196 O O . LEU B 1 120 ? -8.742 6.707 7.766 1 98.69 120 LEU B O 1
ATOM 3200 N N . LEU B 1 121 ? -8.219 8.094 9.469 1 98.75 121 LEU B N 1
ATOM 3201 C CA . LEU B 1 121 ? -8.625 9.312 8.773 1 98.75 121 LEU B CA 1
ATOM 3202 C C . LEU B 1 121 ? -7.785 9.523 7.516 1 98.75 121 LEU B C 1
ATOM 3204 O O . LEU B 1 121 ? -8.297 9.984 6.492 1 98.75 121 LEU B O 1
ATOM 3208 N N . GLY B 1 122 ? -6.496 9.25 7.629 1 98.75 122 GLY B N 1
ATOM 3209 C CA . GLY B 1 122 ? -5.652 9.375 6.449 1 98.75 122 GLY B CA 1
ATOM 3210 C C . GLY B 1 122 ? -5.941 8.32 5.395 1 98.75 122 GLY B C 1
ATOM 3211 O O . GLY B 1 122 ? -6.027 8.633 4.207 1 98.75 122 GLY B O 1
ATOM 3212 N N . TYR B 1 123 ? -6.141 7.113 5.867 1 98.62 123 TYR B N 1
ATOM 3213 C CA . TYR B 1 123 ? -6.32 5.949 5.004 1 98.62 123 TYR B CA 1
ATOM 3214 C C . TYR B 1 123 ? -7.574 6.094 4.148 1 98.62 123 TYR B C 1
ATOM 3216 O O . TYR B 1 123 ? -7.566 5.762 2.963 1 98.62 123 TYR B O 1
ATOM 3224 N N . ILE B 1 124 ? -8.664 6.594 4.617 1 98.88 124 ILE B N 1
ATOM 3225 C CA . ILE B 1 124 ? -9.938 6.598 3.91 1 98.88 124 ILE B CA 1
ATOM 3226 C C . ILE B 1 124 ? -9.961 7.73 2.885 1 98.88 124 ILE B C 1
ATOM 3228 O O . ILE B 1 124 ? -10.773 7.723 1.96 1 98.88 124 ILE B O 1
ATOM 3232 N N . ALA B 1 125 ? -9.008 8.727 3.035 1 98.81 125 ALA B N 1
ATOM 3233 C CA . ALA B 1 125 ? -9.125 9.938 2.221 1 98.81 125 ALA B CA 1
ATOM 3234 C C . ALA B 1 125 ? -7.93 10.078 1.279 1 98.81 125 ALA B C 1
ATOM 3236 O O . ALA B 1 125 ? -7.941 10.922 0.377 1 98.81 125 ALA B O 1
ATOM 3237 N N . ASP B 1 126 ? -6.926 9.25 1.438 1 98.25 126 ASP B N 1
ATOM 3238 C CA . ASP B 1 126 ? -5.676 9.414 0.7 1 98.25 126 ASP B CA 1
ATOM 3239 C C . ASP B 1 126 ? -5.891 9.188 -0.795 1 98.25 126 ASP B C 1
ATOM 3241 O O . ASP B 1 126 ? -6.484 8.18 -1.198 1 98.25 126 ASP B O 1
ATOM 3245 N N . GLY B 1 127 ? -5.477 10.156 -1.564 1 97 127 GLY B N 1
ATOM 3246 C CA . GLY B 1 127 ? -5.422 9.984 -3.008 1 97 127 GLY B CA 1
ATOM 3247 C C . GLY B 1 127 ? -6.734 10.297 -3.697 1 97 127 GLY B C 1
ATOM 3248 O O . GLY B 1 127 ? -6.867 10.109 -4.91 1 97 127 GLY B O 1
ATOM 3249 N N . ILE B 1 128 ? -7.758 10.758 -2.982 1 98.25 128 ILE B N 1
ATOM 3250 C CA . ILE B 1 128 ? -9.039 11.07 -3.604 1 98.25 128 ILE B CA 1
ATOM 3251 C C . ILE B 1 128 ? -9.359 12.555 -3.412 1 98.25 128 ILE B C 1
ATOM 3253 O O . ILE B 1 128 ? -8.711 13.234 -2.613 1 98.25 128 ILE B O 1
ATOM 3257 N N . SER B 1 129 ? -10.289 13.047 -4.234 1 97.88 129 SER B N 1
ATOM 3258 C CA . SER B 1 129 ? -10.742 14.438 -4.176 1 97.88 129 SER B CA 1
ATOM 3259 C C . SER B 1 129 ? -12.25 14.516 -3.957 1 97.88 129 SER B C 1
ATOM 3261 O O . SER B 1 129 ? -12.984 13.594 -4.32 1 97.88 129 SER B O 1
ATOM 3263 N N . TRP B 1 130 ? -12.68 15.617 -3.371 1 98.38 130 TRP B N 1
ATOM 3264 C CA . TRP B 1 130 ? -14.109 15.789 -3.139 1 98.38 130 TRP B CA 1
ATOM 3265 C C . TRP B 1 130 ? -14.445 17.266 -2.898 1 98.38 130 TRP B C 1
ATOM 3267 O O . TRP B 1 130 ? -13.625 18.016 -2.355 1 98.38 130 TRP B O 1
ATOM 3277 N N . CYS B 1 131 ? -15.539 17.672 -3.359 1 97.81 131 CYS B N 1
ATOM 3278 C CA . CYS B 1 131 ? -16.125 18.969 -3.031 1 97.81 131 CYS B CA 1
ATOM 3279 C C . CYS B 1 131 ? -17.609 19 -3.365 1 97.81 131 CYS B C 1
ATOM 3281 O O . CYS B 1 131 ? -18.109 18.141 -4.09 1 97.81 131 CYS B O 1
ATOM 3283 N N . GLY B 1 132 ? -18.297 19.922 -2.67 1 96.25 132 GLY B N 1
ATOM 3284 C CA . GLY B 1 132 ? -19.734 20.062 -2.871 1 96.25 132 GLY B CA 1
ATOM 3285 C C . GLY B 1 132 ? -20.094 21.094 -3.924 1 96.25 132 GLY B C 1
ATOM 3286 O O . GLY B 1 132 ? -19.219 21.719 -4.508 1 96.25 132 GLY B O 1
ATOM 3287 N N . ASN B 1 133 ? -21.281 21.047 -4.281 1 92.44 133 ASN B N 1
ATOM 3288 C CA . ASN B 1 133 ? -21.953 22.047 -5.098 1 92.44 133 ASN B CA 1
ATOM 3289 C C . ASN B 1 133 ? -23.375 22.297 -4.609 1 92.44 133 ASN B C 1
ATOM 3291 O O . ASN B 1 133 ? -24.125 21.359 -4.352 1 92.44 133 ASN B O 1
ATOM 3295 N N . PRO B 1 134 ? -23.688 23.578 -4.484 1 89.44 134 PRO B N 1
ATOM 3296 C CA . PRO B 1 134 ? -25.016 23.891 -3.951 1 89.44 134 PRO B CA 1
ATOM 3297 C C . PRO B 1 134 ? -26.141 23.469 -4.895 1 89.44 134 PRO B C 1
ATOM 3299 O O . PRO B 1 134 ? -27.312 23.516 -4.52 1 89.44 134 PRO B O 1
ATOM 3302 N N . SER B 1 135 ? -25.906 22.969 -5.98 1 83 135 SER B N 1
ATOM 3303 C CA . SER B 1 135 ? -26.922 22.531 -6.934 1 83 135 SER B CA 1
ATOM 3304 C C . SER B 1 135 ? -27.516 21.188 -6.535 1 83 135 SER B C 1
ATOM 3306 O O . SER B 1 135 ? -27.141 20.625 -5.5 1 83 135 SER B O 1
ATOM 3308 N N . ASN B 1 136 ? -28.328 20.656 -7.453 1 77.31 136 ASN B N 1
ATOM 3309 C CA . ASN B 1 136 ? -29.219 19.547 -7.121 1 77.31 136 ASN B CA 1
ATOM 3310 C C . ASN B 1 136 ? -28.438 18.281 -6.832 1 77.31 136 ASN B C 1
ATOM 3312 O O . ASN B 1 136 ? -28.797 17.5 -5.949 1 77.31 136 ASN B O 1
ATOM 3316 N N . SER B 1 137 ? -27.297 18.062 -7.289 1 85.5 137 SER B N 1
ATOM 3317 C CA . SER B 1 137 ? -26.594 16.828 -6.98 1 85.5 137 SER B CA 1
ATOM 3318 C C . SER B 1 137 ? -25.797 16.953 -5.688 1 85.5 137 SER B C 1
ATOM 3320 O O . SER B 1 137 ? -25.391 15.945 -5.098 1 85.5 137 SER B O 1
ATOM 3322 N N . GLY B 1 138 ? -25.516 18.141 -5.34 1 95 138 GLY B N 1
ATOM 3323 C CA . GLY B 1 138 ? -24.828 18.438 -4.098 1 95 138 GLY B CA 1
ATOM 3324 C C . GLY B 1 138 ? -23.328 18.172 -4.168 1 95 138 GLY B C 1
ATOM 3325 O O . GLY B 1 138 ? -22.594 18.516 -3.246 1 95 138 GLY B O 1
ATOM 3326 N N . VAL B 1 139 ? -22.875 17.406 -5.156 1 96.5 139 VAL B N 1
ATOM 3327 C CA . VAL B 1 139 ? -21.469 17.031 -5.324 1 96.5 139 VAL B CA 1
ATOM 3328 C C . VAL B 1 139 ? -20.953 17.547 -6.668 1 96.5 139 VAL B C 1
ATOM 3330 O O . VAL B 1 139 ? -21.656 17.453 -7.68 1 96.5 139 VAL B O 1
ATOM 3333 N N . ASN B 1 140 ? -19.812 18.156 -6.727 1 96.38 140 ASN B N 1
ATOM 3334 C CA . ASN B 1 140 ? -19.203 18.609 -7.977 1 96.38 140 ASN B CA 1
ATOM 3335 C C . ASN B 1 140 ? -18.234 17.578 -8.523 1 96.38 140 ASN B C 1
ATOM 3337 O O . ASN B 1 140 ? -17.109 17.453 -8.039 1 96.38 140 ASN B O 1
ATOM 3341 N N . TYR B 1 141 ? -18.594 16.844 -9.523 1 95.38 141 TYR B N 1
ATOM 3342 C CA . TYR B 1 141 ? -17.766 15.805 -10.109 1 95.38 141 TYR B CA 1
ATOM 3343 C C . TYR B 1 141 ? -16.875 16.375 -11.211 1 95.38 141 TYR B C 1
ATOM 3345 O O . TYR B 1 141 ? -15.969 15.695 -11.695 1 95.38 141 TYR B O 1
ATOM 3353 N N . GLU B 1 142 ? -17.078 17.641 -11.539 1 95 142 GLU B N 1
ATOM 3354 C CA . GLU B 1 142 ? -16.344 18.234 -12.656 1 95 142 GLU B CA 1
ATOM 3355 C C . GLU B 1 142 ? -15.047 18.875 -12.195 1 95 142 GLU B C 1
ATOM 3357 O O . GLU B 1 142 ? -14 18.703 -12.836 1 95 142 GLU B O 1
ATOM 3362 N N . SER B 1 143 ? -15.141 19.594 -11.117 1 96.25 143 SER B N 1
ATOM 3363 C CA . SER B 1 143 ? -13.938 20.266 -10.641 1 96.25 143 SER B CA 1
ATOM 3364 C C . SER B 1 143 ? -14.062 20.656 -9.164 1 96.25 143 SER B C 1
ATOM 3366 O O . SER B 1 143 ? -15.172 20.891 -8.672 1 96.25 143 SER B O 1
ATOM 3368 N N . CYS B 1 144 ? -12.938 20.703 -8.5 1 97.25 144 CYS B N 1
ATOM 3369 C CA . CYS B 1 144 ? -12.828 21.156 -7.125 1 97.25 144 CYS B CA 1
ATOM 3370 C C . CYS B 1 144 ? -11.75 22.234 -6.992 1 97.25 144 CYS B C 1
ATOM 3372 O O . CYS B 1 144 ? -10.789 22.25 -7.762 1 97.25 144 CYS B O 1
ATOM 3374 N N . PRO B 1 145 ? -11.891 23.125 -6.02 1 96.44 145 PRO B N 1
ATOM 3375 C CA . PRO B 1 145 ? -10.906 24.188 -5.891 1 96.44 145 PRO B CA 1
ATOM 3376 C C . PRO B 1 145 ? -9.578 23.703 -5.316 1 96.44 145 PRO B C 1
ATOM 3378 O O . PRO B 1 145 ? -9.562 22.844 -4.434 1 96.44 145 PRO B O 1
ATOM 3381 N N . LYS B 1 146 ? -8.516 24.234 -5.816 1 93.88 146 LYS B N 1
ATOM 3382 C CA . LYS B 1 146 ? -7.199 24.094 -5.211 1 93.88 146 LYS B CA 1
ATOM 3383 C C . LYS B 1 146 ? -7.02 25.062 -4.051 1 93.88 146 LYS B C 1
ATOM 3385 O O . LYS B 1 146 ? -7.832 25.984 -3.863 1 93.88 146 LYS B O 1
ATOM 3390 N N . TRP B 1 147 ? -6 24.875 -3.408 1 88.44 147 TRP B N 1
ATOM 3391 C CA . TRP B 1 147 ? -5.707 25.719 -2.252 1 88.44 147 TRP B CA 1
ATOM 3392 C C . TRP B 1 147 ? -5.559 27.188 -2.664 1 88.44 147 TRP B C 1
ATOM 3394 O O . TRP B 1 147 ? -5.992 28.078 -1.941 1 88.44 147 TRP B O 1
ATOM 3404 N N . THR B 1 148 ? -4.996 27.406 -3.799 1 90.31 148 THR B N 1
ATOM 3405 C CA . THR B 1 148 ? -4.746 28.75 -4.285 1 90.31 148 THR B CA 1
ATOM 3406 C C . THR B 1 148 ? -6.055 29.438 -4.668 1 90.31 148 THR B C 1
ATOM 3408 O O . THR B 1 148 ? -6.129 30.672 -4.719 1 90.31 148 THR B O 1
ATOM 3411 N N . GLU B 1 149 ? -7.055 28.641 -4.922 1 93.75 149 GLU B N 1
ATOM 3412 C CA . GLU B 1 149 ? -8.359 29.172 -5.293 1 93.75 149 GLU B CA 1
ATOM 3413 C C . GLU B 1 149 ? -9.25 29.359 -4.066 1 93.75 149 GLU B C 1
ATOM 3415 O O . GLU B 1 149 ? -10.055 30.297 -4.023 1 93.75 149 GLU B O 1
ATOM 3420 N N . CYS B 1 150 ? -9.164 28.531 -3.201 1 92.06 150 CYS B N 1
ATOM 3421 C CA . CYS B 1 150 ? -9.945 28.5 -1.968 1 92.06 150 CYS B CA 1
ATOM 3422 C C . CYS B 1 150 ? -9.133 27.891 -0.83 1 92.06 150 CYS B C 1
ATOM 3424 O O . CYS B 1 150 ? -9 26.672 -0.737 1 92.06 150 CYS B O 1
ATOM 3426 N N . GLU B 1 151 ? -8.68 28.688 0.105 1 87.81 151 GLU B N 1
ATOM 3427 C CA . GLU B 1 151 ? -7.816 28.203 1.181 1 87.81 151 GLU B CA 1
ATOM 3428 C C . GLU B 1 151 ? -8.539 27.188 2.061 1 87.81 151 GLU B C 1
ATOM 3430 O O . GLU B 1 151 ? -7.938 26.203 2.496 1 87.81 151 GLU B O 1
ATOM 3435 N N . ASN B 1 152 ? -9.867 27.469 2.217 1 90.81 152 ASN B N 1
ATOM 3436 C CA . ASN B 1 152 ? -10.664 26.594 3.053 1 90.81 152 ASN B CA 1
ATOM 3437 C C . ASN B 1 152 ? -11.57 25.688 2.213 1 90.81 152 ASN B C 1
ATOM 3439 O O . ASN B 1 152 ? -12.789 25.656 2.426 1 90.81 152 ASN B O 1
ATOM 3443 N N . ASN B 1 153 ? -10.922 25.062 1.284 1 95.81 153 ASN B N 1
ATOM 3444 C CA . ASN B 1 153 ? -11.672 24.062 0.532 1 95.81 153 ASN B CA 1
ATOM 3445 C C . ASN B 1 153 ? -11.797 22.75 1.306 1 95.81 153 ASN B C 1
ATOM 3447 O O . ASN B 1 153 ? -11.117 22.547 2.314 1 95.81 153 ASN B O 1
ATOM 3451 N N . PRO B 1 154 ? -12.703 21.844 0.928 1 97.19 154 PRO B N 1
ATOM 3452 C CA . PRO B 1 154 ? -12.984 20.641 1.726 1 97.19 154 PRO B CA 1
ATOM 3453 C C . PRO B 1 154 ? -11.734 19.797 1.97 1 97.19 154 PRO B C 1
ATOM 3455 O O . PRO B 1 154 ? -11.492 19.359 3.098 1 97.19 154 PRO B O 1
ATOM 3458 N N . SER B 1 155 ? -10.953 19.609 1.003 1 96.75 155 SER B N 1
ATOM 3459 C CA . SER B 1 155 ? -9.75 18.797 1.14 1 96.75 155 SER B CA 1
ATOM 3460 C C . SER B 1 155 ? -8.758 19.438 2.102 1 96.75 155 SER B C 1
ATOM 3462 O O . SER B 1 155 ? -8.242 18.781 3.004 1 96.75 155 SER B O 1
ATOM 3464 N N . SER B 1 156 ? -8.508 20.75 1.929 1 96.19 156 SER B N 1
ATOM 3465 C CA . SER B 1 156 ? -7.539 21.453 2.768 1 96.19 156 SER B CA 1
ATOM 3466 C C . SER B 1 156 ? -7.965 21.438 4.23 1 96.19 156 SER B C 1
ATOM 3468 O O . SER B 1 156 ? -7.152 21.188 5.121 1 96.19 156 SER B O 1
ATOM 3470 N N . VAL B 1 157 ? -9.242 21.688 4.477 1 97.81 157 VAL B N 1
ATOM 3471 C CA . VAL B 1 157 ? -9.75 21.719 5.844 1 97.81 157 VAL B CA 1
ATOM 3472 C C . VAL B 1 157 ? -9.648 20.312 6.457 1 97.81 157 VAL B C 1
ATOM 3474 O O . VAL B 1 157 ? -9.234 20.156 7.605 1 97.81 157 VAL B O 1
ATOM 3477 N N . TYR B 1 158 ? -10.008 19.312 5.691 1 98.44 158 TYR B N 1
ATOM 3478 C CA . TYR B 1 158 ? -9.953 17.922 6.148 1 98.44 158 TYR B CA 1
ATOM 3479 C C . TYR B 1 158 ? -8.539 17.547 6.59 1 98.44 158 TYR B C 1
ATOM 3481 O O . TYR B 1 158 ? -8.336 17.078 7.711 1 98.44 158 TYR B O 1
ATOM 3489 N N . TRP B 1 159 ? -7.562 17.812 5.746 1 98.25 159 TRP B N 1
ATOM 3490 C CA . TRP B 1 159 ? -6.195 17.375 5.992 1 98.25 159 TRP B CA 1
ATOM 3491 C C . TRP B 1 159 ? -5.543 18.203 7.098 1 98.25 159 TRP B C 1
ATOM 3493 O O . TRP B 1 159 ? -4.723 17.688 7.863 1 98.25 159 TRP B O 1
ATOM 3503 N N . LYS B 1 160 ? -5.938 19.438 7.199 1 97.88 160 LYS B N 1
ATOM 3504 C CA . LYS B 1 160 ? -5.473 20.25 8.32 1 97.88 160 LYS B CA 1
ATOM 3505 C C . LYS B 1 160 ? -5.926 19.656 9.656 1 97.88 160 LYS B C 1
ATOM 3507 O O . LYS B 1 160 ? -5.125 19.5 10.578 1 97.88 160 LYS B O 1
ATOM 3512 N N . LEU B 1 161 ? -7.191 19.281 9.703 1 98.56 161 LEU B N 1
ATOM 3513 C CA . LEU B 1 161 ? -7.742 18.734 10.938 1 98.56 161 LEU B CA 1
ATOM 3514 C C . LEU B 1 161 ? -7.18 17.344 11.211 1 98.56 161 LEU B C 1
ATOM 3516 O O . LEU B 1 161 ? -6.879 17 12.359 1 98.56 161 LEU B O 1
ATOM 3520 N N . ALA B 1 162 ? -7.078 16.547 10.172 1 98.81 162 ALA B N 1
ATOM 3521 C CA . ALA B 1 162 ? -6.488 15.219 10.344 1 98.81 162 ALA B CA 1
ATOM 3522 C C . ALA B 1 162 ? -5.039 15.32 10.82 1 98.81 162 ALA B C 1
ATOM 3524 O O . ALA B 1 162 ? -4.605 14.539 11.672 1 98.81 162 ALA B O 1
ATOM 3525 N N . SER B 1 163 ? -4.32 16.297 10.281 1 98.75 163 SER B N 1
ATOM 3526 C CA . SER B 1 163 ? -2.938 16.531 10.688 1 98.75 163 SER B CA 1
ATOM 3527 C C . SER B 1 163 ? -2.857 16.969 12.148 1 98.75 163 SER B C 1
ATOM 3529 O O . SER B 1 163 ? -1.975 16.531 12.883 1 98.75 163 SER B O 1
ATOM 3531 N N . LYS B 1 164 ? -3.734 17.844 12.508 1 98.75 164 LYS B N 1
ATOM 3532 C CA . LYS B 1 164 ? -3.811 18.266 13.906 1 98.75 164 LYS B CA 1
ATOM 3533 C C . LYS B 1 164 ? -4.039 17.078 14.836 1 98.75 164 LYS B C 1
ATOM 3535 O O . LYS B 1 164 ? -3.336 16.922 15.836 1 98.75 164 LYS B O 1
ATOM 3540 N N . MET B 1 165 ? -4.992 16.297 14.5 1 98.38 165 MET B N 1
ATOM 3541 C CA . MET B 1 165 ? -5.32 15.125 15.312 1 98.38 165 MET B CA 1
ATOM 3542 C C . MET B 1 165 ? -4.137 14.164 15.391 1 98.38 165 MET B C 1
ATOM 3544 O O . MET B 1 165 ? -3.857 13.602 16.453 1 98.38 165 MET B O 1
ATOM 3548 N N . PHE B 1 166 ? -3.488 13.938 14.312 1 98.81 166 PHE B N 1
ATOM 3549 C CA . PHE B 1 166 ? -2.314 13.07 14.266 1 98.81 166 PHE B CA 1
ATOM 3550 C C . PHE B 1 166 ? -1.239 13.57 15.227 1 98.81 166 PHE B C 1
ATOM 3552 O O . PHE B 1 166 ? -0.663 12.789 15.984 1 98.81 166 PHE B O 1
ATOM 3559 N N . ALA B 1 167 ? -0.997 14.844 15.164 1 98.88 167 ALA B N 1
ATOM 3560 C CA . ALA B 1 167 ? -0.023 15.453 16.062 1 98.88 167 ALA B CA 1
ATOM 3561 C C . ALA B 1 167 ? -0.457 15.305 17.516 1 98.88 167 ALA B C 1
ATOM 3563 O O . ALA B 1 167 ? 0.335 14.891 18.375 1 98.88 167 ALA B O 1
ATOM 3564 N N . GLU B 1 168 ? -1.725 15.531 17.797 1 98.38 168 GLU B N 1
ATOM 3565 C CA . GLU B 1 168 ? -2.258 15.508 19.156 1 98.38 168 GLU B CA 1
ATOM 3566 C C . GLU B 1 168 ? -2.188 14.102 19.75 1 98.38 168 GLU B C 1
ATOM 3568 O O . GLU B 1 168 ? -2.09 13.938 20.969 1 98.38 168 GLU B O 1
ATOM 3573 N N . THR B 1 169 ? -2.209 13.125 18.875 1 98 169 THR B N 1
ATOM 3574 C CA . THR B 1 169 ? -2.299 11.758 19.375 1 98 169 THR B CA 1
ATOM 3575 C C . THR B 1 169 ? -0.93 11.078 19.344 1 98 169 THR B C 1
ATOM 3577 O O . THR B 1 169 ? -0.796 9.922 19.734 1 98 169 THR B O 1
ATOM 3580 N N . SER B 1 170 ? 0.05 11.781 18.906 1 98.69 170 SER B N 1
ATOM 3581 C CA . SER B 1 170 ? 1.402 11.234 18.891 1 98.69 170 SER B CA 1
ATOM 3582 C C . SER B 1 170 ? 2.045 11.289 20.266 1 98.69 170 SER B C 1
ATOM 3584 O O . SER B 1 170 ? 1.71 12.148 21.078 1 98.69 170 SER B O 1
ATOM 3586 N N . CYS B 1 171 ? 2.98 10.328 20.578 1 98.75 171 CYS B N 1
ATOM 3587 C CA . CYS B 1 171 ? 3.645 10.297 21.875 1 98.75 171 CYS B CA 1
ATOM 3588 C C . CYS B 1 171 ? 5.035 9.688 21.766 1 98.75 171 CYS B C 1
ATOM 3590 O O . CYS B 1 171 ? 5.355 9.047 20.766 1 98.75 171 CYS B O 1
ATOM 3592 N N . GLY B 1 172 ? 5.918 9.977 22.766 1 98.75 172 GLY B N 1
ATOM 3593 C CA . GLY B 1 172 ? 7.285 9.477 22.766 1 98.75 172 GLY B CA 1
ATOM 3594 C C . GLY B 1 172 ? 8.188 10.219 21.797 1 98.75 172 GLY B C 1
ATOM 3595 O O . GLY B 1 172 ? 8.172 11.445 21.734 1 98.75 172 GLY B O 1
ATOM 3596 N N . THR B 1 173 ? 8.938 9.477 21.156 1 98.88 173 THR B N 1
ATOM 3597 C CA . THR B 1 173 ? 9.789 10.023 20.109 1 98.88 173 THR B CA 1
ATOM 3598 C C . THR B 1 173 ? 9.062 10.008 18.766 1 98.88 173 THR B C 1
ATOM 3600 O O . THR B 1 173 ? 8.57 8.961 18.328 1 98.88 173 THR B O 1
ATOM 3603 N N . VAL B 1 174 ? 8.945 11.148 18.156 1 98.88 174 VAL B N 1
ATOM 3604 C CA . VAL B 1 174 ? 8.328 11.242 16.844 1 98.88 174 VAL B CA 1
ATOM 3605 C C . VAL B 1 174 ? 9.383 11.609 15.805 1 98.88 174 VAL B C 1
ATOM 3607 O O . VAL B 1 174 ? 10.461 12.102 16.156 1 98.88 174 VAL B O 1
ATOM 3610 N N . GLN B 1 175 ? 9.133 11.266 14.516 1 98.94 175 GLN B N 1
ATOM 3611 C CA . GLN B 1 175 ? 10.062 11.555 13.43 1 98.94 175 GLN B CA 1
ATOM 3612 C C . GLN B 1 175 ? 9.43 12.484 12.398 1 98.94 175 GLN B C 1
ATOM 3614 O O . GLN B 1 175 ? 8.211 12.531 12.258 1 98.94 175 GLN B O 1
ATOM 3619 N N . VAL B 1 176 ? 10.219 13.219 11.758 1 98.94 176 VAL B N 1
ATOM 3620 C CA . VAL B 1 176 ? 9.781 13.961 10.578 1 98.94 176 VAL B CA 1
ATOM 3621 C C . VAL B 1 176 ? 10.789 13.781 9.445 1 98.94 176 VAL B C 1
ATOM 3623 O O . VAL B 1 176 ? 12 13.859 9.672 1 98.94 176 VAL B O 1
ATOM 3626 N N . MET B 1 177 ? 10.289 13.43 8.289 1 98.94 177 MET B N 1
ATOM 3627 C CA . MET B 1 177 ? 11.102 13.359 7.07 1 98.94 177 MET B CA 1
ATOM 3628 C C . MET B 1 177 ? 10.953 14.633 6.246 1 98.94 177 MET B C 1
ATOM 3630 O O . MET B 1 177 ? 9.867 14.938 5.75 1 98.94 177 MET B O 1
ATOM 3634 N N . LEU B 1 178 ? 11.992 15.383 6.129 1 98.88 178 LEU B N 1
ATOM 3635 C CA . LEU B 1 178 ? 12.016 16.625 5.371 1 98.88 178 LEU B CA 1
ATOM 3636 C C . LEU B 1 178 ? 12.867 16.484 4.113 1 98.88 178 LEU B C 1
ATOM 3638 O O . LEU B 1 178 ? 13.57 15.492 3.947 1 98.88 178 LEU B O 1
ATOM 3642 N N . ASN B 1 179 ? 12.742 17.469 3.217 1 98.75 179 ASN B N 1
ATOM 3643 C CA . ASN B 1 179 ? 13.445 17.422 1.94 1 98.75 179 ASN B CA 1
ATOM 3644 C C . ASN B 1 179 ? 14.461 18.562 1.817 1 98.75 179 ASN B C 1
ATOM 3646 O O . ASN B 1 179 ? 14.078 19.719 1.649 1 98.75 179 ASN B O 1
ATOM 3650 N N . GLY B 1 180 ? 15.656 18.234 1.849 1 98.56 180 GLY B N 1
ATOM 3651 C CA . GLY B 1 180 ? 16.719 19.219 1.771 1 98.56 180 GLY B CA 1
ATOM 3652 C C . GLY B 1 180 ? 17.062 19.625 0.347 1 98.56 180 GLY B C 1
ATOM 3653 O O . GLY B 1 180 ? 17.984 20.406 0.121 1 98.56 180 GLY B O 1
ATOM 3654 N N . SER B 1 181 ? 16.297 19.109 -0.652 1 98.12 181 SER B N 1
ATOM 3655 C CA . SER B 1 181 ? 16.562 19.422 -2.053 1 98.12 181 SER B CA 1
ATOM 3656 C C . SER B 1 181 ? 15.641 20.547 -2.531 1 98.12 181 SER B C 1
ATOM 3658 O O . SER B 1 181 ? 15.805 21.062 -3.641 1 98.12 181 SER B O 1
ATOM 3660 N N . THR B 1 182 ? 14.695 20.953 -1.715 1 96.75 182 THR B N 1
ATOM 3661 C CA . THR B 1 182 ? 13.711 21.953 -2.139 1 96.75 182 THR B CA 1
ATOM 3662 C C . THR B 1 182 ? 14.32 23.344 -2.156 1 96.75 182 THR B C 1
ATOM 3664 O O . THR B 1 182 ? 15.227 23.641 -1.372 1 96.75 182 THR B O 1
ATOM 3667 N N . MET B 1 183 ? 13.766 24.219 -3.008 1 93.88 183 MET B N 1
ATOM 3668 C CA . MET B 1 183 ? 14.266 25.594 -3.143 1 93.88 183 MET B CA 1
ATOM 3669 C C . MET B 1 183 ? 13.766 26.469 -2 1 93.88 183 MET B C 1
ATOM 3671 O O . MET B 1 183 ? 14.445 27.406 -1.595 1 93.88 183 MET B O 1
ATOM 3675 N N . SER B 1 184 ? 12.703 26.141 -1.418 1 92.75 184 SER B N 1
ATOM 3676 C CA . SER B 1 184 ? 12.062 26.984 -0.422 1 92.75 184 SER B CA 1
ATOM 3677 C C . SER B 1 184 ? 12.516 26.625 0.988 1 92.75 184 SER B C 1
ATOM 3679 O O . SER B 1 184 ? 11.984 27.156 1.97 1 92.75 184 SER B O 1
ATOM 3681 N N . GLY B 1 185 ? 13.492 25.766 1.11 1 95 185 GLY B N 1
ATOM 3682 C CA . GLY B 1 185 ? 13.922 25.297 2.418 1 95 185 GLY B CA 1
ATOM 3683 C C . GLY B 1 185 ? 13.281 23.984 2.816 1 95 185 GLY B C 1
ATOM 3684 O O . GLY B 1 185 ? 12.164 23.672 2.395 1 95 185 GLY B O 1
ATOM 3685 N N . ALA B 1 186 ? 13.945 23.266 3.703 1 98.12 186 ALA B N 1
ATOM 3686 C CA . ALA B 1 186 ? 13.469 21.953 4.141 1 98.12 186 ALA B CA 1
ATOM 3687 C C . ALA B 1 186 ? 12.297 22.094 5.105 1 98.12 186 ALA B C 1
ATOM 3689 O O . ALA B 1 186 ? 11.375 21.266 5.094 1 98.12 186 ALA B O 1
ATOM 3690 N N . PHE B 1 187 ? 12.391 23.125 5.91 1 98.69 187 PHE B N 1
ATOM 3691 C CA . PHE B 1 187 ? 11.305 23.453 6.82 1 98.69 187 PHE B CA 1
ATOM 3692 C C . PHE B 1 187 ? 10.625 24.75 6.418 1 98.69 187 PHE B C 1
ATOM 3694 O O . PHE B 1 187 ? 11.297 25.766 6.227 1 98.69 187 PHE B O 1
ATOM 3701 N N . ARG B 1 188 ? 9.344 24.703 6.297 1 97.75 188 ARG B N 1
ATOM 3702 C CA . ARG B 1 188 ? 8.531 25.875 5.988 1 97.75 188 ARG B CA 1
ATOM 3703 C C . ARG B 1 188 ? 7.477 26.109 7.062 1 97.75 188 ARG B C 1
ATOM 3705 O O . ARG B 1 188 ? 6.648 25.234 7.332 1 97.75 188 ARG B O 1
ATOM 3712 N N . LYS B 1 189 ? 7.406 27.266 7.59 1 96.31 189 LYS B N 1
ATOM 3713 C CA . LYS B 1 189 ? 6.504 27.609 8.688 1 96.31 189 LYS B CA 1
ATOM 3714 C C . LYS B 1 189 ? 5.047 27.594 8.227 1 96.31 189 LYS B C 1
ATOM 3716 O O . LYS B 1 189 ? 4.145 27.344 9.023 1 96.31 189 LYS B O 1
ATOM 3721 N N . SER B 1 190 ? 4.836 27.781 6.945 1 93.75 190 SER B N 1
ATOM 3722 C CA . SER B 1 190 ? 3.48 27.875 6.422 1 93.75 190 SER B CA 1
ATOM 3723 C C . SER B 1 190 ? 2.936 26.516 6.02 1 93.75 190 SER B C 1
ATOM 3725 O O . SER B 1 190 ? 1.75 26.375 5.707 1 93.75 190 SER B O 1
ATOM 3727 N N . SER B 1 191 ? 3.789 25.484 5.961 1 96.19 191 SER B N 1
ATOM 3728 C CA . SER B 1 191 ? 3.34 24.141 5.613 1 96.19 191 SER B CA 1
ATOM 3729 C C . SER B 1 191 ? 2.408 23.578 6.68 1 96.19 191 SER B C 1
ATOM 3731 O O . SER B 1 191 ? 2.312 24.125 7.781 1 96.19 191 SER B O 1
ATOM 3733 N N . ILE B 1 192 ? 1.714 22.531 6.332 1 97.06 192 ILE B N 1
ATOM 3734 C CA . ILE B 1 192 ? 0.883 21.844 7.316 1 97.06 192 ILE B CA 1
ATOM 3735 C C . ILE B 1 192 ? 1.747 21.375 8.484 1 97.06 192 ILE B C 1
ATOM 3737 O O . ILE B 1 192 ? 1.366 21.531 9.648 1 97.06 192 ILE B O 1
ATOM 3741 N N . PHE B 1 193 ? 2.949 20.859 8.219 1 98.62 193 PHE B N 1
ATOM 3742 C CA . PHE B 1 193 ? 3.852 20.438 9.273 1 98.62 193 PHE B CA 1
ATOM 3743 C C . PHE B 1 193 ? 4.227 21.594 10.18 1 98.62 193 PHE B C 1
ATOM 3745 O O . PHE B 1 193 ? 4.133 21.5 11.406 1 98.62 193 PHE B O 1
ATOM 3752 N N . GLY B 1 194 ? 4.547 22.688 9.57 1 98.12 194 GLY B N 1
ATOM 3753 C CA . GLY B 1 194 ? 5.047 23.828 10.32 1 98.12 194 GLY B CA 1
ATOM 3754 C C . GLY B 1 194 ? 3.955 24.578 11.055 1 98.12 194 GLY B C 1
ATOM 3755 O O . GLY B 1 194 ? 4.156 25.031 12.188 1 98.12 194 GLY B O 1
ATOM 3756 N N . SER B 1 195 ? 2.791 24.688 10.438 1 97.25 195 SER B N 1
ATOM 3757 C CA . SER B 1 195 ? 1.777 25.594 10.977 1 97.25 195 SER B CA 1
ATOM 3758 C C . SER B 1 195 ? 0.715 24.828 11.758 1 97.25 195 SER B C 1
ATOM 3760 O O . SER B 1 195 ? -0.023 25.422 12.547 1 97.25 195 SER B O 1
ATOM 3762 N N . VAL B 1 196 ? 0.626 23.531 11.523 1 98.31 196 VAL B N 1
ATOM 3763 C CA . VAL B 1 196 ? -0.458 22.781 12.148 1 98.31 196 VAL B CA 1
ATOM 3764 C C . VAL B 1 196 ? 0.119 21.688 13.047 1 98.31 196 VAL B C 1
ATOM 3766 O O . VAL B 1 196 ? -0.158 21.656 14.25 1 98.31 196 VAL B O 1
ATOM 3769 N N . GLU B 1 197 ? 0.954 20.828 12.586 1 98.81 197 GLU B N 1
ATOM 3770 C CA . GLU B 1 197 ? 1.389 19.641 13.312 1 98.81 197 GLU B CA 1
ATOM 3771 C C . GLU B 1 197 ? 2.303 20.016 14.477 1 98.81 197 GLU B C 1
ATOM 3773 O O . GLU B 1 197 ? 2.049 19.641 15.625 1 98.81 197 GLU B O 1
ATOM 3778 N N . ILE B 1 198 ? 3.268 20.797 14.195 1 98.25 198 ILE B N 1
ATOM 3779 C CA . ILE B 1 198 ? 4.262 21.125 15.211 1 98.25 198 ILE B CA 1
ATOM 3780 C C . ILE B 1 198 ? 3.588 21.828 16.391 1 98.25 198 ILE B C 1
ATOM 3782 O O . ILE B 1 198 ? 3.873 21.516 17.547 1 98.25 198 ILE B O 1
ATOM 3786 N N . VAL B 1 199 ? 2.664 22.75 16.125 1 97.19 199 VAL B N 1
ATOM 3787 C CA . VAL B 1 199 ? 2.074 23.578 17.172 1 97.19 199 VAL B CA 1
ATOM 3788 C C . VAL B 1 199 ? 1.073 22.766 17.984 1 97.19 199 VAL B C 1
ATOM 3790 O O . VAL B 1 199 ? 0.643 23.172 19.062 1 97.19 199 VAL B O 1
ATOM 3793 N N . ASN B 1 200 ? 0.748 21.547 17.484 1 98.44 200 ASN B N 1
ATOM 3794 C CA . ASN B 1 200 ? -0.247 20.75 18.188 1 98.44 200 ASN B CA 1
ATOM 3795 C C . ASN B 1 200 ? 0.371 19.484 18.781 1 98.44 200 ASN B C 1
ATOM 3797 O O . ASN B 1 200 ? -0.344 18.625 19.281 1 98.44 200 ASN B O 1
ATOM 3801 N N . LEU B 1 201 ? 1.689 19.344 18.672 1 98.69 201 LEU B N 1
ATOM 3802 C CA . LEU B 1 201 ? 2.369 18.328 19.484 1 98.69 201 LEU B CA 1
ATOM 3803 C C . LEU B 1 201 ? 2.244 18.656 20.969 1 98.69 201 LEU B C 1
ATOM 3805 O O . LEU B 1 201 ? 2.498 19.797 21.375 1 98.69 201 LEU B O 1
ATOM 3809 N N . ASN B 1 202 ? 1.78 17.766 21.734 1 97.94 202 ASN B N 1
ATOM 3810 C CA . ASN B 1 202 ? 1.731 17.969 23.188 1 97.94 202 ASN B CA 1
ATOM 3811 C C . ASN B 1 202 ? 3.08 17.672 23.844 1 97.94 202 ASN B C 1
ATOM 3813 O O . ASN B 1 202 ? 3.512 16.516 23.891 1 97.94 202 ASN B O 1
ATOM 3817 N N . PRO B 1 203 ? 3.701 18.672 24.359 1 97.69 203 PRO B N 1
ATOM 3818 C CA . PRO B 1 203 ? 5.035 18.469 24.922 1 97.69 203 PRO B CA 1
ATOM 3819 C C . PRO B 1 203 ? 5.031 17.516 26.109 1 97.69 203 PRO B C 1
ATOM 3821 O O . PRO B 1 203 ? 6.082 16.984 26.5 1 97.69 203 PRO B O 1
ATOM 3824 N N . LYS B 1 204 ? 3.91 17.281 26.734 1 98 204 LYS B N 1
ATOM 3825 C CA . LYS B 1 204 ? 3.803 16.312 27.812 1 98 204 LYS B CA 1
ATOM 3826 C C . LYS B 1 204 ? 3.85 14.875 27.281 1 98 204 LYS B C 1
ATOM 3828 O O . LYS B 1 204 ? 4.188 13.945 28.016 1 98 204 LYS B O 1
ATOM 3833 N N . ASP B 1 205 ? 3.477 14.703 26.047 1 98.44 205 ASP B N 1
ATOM 3834 C CA . ASP B 1 205 ? 3.389 13.375 25.453 1 98.44 205 ASP B CA 1
ATOM 3835 C C . ASP B 1 205 ? 4.566 13.109 24.516 1 98.44 205 ASP B C 1
ATOM 3837 O O . ASP B 1 205 ? 4.977 11.969 24.328 1 98.44 205 ASP B O 1
ATOM 3841 N N . VAL B 1 206 ? 5.02 14.148 23.875 1 98.75 206 VAL B N 1
ATOM 3842 C CA . VAL B 1 206 ? 6.125 14.031 22.922 1 98.75 206 VAL B CA 1
ATOM 3843 C C . VAL B 1 206 ? 7.395 14.609 23.547 1 98.75 206 VAL B C 1
ATOM 3845 O O . VAL B 1 206 ? 7.488 15.82 23.781 1 98.75 206 VAL B O 1
ATOM 3848 N N . SER B 1 207 ? 8.383 13.781 23.734 1 98.56 207 SER B N 1
ATOM 3849 C CA . SER B 1 207 ? 9.586 14.211 24.438 1 98.56 207 SER B CA 1
ATOM 3850 C C . SER B 1 207 ? 10.703 14.562 23.453 1 98.56 207 SER B C 1
ATOM 3852 O O . SER B 1 207 ? 11.594 15.344 23.766 1 98.56 207 SER B O 1
ATOM 3854 N N . LYS B 1 208 ? 10.594 13.984 22.25 1 98.88 208 LYS B N 1
ATOM 3855 C CA . LYS B 1 208 ? 11.703 14.148 21.312 1 98.88 208 LYS B CA 1
ATOM 3856 C C . LYS B 1 208 ? 11.211 14.094 19.875 1 98.88 208 LYS B C 1
ATOM 3858 O O . LYS B 1 208 ? 10.297 13.336 19.547 1 98.88 208 LYS B O 1
ATOM 3863 N N . MET B 1 209 ? 11.797 14.898 19.078 1 98.88 209 MET B N 1
ATOM 3864 C CA . MET B 1 209 ? 11.617 14.789 17.625 1 98.88 209 MET B CA 1
ATOM 3865 C C . MET B 1 209 ? 12.945 14.477 16.938 1 98.88 209 MET B C 1
ATOM 3867 O O . MET B 1 209 ? 13.945 15.141 17.188 1 98.88 209 MET B O 1
ATOM 3871 N N . GLN B 1 210 ? 12.953 13.453 16.094 1 98.94 210 GLN B N 1
ATOM 3872 C CA . GLN B 1 210 ? 14.078 13.156 15.211 1 98.94 210 GLN B CA 1
ATOM 3873 C C . GLN B 1 210 ? 13.82 13.641 13.789 1 98.94 210 GLN B C 1
ATOM 3875 O O . GLN B 1 210 ? 12.867 13.188 13.141 1 98.94 210 GLN B O 1
ATOM 3880 N N . ILE B 1 211 ? 14.648 14.516 13.328 1 98.94 211 ILE B N 1
ATOM 3881 C CA . ILE B 1 211 ? 14.547 15.039 11.969 1 98.94 211 ILE B CA 1
ATOM 3882 C C . ILE B 1 211 ? 15.375 14.172 11.023 1 98.94 211 ILE B C 1
ATOM 3884 O O . ILE B 1 211 ? 16.578 14.023 11.211 1 98.94 211 ILE B O 1
ATOM 3888 N N . TRP B 1 212 ? 14.734 13.539 10.062 1 98.88 212 TRP B N 1
ATOM 3889 C CA . TRP B 1 212 ? 15.398 12.883 8.938 1 98.88 212 TRP B CA 1
ATOM 3890 C C . TRP B 1 212 ? 15.398 13.789 7.711 1 98.88 212 TRP B C 1
ATOM 3892 O O . TRP B 1 212 ? 14.422 13.844 6.965 1 98.88 212 TRP B O 1
ATOM 3902 N N . LEU B 1 213 ? 16.484 14.508 7.574 1 98.88 213 LEU B N 1
ATOM 3903 C CA . LEU B 1 213 ? 16.625 15.422 6.445 1 98.88 213 LEU B CA 1
ATOM 3904 C C . LEU B 1 213 ? 17.156 14.695 5.215 1 98.88 213 LEU B C 1
ATOM 3906 O O . LEU B 1 213 ? 18.359 14.469 5.094 1 98.88 213 LEU B O 1
ATOM 3910 N N . MET B 1 214 ? 16.266 14.422 4.285 1 98.69 214 MET B N 1
ATOM 3911 C CA . MET B 1 214 ? 16.578 13.641 3.092 1 98.69 214 MET B CA 1
ATOM 3912 C C . MET B 1 214 ? 16.875 14.555 1.906 1 98.69 214 MET B C 1
ATOM 3914 O O . MET B 1 214 ? 16.422 15.703 1.88 1 98.69 214 MET B O 1
ATOM 3918 N N . HIS B 1 215 ? 17.625 14.031 0.951 1 98 215 HIS B N 1
ATOM 3919 C CA . HIS B 1 215 ? 17.812 14.664 -0.349 1 98 215 HIS B CA 1
ATOM 3920 C C . HIS B 1 215 ? 17.344 13.75 -1.479 1 98 215 HIS B C 1
ATOM 3922 O O . HIS B 1 215 ? 17.438 12.531 -1.368 1 98 215 HIS B O 1
ATOM 3928 N N . ASP B 1 216 ? 16.766 14.406 -2.531 1 96.12 216 ASP B N 1
ATOM 3929 C CA . ASP B 1 216 ? 16.562 13.602 -3.734 1 96.12 216 ASP B CA 1
ATOM 3930 C C . ASP B 1 216 ? 17.875 12.969 -4.199 1 96.12 216 ASP B C 1
ATOM 3932 O O . ASP B 1 216 ? 18.906 13.641 -4.277 1 96.12 216 ASP B O 1
ATOM 3936 N N . ILE B 1 217 ? 17.797 11.734 -4.469 1 92.19 217 ILE B N 1
ATOM 3937 C CA . ILE B 1 217 ? 19.016 10.977 -4.688 1 92.19 217 ILE B CA 1
ATOM 3938 C C . ILE B 1 217 ? 19.797 11.586 -5.84 1 92.19 217 ILE B C 1
ATOM 3940 O O . ILE B 1 217 ? 21.031 11.617 -5.809 1 92.19 217 ILE B O 1
ATOM 3944 N N . ASP B 1 218 ? 19.141 12.125 -6.875 1 90.25 218 ASP B N 1
ATOM 3945 C CA . ASP B 1 218 ? 19.797 12.781 -8 1 90.25 218 ASP B CA 1
ATOM 3946 C C . ASP B 1 218 ? 19.547 14.289 -7.977 1 90.25 218 ASP B C 1
ATOM 3948 O O . ASP B 1 218 ? 19.734 14.969 -8.992 1 90.25 218 ASP B O 1
ATOM 3952 N N . GLY B 1 219 ? 19.078 14.797 -6.875 1 92.62 219 GLY B N 1
ATOM 3953 C CA . GLY B 1 219 ? 18.734 16.203 -6.793 1 92.62 219 GLY B CA 1
ATOM 3954 C C . GLY B 1 219 ? 19.766 17.047 -6.082 1 92.62 219 GLY B C 1
ATOM 3955 O O . GLY B 1 219 ? 20.719 16.5 -5.5 1 92.62 219 GLY B O 1
ATOM 3956 N N . PRO B 1 220 ? 19.531 18.328 -6.125 1 95.75 220 PRO B N 1
ATOM 3957 C CA . PRO B 1 220 ? 20.469 19.219 -5.434 1 95.75 220 PRO B CA 1
ATOM 3958 C C . PRO B 1 220 ? 20.391 19.094 -3.914 1 95.75 220 PRO B C 1
ATOM 3960 O O . PRO B 1 220 ? 19.312 18.859 -3.365 1 95.75 220 PRO B O 1
ATOM 3963 N N . GLN B 1 221 ? 21.484 19.172 -3.309 1 95.88 221 GLN B N 1
ATOM 3964 C CA . GLN B 1 221 ? 21.531 19.219 -1.851 1 95.88 221 GLN B CA 1
ATOM 3965 C C . GLN B 1 221 ? 21.609 20.656 -1.349 1 95.88 221 GLN B C 1
ATOM 3967 O O . GLN B 1 221 ? 22.703 21.203 -1.179 1 95.88 221 GLN B O 1
ATOM 3972 N N . ARG B 1 222 ? 20.469 21.203 -1.005 1 97.06 222 ARG B N 1
ATOM 3973 C CA . ARG B 1 222 ? 20.375 22.641 -0.745 1 97.06 222 ARG B CA 1
ATOM 3974 C C . ARG B 1 222 ? 20.469 22.938 0.748 1 97.06 222 ARG B C 1
ATOM 3976 O O . ARG B 1 222 ? 20.953 24 1.147 1 97.06 222 ARG B O 1
ATOM 3983 N N . GLU B 1 223 ? 19.953 22.047 1.482 1 97.25 223 GLU B N 1
ATOM 3984 C CA . GLU B 1 223 ? 19.953 22.266 2.926 1 97.25 223 GLU B C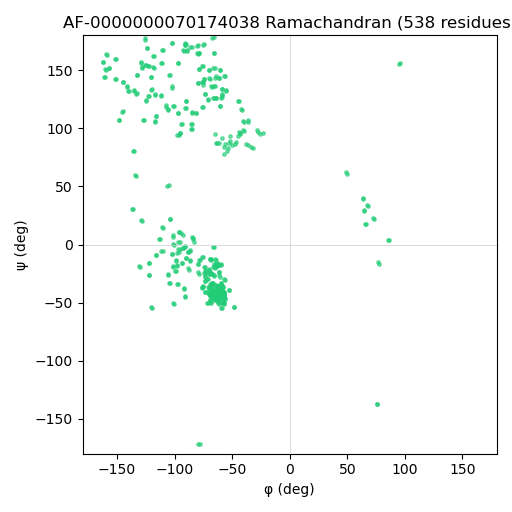A 1
ATOM 3985 C C . GLU B 1 223 ? 20.438 21.031 3.674 1 97.25 223 GLU B C 1
ATOM 3987 O O . GLU B 1 223 ? 20.234 19.906 3.229 1 97.25 223 GLU B O 1
ATOM 3992 N N . PHE B 1 224 ? 21.125 21.281 4.785 1 98.06 224 PHE B N 1
ATOM 3993 C CA . PHE B 1 224 ? 21.625 20.25 5.695 1 98.06 224 PHE B CA 1
ATOM 3994 C C . PHE B 1 224 ? 21.156 20.516 7.121 1 98.06 224 PHE B C 1
ATOM 3996 O O . PHE B 1 224 ? 20.516 21.531 7.383 1 98.06 224 PHE B O 1
ATOM 4003 N N . CYS B 1 225 ? 21.484 19.656 8.031 1 98.5 225 CYS B N 1
ATOM 4004 C CA . CYS B 1 225 ? 21 19.766 9.398 1 98.5 225 CYS B CA 1
ATOM 4005 C C . CYS B 1 225 ? 21.5 21.047 10.047 1 98.5 225 CYS B C 1
ATOM 4007 O O . CYS B 1 225 ? 20.906 21.516 11.023 1 98.5 225 CYS B O 1
ATOM 4009 N N . THR B 1 226 ? 22.484 21.656 9.477 1 97.5 226 THR B N 1
ATOM 4010 C CA . THR B 1 226 ? 23.031 22.906 10.008 1 97.5 226 THR B CA 1
ATOM 4011 C C . THR B 1 226 ? 22.438 24.109 9.297 1 97.5 226 THR B C 1
ATOM 4013 O O . THR B 1 226 ? 22.812 25.25 9.586 1 97.5 226 THR B O 1
ATOM 4016 N N . GLY B 1 227 ? 21.531 23.844 8.398 1 97.06 227 GLY B N 1
ATOM 4017 C CA . GLY B 1 227 ? 20.984 24.906 7.578 1 97.06 227 GLY B CA 1
ATOM 4018 C C . GLY B 1 227 ? 20 25.781 8.328 1 97.06 227 GLY B C 1
ATOM 4019 O O . GLY B 1 227 ? 19.609 25.469 9.453 1 97.06 227 GLY B O 1
ATOM 4020 N N . HIS B 1 228 ? 19.594 26.844 7.703 1 96.81 228 HIS B N 1
ATOM 4021 C CA . HIS B 1 228 ? 18.828 27.922 8.336 1 96.81 228 HIS B CA 1
ATOM 4022 C C . HIS B 1 228 ? 17.422 27.453 8.703 1 96.81 228 HIS B C 1
ATOM 4024 O O . HIS B 1 228 ? 16.969 27.672 9.828 1 96.81 228 HIS B O 1
ATOM 4030 N N . SER B 1 229 ? 16.734 26.812 7.785 1 98.06 229 SER B N 1
ATOM 4031 C CA . SER B 1 229 ? 15.352 26.422 8.062 1 98.06 229 SER B CA 1
ATOM 4032 C C . SER B 1 229 ? 15.289 25.359 9.148 1 98.06 229 SER B C 1
ATOM 4034 O O . SER B 1 229 ? 14.344 25.328 9.945 1 98.06 229 SER B O 1
ATOM 4036 N N . ILE B 1 230 ? 16.281 24.5 9.188 1 98.69 230 ILE B N 1
ATOM 4037 C CA . ILE B 1 230 ? 16.312 23.453 10.211 1 98.69 230 ILE B CA 1
ATOM 4038 C C . ILE B 1 230 ? 16.594 24.094 11.578 1 98.69 230 ILE B C 1
ATOM 4040 O O . ILE B 1 230 ? 16.031 23.672 12.586 1 98.69 230 ILE B O 1
ATOM 4044 N N . ALA B 1 231 ? 17.5 25.094 11.547 1 98.31 231 ALA B N 1
ATOM 4045 C CA . ALA B 1 231 ? 17.766 25.828 12.789 1 98.31 231 ALA B CA 1
ATOM 4046 C C . ALA B 1 231 ? 16.484 26.438 13.352 1 98.31 231 ALA B C 1
ATOM 4048 O O . ALA B 1 231 ? 16.266 26.422 14.562 1 98.31 231 ALA B O 1
ATOM 4049 N N . GLN B 1 232 ? 15.711 26.953 12.492 1 98.44 232 GLN B N 1
ATOM 4050 C CA . GLN B 1 232 ? 14.43 27.531 12.906 1 98.44 232 GLN B CA 1
ATOM 4051 C C . GLN B 1 232 ? 13.523 26.469 13.523 1 98.44 232 GLN B C 1
ATOM 4053 O O . GLN B 1 232 ? 12.898 26.719 14.562 1 98.44 232 GLN B O 1
ATOM 4058 N N . LEU B 1 233 ? 13.445 25.344 12.891 1 98.75 233 LEU B N 1
ATOM 4059 C CA . LEU B 1 233 ? 12.633 24.25 13.398 1 98.75 233 LEU B CA 1
ATOM 4060 C C . LEU B 1 233 ? 13.133 23.797 14.773 1 98.75 233 LEU B C 1
ATOM 4062 O O . LEU B 1 233 ? 12.336 23.609 15.695 1 98.75 233 LEU B O 1
ATOM 4066 N N . LYS B 1 234 ? 14.414 23.625 14.93 1 98.69 234 LYS B N 1
ATOM 4067 C CA . LYS B 1 234 ? 15 23.234 16.203 1 98.69 234 LYS B CA 1
ATOM 4068 C C . LYS B 1 234 ? 14.633 24.219 17.312 1 98.69 234 LYS B C 1
ATOM 4070 O O . LYS B 1 234 ? 14.266 23.812 18.422 1 98.69 234 LYS B O 1
ATOM 4075 N N . GLU B 1 235 ? 14.719 25.453 16.984 1 98.38 235 GLU B N 1
ATOM 4076 C CA . GLU B 1 235 ? 14.391 26.5 17.953 1 98.38 235 GLU B CA 1
ATOM 4077 C C . GLU B 1 235 ? 12.93 26.391 18.391 1 98.38 235 GLU B C 1
ATOM 4079 O O . GLU B 1 235 ? 12.633 26.484 19.578 1 98.38 235 GLU B O 1
ATOM 4084 N N . ILE B 1 236 ? 12.062 26.234 17.422 1 98.38 236 ILE B N 1
ATOM 4085 C CA . ILE B 1 236 ? 10.641 26.125 17.703 1 98.38 236 ILE B CA 1
ATOM 4086 C C . ILE B 1 236 ? 10.391 24.938 18.656 1 98.38 236 ILE B C 1
ATOM 4088 O O . ILE B 1 236 ? 9.672 25.078 19.641 1 98.38 236 ILE B O 1
ATOM 4092 N N . LEU B 1 237 ? 11.016 23.797 18.422 1 98.69 237 LEU B N 1
ATOM 4093 C CA . LEU B 1 237 ? 10.828 22.578 19.203 1 98.69 237 LEU B CA 1
ATOM 4094 C C . LEU B 1 237 ? 11.414 22.734 20.609 1 98.69 237 LEU B C 1
ATOM 4096 O O . LEU B 1 237 ? 10.773 22.375 21.594 1 98.69 237 LEU B O 1
ATOM 4100 N N . GLU B 1 238 ? 12.594 23.312 20.672 1 98.31 238 GLU B N 1
ATOM 4101 C CA . GLU B 1 238 ? 13.266 23.516 21.953 1 98.31 238 GLU B CA 1
ATOM 4102 C C . GLU B 1 238 ? 12.484 24.484 22.844 1 98.31 238 GLU B C 1
ATOM 4104 O O . GLU B 1 238 ? 12.391 24.281 24.047 1 98.31 238 GLU B O 1
ATOM 4109 N N . ASN B 1 239 ? 11.922 25.453 22.219 1 97.88 239 ASN B N 1
ATOM 4110 C CA . ASN B 1 239 ? 11.102 26.406 22.953 1 97.88 239 ASN B CA 1
ATOM 4111 C C . ASN B 1 239 ? 9.836 25.75 23.516 1 97.88 239 ASN B C 1
ATOM 4113 O O . ASN B 1 239 ? 9.211 26.281 24.438 1 97.88 239 ASN B O 1
ATOM 4117 N N . ARG B 1 240 ? 9.492 24.656 22.984 1 97.38 240 ARG B N 1
ATOM 4118 C CA . ARG B 1 240 ? 8.32 23.922 23.453 1 97.38 240 ARG B CA 1
ATOM 4119 C C . ARG B 1 240 ? 8.727 22.766 24.344 1 97.38 240 ARG B C 1
ATOM 4121 O O . ARG B 1 240 ? 7.906 21.891 24.656 1 97.38 240 ARG B O 1
ATOM 4128 N N . ASN B 1 241 ? 9.977 22.734 24.656 1 97.62 241 ASN B N 1
ATOM 4129 C CA . ASN B 1 241 ? 10.539 21.719 25.531 1 97.62 241 ASN B CA 1
ATOM 4130 C C . ASN B 1 241 ? 10.5 20.328 24.906 1 97.62 241 ASN B C 1
ATOM 4132 O O . ASN B 1 241 ? 10.219 19.344 25.578 1 97.62 241 ASN B O 1
ATOM 4136 N N . ILE B 1 242 ? 10.648 20.25 23.641 1 98.75 242 ILE B N 1
ATOM 4137 C CA . ILE B 1 242 ? 10.82 19.016 22.875 1 98.75 242 ILE B CA 1
ATOM 4138 C C . ILE B 1 242 ? 12.266 18.891 22.391 1 98.75 242 ILE B C 1
ATOM 4140 O O . ILE B 1 242 ? 12.758 19.781 21.688 1 98.75 242 ILE B O 1
ATOM 4144 N N . SER B 1 243 ? 12.914 17.844 22.844 1 98.69 243 SER B N 1
ATOM 4145 C CA . SER B 1 243 ? 14.281 17.625 22.375 1 98.69 243 SER B CA 1
ATOM 4146 C C . SER B 1 243 ? 14.312 17.344 20.875 1 98.69 243 SER B C 1
ATOM 4148 O O . SER B 1 243 ? 13.328 16.859 20.312 1 98.69 243 SER B O 1
ATOM 4150 N N . VAL B 1 244 ? 15.461 17.703 20.25 1 98.75 244 VAL B N 1
ATOM 4151 C CA . VAL B 1 244 ? 15.469 17.562 18.797 1 98.75 244 VAL B CA 1
ATOM 4152 C C . VAL B 1 244 ? 16.828 17.062 18.344 1 98.75 244 VAL B C 1
ATOM 4154 O O . VAL B 1 244 ? 17.875 17.484 18.859 1 98.75 244 VAL B O 1
ATOM 4157 N N . SER B 1 245 ? 16.891 16.109 17.438 1 98.81 245 SER B N 1
ATOM 4158 C CA . SER B 1 245 ? 18.062 15.672 16.703 1 98.81 245 SER B CA 1
ATOM 4159 C C . SER B 1 245 ? 17.812 15.703 15.195 1 98.81 245 SER B C 1
ATOM 4161 O O . SER B 1 245 ? 16.656 15.703 14.758 1 98.81 245 SER B O 1
ATOM 4163 N N . CYS B 1 246 ? 18.828 15.844 14.406 1 98.81 246 CYS B N 1
ATOM 4164 C CA . CYS B 1 246 ? 18.719 15.883 12.945 1 98.81 246 CYS B CA 1
ATOM 4165 C C . CYS B 1 246 ? 19.781 15.016 12.305 1 98.81 246 CYS B C 1
ATOM 4167 O O . CYS B 1 246 ? 20.953 15.031 12.727 1 98.81 246 CYS B O 1
ATOM 4169 N N . GLU B 1 247 ? 19.391 14.195 11.344 1 98.44 247 GLU B N 1
ATOM 4170 C CA . GLU B 1 247 ? 20.312 13.352 10.586 1 98.44 247 GLU B CA 1
ATOM 4171 C C . GLU B 1 247 ? 20.156 13.594 9.086 1 98.44 247 GLU B C 1
ATOM 4173 O O . GLU B 1 247 ? 19.062 13.531 8.547 1 98.44 247 GLU B O 1
ATOM 4178 N N . ASP B 1 248 ? 21.328 13.945 8.492 1 97.94 248 ASP B N 1
ATOM 4179 C CA . ASP B 1 248 ? 21.328 14.047 7.039 1 97.94 248 ASP B CA 1
ATOM 4180 C C . ASP B 1 248 ? 21.281 12.672 6.387 1 97.94 248 ASP B C 1
ATOM 4182 O O . ASP B 1 248 ? 22.078 11.797 6.723 1 97.94 248 ASP B O 1
ATOM 4186 N N . ASN B 1 249 ? 20.344 12.5 5.445 1 96.5 249 ASN B N 1
ATOM 4187 C CA . ASN B 1 249 ? 20.203 11.266 4.676 1 96.5 249 ASN B CA 1
ATOM 4188 C C . ASN B 1 249 ? 20.203 10.039 5.578 1 96.5 249 ASN B C 1
ATOM 4190 O O . ASN B 1 249 ? 21.094 9.188 5.496 1 96.5 249 ASN B O 1
ATOM 4194 N N . TYR B 1 250 ? 19.156 10.031 6.449 1 96.75 250 TYR B N 1
ATOM 4195 C CA . TYR B 1 250 ? 18.938 8.891 7.328 1 96.75 250 TYR B CA 1
ATOM 4196 C C . TYR B 1 250 ? 19.094 7.574 6.566 1 96.75 250 TYR B C 1
ATOM 4198 O O . TYR B 1 250 ? 18.391 7.34 5.578 1 96.75 250 TYR B O 1
ATOM 4206 N N . ARG B 1 251 ? 19.906 6.727 6.953 1 93.5 251 ARG B N 1
ATOM 4207 C CA . ARG B 1 251 ? 20.469 5.633 6.164 1 93.5 251 ARG B CA 1
ATOM 4208 C C . ARG B 1 251 ? 19.375 4.672 5.707 1 93.5 251 ARG B C 1
ATOM 4210 O O . ARG B 1 251 ? 19.281 4.332 4.527 1 93.5 251 ARG B O 1
ATOM 4217 N N . PRO B 1 252 ? 18.469 4.23 6.621 1 95.12 252 PRO B N 1
ATOM 4218 C CA . PRO B 1 252 ? 17.438 3.305 6.168 1 95.12 252 PRO B CA 1
ATOM 4219 C C . PRO B 1 252 ? 16.562 3.887 5.051 1 95.12 252 PRO B C 1
ATOM 4221 O O . PRO B 1 252 ? 16.25 3.189 4.086 1 95.12 252 PRO B O 1
ATOM 4224 N N . ALA B 1 253 ? 16.219 5.125 5.16 1 96.69 253 ALA B N 1
ATOM 4225 C CA . ALA B 1 253 ? 15.422 5.777 4.129 1 96.69 253 ALA B CA 1
ATOM 4226 C C . ALA B 1 253 ? 16.234 5.969 2.846 1 96.69 253 ALA B C 1
ATOM 4228 O O . ALA B 1 253 ? 15.688 5.871 1.742 1 96.69 253 ALA B O 1
ATOM 4229 N N . GLN B 1 254 ? 17.5 6.258 3.002 1 95.06 254 GLN B N 1
ATOM 4230 C CA . GLN B 1 254 ? 18.359 6.418 1.831 1 95.06 254 GLN B CA 1
ATOM 4231 C C . GLN B 1 254 ? 18.5 5.102 1.07 1 95.06 254 GLN B C 1
ATOM 4233 O O . GLN B 1 254 ? 18.562 5.094 -0.161 1 95.06 254 GLN B O 1
ATOM 4238 N N . LEU B 1 255 ? 18.625 4.016 1.864 1 94.38 255 LEU B N 1
ATOM 4239 C CA . LEU B 1 255 ? 18.688 2.699 1.239 1 94.38 255 LEU B CA 1
ATOM 4240 C C . LEU B 1 255 ? 17.438 2.443 0.4 1 94.38 255 LEU B C 1
ATOM 4242 O O . LEU B 1 255 ? 17.516 1.812 -0.656 1 94.38 255 LEU B O 1
ATOM 4246 N N . LEU B 1 256 ? 16.328 2.904 0.861 1 96.06 256 LEU B N 1
ATOM 4247 C CA . LEU B 1 256 ? 15.094 2.801 0.089 1 96.06 256 LEU B CA 1
ATOM 4248 C C . LEU B 1 256 ? 15.211 3.553 -1.231 1 96.06 256 LEU B C 1
ATOM 4250 O O . LEU B 1 256 ? 14.812 3.043 -2.281 1 96.06 256 LEU B O 1
ATOM 4254 N N . GLN B 1 257 ? 15.773 4.75 -1.195 1 96 257 GLN B N 1
ATOM 4255 C CA . GLN B 1 257 ? 16 5.5 -2.424 1 96 257 GLN B CA 1
ATOM 4256 C C . GLN B 1 257 ? 16.906 4.727 -3.379 1 96 257 GLN B C 1
ATOM 4258 O O . GLN B 1 257 ? 16.734 4.793 -4.598 1 96 257 GLN B O 1
ATOM 4263 N N . CYS B 1 258 ? 17.797 4.004 -2.84 1 93.75 258 CYS B N 1
ATOM 4264 C CA . CYS B 1 258 ? 18.797 3.266 -3.611 1 93.75 258 CYS B CA 1
ATOM 4265 C C . CYS B 1 258 ? 18.156 2.109 -4.367 1 93.75 258 CYS B C 1
ATOM 4267 O O . CYS B 1 258 ? 18.703 1.631 -5.363 1 93.75 258 CYS B O 1
ATOM 4269 N N . THR B 1 259 ? 17.031 1.601 -3.887 1 94.25 259 THR B N 1
ATOM 4270 C CA . THR B 1 259 ? 16.344 0.495 -4.555 1 94.25 259 THR B CA 1
ATOM 4271 C C . THR B 1 259 ? 16.031 0.856 -6.004 1 94.25 259 THR B C 1
ATOM 4273 O O . THR B 1 259 ? 16.016 -0.012 -6.879 1 94.25 259 THR B O 1
ATOM 4276 N N . ARG B 1 260 ? 15.805 2.135 -6.281 1 93.56 260 ARG B N 1
ATOM 4277 C CA . ARG B 1 260 ? 15.461 2.588 -7.625 1 93.56 260 ARG B CA 1
ATOM 4278 C C . ARG B 1 260 ? 16.688 3.135 -8.352 1 93.56 260 ARG B C 1
ATOM 4280 O O . ARG B 1 260 ? 16.641 3.393 -9.555 1 93.56 260 ARG B O 1
ATOM 4287 N N . ASN B 1 261 ? 17.734 3.375 -7.59 1 91.06 261 ASN B N 1
ATOM 4288 C CA . ASN B 1 261 ? 18.984 3.908 -8.109 1 91.06 261 ASN B CA 1
ATOM 4289 C C . ASN B 1 261 ? 20.188 3.143 -7.574 1 91.06 261 ASN B C 1
ATOM 4291 O O . ASN B 1 261 ? 21.078 3.729 -6.957 1 91.06 261 ASN B O 1
ATOM 4295 N N . PRO B 1 262 ? 20.188 1.876 -7.848 1 88.44 262 PRO B N 1
ATOM 4296 C CA . PRO B 1 262 ? 21.188 1.048 -7.176 1 88.44 262 PRO B CA 1
ATOM 4297 C C . PRO B 1 262 ? 22.625 1.403 -7.586 1 88.44 262 PRO B C 1
ATOM 4299 O O . PRO B 1 262 ? 23.562 1.119 -6.848 1 88.44 262 PRO B O 1
ATOM 4302 N N . ASN B 1 263 ? 22.828 2.072 -8.695 1 88.12 263 ASN B N 1
ATOM 4303 C CA . ASN B 1 263 ? 24.172 2.381 -9.188 1 88.12 263 ASN B CA 1
ATOM 4304 C C . ASN B 1 263 ? 24.609 3.783 -8.781 1 88.12 263 ASN B C 1
ATOM 4306 O O . ASN B 1 263 ? 25.734 4.199 -9.07 1 88.12 263 ASN B O 1
ATOM 4310 N N . HIS B 1 264 ? 23.734 4.488 -8.156 1 89.56 264 HIS B N 1
ATOM 4311 C CA . HIS B 1 264 ? 24.109 5.812 -7.664 1 89.56 264 HIS B CA 1
ATOM 4312 C C . HIS B 1 264 ? 25.266 5.723 -6.668 1 89.56 264 HIS B C 1
ATOM 4314 O O . HIS B 1 264 ? 25.375 4.75 -5.918 1 89.56 264 HIS B O 1
ATOM 4320 N N . THR B 1 265 ? 26.031 6.691 -6.605 1 85.75 265 THR B N 1
ATOM 4321 C CA . THR B 1 265 ? 27.234 6.715 -5.773 1 85.75 265 THR B CA 1
ATOM 4322 C C . THR B 1 265 ? 26.875 6.551 -4.301 1 85.75 265 THR B C 1
ATOM 4324 O O . THR B 1 265 ? 27.594 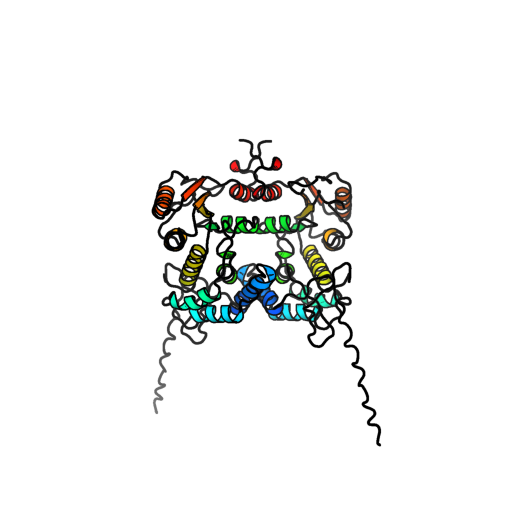5.883 -3.551 1 85.75 265 THR B O 1
ATOM 4327 N N . ALA B 1 266 ? 25.75 7.113 -3.908 1 83.81 266 ALA B N 1
ATOM 4328 C CA . ALA B 1 266 ? 25.297 7.02 -2.523 1 83.81 266 ALA B CA 1
ATOM 4329 C C . ALA B 1 266 ? 24.875 5.594 -2.182 1 83.81 266 ALA B C 1
ATOM 4331 O O . ALA B 1 266 ? 24.703 5.254 -1.01 1 83.81 266 ALA B O 1
ATOM 4332 N N . CYS B 1 267 ? 24.734 4.758 -3.188 1 85.25 267 CYS B N 1
ATOM 4333 C CA . CYS B 1 267 ? 24.172 3.426 -3.012 1 85.25 267 CYS B CA 1
ATOM 4334 C C . CYS B 1 267 ? 25.219 2.348 -3.225 1 85.25 267 CYS B C 1
ATOM 4336 O O . CYS B 1 267 ? 24.938 1.156 -3.113 1 85.25 267 CYS B O 1
ATOM 4338 N N . LYS B 1 268 ? 26.391 2.699 -3.633 1 78.69 268 LYS B N 1
ATOM 4339 C CA . LYS B 1 268 ? 27.438 1.737 -3.951 1 78.69 268 LYS B CA 1
ATOM 4340 C C . LYS B 1 268 ? 28.047 1.146 -2.684 1 78.69 268 LYS B C 1
ATOM 4342 O O . LYS B 1 268 ? 28.234 1.854 -1.693 1 78.69 268 LYS B O 1
ATOM 4347 N N . VAL B 1 269 ? 27.875 -0.256 -2.586 1 65 269 VAL B N 1
ATOM 4348 C CA . VAL B 1 269 ? 28.438 -1.02 -1.479 1 65 269 VAL B CA 1
ATOM 4349 C C . VAL B 1 269 ? 29.938 -1.196 -1.69 1 65 269 VAL B C 1
ATOM 4351 O O . VAL B 1 269 ? 30.406 -1.236 -2.828 1 65 269 VAL B O 1
ATOM 4354 N N . CYS B 1 270 ? 30.75 -1.075 -0.601 1 57.25 270 CYS B N 1
ATOM 4355 C CA . CYS B 1 270 ? 32.188 -1.364 -0.678 1 57.25 270 CYS B CA 1
ATOM 4356 C C . CYS B 1 270 ? 32.406 -2.83 -1.017 1 57.25 270 CYS B C 1
ATOM 4358 O O . CYS B 1 270 ? 31.812 -3.719 -0.408 1 57.25 270 CYS B O 1
ATOM 4360 N N . PHE B 1 271 ? 32.438 -3.17 -2.238 1 46.62 271 PHE B N 1
ATOM 4361 C CA . PHE B 1 271 ? 32.969 -4.508 -2.49 1 46.62 271 PHE B CA 1
ATOM 4362 C C . PHE B 1 271 ? 34.438 -4.613 -2.053 1 46.62 271 PHE B C 1
ATOM 4364 O O . PHE B 1 271 ? 35.156 -3.619 -2.062 1 46.62 271 PHE B O 1
#

Sequence (542 aa):
MLSNFRLERKKIPIAEEQEWKGRGTTEHLLEIVLGRCYNFINTINPELRNKDCLKVWKLFEQAFLYKDPCRVTEEDYQPLMDLARYSIPCNKSLFWSKTYDLAHHYTKTNNDFLTLEDTLLGYIADGISWCGNPSNSGVNYESCPKWTECENNPSSVYWKLASKMFAETSCGTVQVMLNGSTMSGAFRKSSIFGSVEIVNLNPKDVSKMQIWLMHDIDGPQREFCTGHSIAQLKEILENRNISVSCEDNYRPAQLLQCTRNPNHTACKVCFMLSNFRLERKKIPIAEEQEWKGRGTTEHLLEIVLGRCYNFINTINPELRNKDCLKVWKLFEQAFLYKDPCRVTEEDYQPLMDLARYSIPCNKSLFWSKTYDLAHHYTKTNNDFLTLEDTLLGYIADGISWCGNPSNSGVNYESCPKWTECENNPSSVYWKLASKMFAETSCGTVQVMLNGSTMSGAFRKSSIFGSVEIVNLNPKDVSKMQIWLMHDIDGPQREFCTGHSIAQLKEILENRNISVSCEDNYRPAQLLQCTRNPNHTACKVCF

Secondary structure (DSSP, 8-state):
--------------------SEE-PPTTHHHHHHHHHHHIIIII-GGGTTS-HHHHHHHHHHTTTTS-GGG--HHHHHHHHHHH--PPPTT-BEEESS-HHHHHHHHHH-TT-B-GGGSHHHHHHTT----B-SSTTSB-SSEE--TTT-TT-HHHHHHHHHHHHHHHH--EEEEEEEETT-TT-S--TTSHIIIIIHHH--TTTEEEEEEEEE--TTS-----TTSHHHHHHHHHHHHTT-EEEEEET-HHHHHHHHTT-TTSGGG----/--------------------SEE-PPTTHHHHHHHHHHHIIIII-GGGTTS-HHHHHHHHHHTTTTS-GGG--HHHHHHHHHHH--PPPTT-BEEESS-HHHHHHHHHH-TT-B-GGGSHHHHHHTT----B-SSTT-B-SSEE--TTT-TT-HHHHHHHHHHHHHHHH--EEEEEEEETT-TT-S--TTSHIIIIIGGG--TTTEEEEEEEEE--TTS-----TTSHHHHHHHHHHHHTT-EEEEEET-HHHHHHHHTT-TTSGGG----

Organism: Crotalus adamanteus (NCBI:txid8729)

Nearest PDB structures (foldseek):
  1isf-assembly1_B  TM=9.566E-01  e=2.407E-31  Homo sapiens
  1zvm-assembly3_C  TM=8.928E-01  e=3.286E-32  Homo sapiens
  7vke-assembly1_A  TM=8.895E-01  e=3.938E-32  Homo sapiens
  3i9l-assembly1_B  TM=9.319E-01  e=9.862E-27  Aplysia californica
  3zwn-assembly1_A  TM=9.250E-01  e=4.458E-26  Aplysia californica

Radius of gyration: 27.62 Å; Cα contacts (8 Å, |Δi|>4): 1025; chains: 2; bounding box: 88×80×73 Å